Protein AF-A0A846HS22-F1 (afdb_monomer_lite)

Radius of gyration: 32.38 Å; chains: 1; bounding box: 83×84×92 Å

Sequence (702 aa):
MALRARRRRGCYRTYADSLNPPILHRKELLLPAEHPRLEEYRALTEAAESIGLFEETTRIGYRRQWLERVRAAGYRIEGHALLPLGNLEADGADRDHAQGDDRDGDCGNGDQAVVDHAGGHAGDGDRERQAGENQTGEDQAGEDQAVAGHAGAALYAGWDPYFAPEQPIASADLVNLGFVINVINVIEDFDERLEALQRAWSLAERLLVVSVMLANQNDLRGARFRDGVITQRQTFQKYYTQQEIKAFLTDALDEEPIPVAPGVLYVFRDKDAEQRFLVDRYRRRRSRLRDPSAPVSASMRSPRAPRINQRRDRLVEQYAAYQEPLERLWEQWLGLGRRPRNTDLDVPELLALSEGFGSLGKALRVLETYQREMLGEEAVSALLERAESERLADLEVYLALQQFECRRPYKHLEAGLQRDINAFFGDYAAACSAGFASLLQIADVEAIAAACCEAAEHGLGWLELERPGAAMSAAESGAARTHLNAAQPTARFAADADADADAKRAPRGSLTLDSRLVEQLPALLRVYINAAAVLYGDLHNADLIKIHIGSGKLTLMRFDDFDGRALPRMLERVKIKLREQDVDLFGYGEVFEPPYLYRKSRFINEEHPGYPEQVAFDEALEQLEARGLIDLSGYGPAATELDAILARQRWEIDGLQLRRVRTPAALDDSIGPEQNRQVVTMLPGPSGRLLPRMVSKEAFLG

Foldseek 3Di:
DDPPPPPDDDQFADCPPPPKAFDDLQVLVVDDPPPPCSVLSVVLSVVCVVLPLCVPVLQCGIDVSVQVSLVVSQWGDDPSDTHGVDPPPPPDDDDDDDDDDDDDDDDDDDDDDDDDPDDDDDDFDDDDDDDDDDDDDDDDDDDPDDPDDDDDPDPDQDDDVPPHPPGDQAADQEFEAAACLFFVPDDDDPVVSLVVLVVSVVSHPWKYKFAHAADDPPDLAAPDDDQFGQHPVRTTGHHHHPVRVQVVCCVSPVFGWAFDDVRITMTTPDVQVVQVCLLVVLAQDPPPVDDPPPPPCSPCPDDPDDDDDDPDDPLVVLCVVLVVLLVVLVVQLLQLLHHDDLVSDDPVSQVSQCVSQVHPVRSVVSSLVVCCVVVNDVRSVVSSNVSNVSSLLSLLLSLLVVVLDPDDPDPDHNPSVQVSCCVNQVDPVSSNVSSVVLNVCLVPLQSLVVLLSVCVSHVQFAWDWDDLPPPPPPPPDDDDDDDDDDDDDDDDDDDDDVPVVSVPDRTWTKGKAFPSSLSVGGSSVVSLVVLLCSLVVDQVQARMWMDTSPQSKIKGWHFDCLQFALWTFTQKMWIQRSVVSDIDIDGADPPHHTATDAPSLRHYGSVRPCNSLSVVLNVVVVVCVVVVLWPPPDRTDGPVVVVVSCVVVQWDGDGSDIDHNPDDDDPQPPADPVRDDWDWDFDQDPVRGTDTDTDDPVVVVD

Structure (mmCIF, N/CA/C/O backbone):
data_AF-A0A846HS22-F1
#
_entry.id   AF-A0A846HS22-F1
#
loop_
_atom_site.group_PDB
_atom_site.id
_atom_site.type_symbol
_atom_site.label_atom_id
_atom_site.label_alt_id
_atom_site.label_comp_id
_atom_site.label_asym_id
_atom_site.label_entity_id
_atom_site.label_seq_id
_atom_site.pdbx_PDB_ins_code
_atom_site.Cartn_x
_atom_site.Cartn_y
_atom_site.Cartn_z
_atom_site.occupancy
_atom_site.B_iso_or_equiv
_atom_site.auth_seq_id
_atom_site.auth_comp_id
_atom_site.auth_asym_id
_atom_site.auth_atom_id
_atom_site.pdbx_PDB_model_num
ATOM 1 N N . MET A 1 1 ? 8.961 15.575 -44.634 1.00 34.00 1 MET A N 1
ATOM 2 C CA . MET A 1 1 ? 9.102 14.754 -43.412 1.00 34.00 1 MET A CA 1
ATOM 3 C C . MET A 1 1 ? 8.267 15.372 -42.301 1.00 34.00 1 MET A C 1
ATOM 5 O O . MET A 1 1 ? 8.747 16.245 -41.593 1.00 34.00 1 MET A O 1
ATOM 9 N N . ALA A 1 2 ? 6.992 14.994 -42.205 1.00 26.62 2 ALA A N 1
ATOM 10 C CA . ALA A 1 2 ? 6.105 15.493 -41.161 1.00 26.62 2 ALA A CA 1
ATOM 11 C C . ALA A 1 2 ? 6.370 14.716 -39.863 1.00 26.62 2 ALA A C 1
ATOM 13 O O . ALA A 1 2 ? 6.068 13.524 -39.789 1.00 26.62 2 ALA A O 1
ATOM 14 N N . LEU A 1 3 ? 6.938 15.380 -38.851 1.00 29.97 3 LEU A N 1
ATOM 15 C CA . LEU A 1 3 ? 6.909 14.874 -37.483 1.00 29.97 3 LEU A CA 1
ATOM 16 C C . LEU A 1 3 ? 5.438 14.720 -37.080 1.00 29.97 3 LEU A C 1
ATOM 18 O O . LEU A 1 3 ? 4.730 15.704 -36.871 1.00 29.97 3 LEU A O 1
ATOM 22 N N . ARG A 1 4 ? 4.971 13.474 -36.962 1.00 28.61 4 ARG A N 1
ATOM 23 C CA . ARG A 1 4 ? 3.751 13.160 -36.215 1.00 28.61 4 ARG A CA 1
ATOM 24 C C . ARG A 1 4 ? 4.024 13.494 -34.751 1.00 28.61 4 ARG A C 1
ATOM 26 O O . ARG A 1 4 ? 4.448 12.636 -33.982 1.00 28.61 4 ARG A O 1
ATOM 33 N N . ALA A 1 5 ? 3.777 14.742 -34.368 1.00 33.09 5 ALA A N 1
ATOM 34 C CA . ALA A 1 5 ? 3.629 15.122 -32.976 1.00 33.09 5 ALA A CA 1
ATOM 35 C C . ALA A 1 5 ? 2.448 14.319 -32.414 1.00 33.09 5 ALA A C 1
ATOM 37 O O . ALA A 1 5 ? 1.281 14.663 -32.610 1.00 33.09 5 ALA A O 1
ATOM 38 N N . ARG A 1 6 ? 2.745 13.189 -31.760 1.00 34.06 6 ARG A N 1
ATOM 39 C CA . ARG A 1 6 ? 1.801 12.527 -30.861 1.00 34.06 6 ARG A CA 1
ATOM 40 C C . ARG A 1 6 ? 1.413 13.597 -29.839 1.00 34.06 6 ARG A C 1
ATOM 42 O O . ARG A 1 6 ? 2.225 13.913 -28.977 1.00 34.06 6 ARG A O 1
ATOM 49 N N . ARG A 1 7 ? 0.210 14.175 -29.948 1.00 33.03 7 ARG A N 1
ATOM 50 C CA . ARG A 1 7 ? -0.396 14.973 -28.872 1.00 33.03 7 ARG A CA 1
ATOM 51 C C . ARG A 1 7 ? -0.518 14.053 -27.653 1.00 33.03 7 ARG A C 1
ATOM 53 O O . ARG A 1 7 ? -1.502 13.334 -27.516 1.00 33.03 7 ARG A O 1
ATOM 60 N N . ARG A 1 8 ? 0.524 13.994 -26.822 1.00 41.50 8 ARG A N 1
ATOM 61 C CA . ARG A 1 8 ? 0.436 13.458 -25.465 1.00 41.50 8 ARG A CA 1
ATOM 62 C C . ARG A 1 8 ? -0.435 14.462 -24.708 1.00 41.50 8 ARG A C 1
ATOM 64 O O . ARG A 1 8 ? -0.102 15.645 -24.695 1.00 41.50 8 ARG A O 1
ATOM 71 N N . ARG A 1 9 ? -1.574 14.027 -24.152 1.00 47.06 9 ARG A N 1
ATOM 72 C CA . ARG A 1 9 ? -2.205 14.794 -23.066 1.00 47.06 9 ARG A CA 1
ATOM 73 C C . ARG A 1 9 ? -1.117 14.997 -22.007 1.00 47.06 9 ARG A C 1
ATOM 75 O O . ARG A 1 9 ? -0.327 14.077 -21.790 1.00 47.06 9 ARG A O 1
ATOM 82 N N . GLY A 1 10 ? -1.011 16.200 -21.446 1.00 50.97 10 GLY A N 1
ATOM 83 C CA . GLY A 1 10 ? -0.067 16.444 -20.357 1.00 50.97 10 GLY A CA 1
ATOM 84 C C . GLY A 1 10 ? -0.351 15.443 -19.242 1.00 50.97 10 GLY A C 1
ATOM 85 O O . GLY A 1 10 ? -1.500 15.309 -18.837 1.00 50.97 10 GLY A O 1
ATOM 86 N N . CYS A 1 11 ? 0.664 14.692 -18.824 1.00 60.34 11 CYS A N 1
ATOM 87 C CA . CYS A 1 11 ? 0.579 13.886 -17.615 1.00 60.34 11 CYS A CA 1
ATOM 88 C C . CYS A 1 11 ? 0.817 14.846 -16.452 1.00 60.34 11 CYS A C 1
ATOM 90 O O . CYS A 1 11 ? 1.871 15.482 -16.403 1.00 60.34 11 CYS A O 1
ATOM 92 N N . TYR A 1 12 ? -0.169 14.997 -15.575 1.00 77.50 12 TYR A N 1
ATOM 93 C CA . TYR A 1 12 ? 0.014 15.690 -14.308 1.00 77.50 12 TYR A CA 1
ATOM 94 C C . TYR A 1 12 ? 0.574 14.682 -13.299 1.00 77.50 12 TYR A C 1
ATOM 96 O O . TYR A 1 12 ? 0.157 13.527 -13.290 1.00 77.50 12 TYR A O 1
ATOM 104 N N . ARG A 1 13 ? 1.572 15.087 -12.512 1.00 83.19 13 ARG A N 1
ATOM 105 C CA . ARG A 1 13 ? 2.075 14.311 -11.375 1.00 83.19 13 ARG A CA 1
ATOM 106 C C . ARG A 1 13 ? 2.364 15.267 -10.232 1.00 83.19 13 ARG A C 1
ATOM 108 O O . ARG A 1 13 ? 3.061 16.264 -10.436 1.00 83.19 13 ARG A O 1
ATOM 115 N N . THR A 1 14 ? 1.831 14.963 -9.058 1.00 84.31 14 THR A N 1
ATOM 116 C CA . THR A 1 14 ? 2.110 15.673 -7.811 1.00 84.31 14 THR A CA 1
ATOM 117 C C . THR A 1 14 ? 3.052 14.845 -6.941 1.00 84.31 14 THR A C 1
ATOM 119 O O . THR A 1 14 ? 3.011 13.620 -6.956 1.00 84.31 14 THR A O 1
ATOM 122 N N . TYR A 1 15 ? 3.922 15.525 -6.195 1.00 82.25 15 TYR A N 1
ATOM 123 C CA . TYR A 1 15 ? 4.809 14.923 -5.191 1.00 82.25 15 TYR A CA 1
ATOM 124 C C . TYR A 1 15 ? 4.531 15.491 -3.794 1.00 82.25 15 TYR A C 1
ATOM 126 O O . TYR A 1 15 ? 5.367 15.368 -2.903 1.00 82.25 15 TYR A O 1
ATOM 134 N N . ALA A 1 16 ? 3.384 16.158 -3.613 1.00 75.25 16 ALA A N 1
ATOM 135 C CA . ALA A 1 16 ? 3.007 16.774 -2.341 1.00 75.25 16 ALA A CA 1
ATOM 136 C C . ALA A 1 16 ? 2.945 15.747 -1.199 1.00 75.25 16 ALA A C 1
ATOM 138 O O . ALA A 1 16 ? 3.332 16.056 -0.075 1.00 75.25 16 ALA A O 1
ATOM 139 N N . ASP A 1 17 ? 2.531 14.522 -1.526 1.00 69.62 17 ASP A N 1
ATOM 140 C CA . ASP A 1 17 ? 2.315 13.434 -0.572 1.00 69.62 17 ASP A CA 1
ATOM 141 C C . ASP A 1 17 ? 3.444 12.399 -0.554 1.00 69.62 17 ASP A C 1
ATOM 143 O O . ASP A 1 17 ? 3.385 11.443 0.213 1.00 69.62 17 ASP A O 1
ATOM 147 N N . SER A 1 18 ? 4.471 12.599 -1.382 1.00 77.62 18 SER A N 1
ATOM 148 C CA . SER A 1 18 ? 5.613 11.697 -1.487 1.00 77.62 18 SER A CA 1
ATOM 149 C C . SER A 1 18 ? 6.505 11.801 -0.254 1.00 77.62 18 SER A C 1
ATOM 151 O O . SER A 1 18 ? 6.925 12.900 0.125 1.00 77.62 18 SER A O 1
ATOM 153 N N . LEU A 1 19 ? 6.887 10.663 0.334 1.00 76.19 19 LEU A N 1
ATOM 154 C CA . LEU A 1 19 ? 7.916 10.636 1.379 1.00 76.19 19 LEU A CA 1
ATOM 155 C C . LEU A 1 19 ? 9.323 10.859 0.811 1.00 76.19 19 LEU A C 1
ATOM 157 O O . LEU A 1 19 ? 10.250 11.214 1.547 1.00 76.19 19 LEU A O 1
ATOM 161 N N . ASN A 1 20 ? 9.488 10.681 -0.501 1.00 82.94 20 ASN A N 1
ATOM 162 C CA . ASN A 1 20 ? 10.766 10.797 -1.182 1.00 82.94 20 ASN A CA 1
ATOM 163 C C . ASN A 1 20 ? 10.712 11.718 -2.415 1.00 82.94 20 ASN A C 1
ATOM 165 O O . ASN A 1 20 ? 11.091 11.298 -3.505 1.00 82.94 20 ASN A O 1
ATOM 169 N N . PRO A 1 21 ? 10.285 12.986 -2.280 1.00 85.19 21 PRO A N 1
ATOM 170 C CA . PRO A 1 21 ? 10.068 13.854 -3.429 1.00 85.19 21 PRO A CA 1
ATOM 171 C C . PRO A 1 21 ? 11.378 14.129 -4.191 1.00 85.19 21 PRO A C 1
ATOM 173 O O . PRO A 1 21 ? 12.467 14.105 -3.596 1.00 85.19 21 PRO A O 1
ATOM 176 N N . PRO A 1 22 ? 11.296 14.431 -5.499 1.00 86.00 22 PRO A N 1
ATOM 177 C CA . PRO A 1 22 ? 12.461 14.796 -6.286 1.00 86.00 22 PRO A CA 1
ATOM 178 C C . PRO A 1 22 ? 13.107 16.080 -5.751 1.00 86.00 22 PRO A C 1
ATOM 180 O O . PRO A 1 22 ? 12.421 17.022 -5.346 1.00 86.00 22 PRO A O 1
ATOM 183 N N . ILE A 1 23 ? 14.439 16.133 -5.774 1.00 87.25 23 ILE A N 1
ATOM 184 C CA . ILE A 1 23 ? 15.216 17.299 -5.352 1.00 87.25 23 ILE A CA 1
ATOM 185 C C . ILE A 1 23 ? 15.780 18.042 -6.557 1.00 87.25 23 ILE A C 1
ATOM 187 O O . ILE A 1 23 ? 16.446 17.483 -7.431 1.00 87.25 23 ILE A O 1
ATOM 191 N N . LEU A 1 24 ? 15.602 19.362 -6.532 1.00 87.00 24 LEU A N 1
ATOM 192 C CA . LEU A 1 24 ? 16.333 20.274 -7.397 1.00 87.00 24 LEU A CA 1
ATOM 193 C C . LEU A 1 24 ? 17.691 20.613 -6.767 1.00 87.00 24 LEU A C 1
ATOM 195 O O . LEU A 1 24 ? 17.791 21.486 -5.909 1.00 87.00 24 LEU A O 1
ATOM 199 N N . HIS A 1 25 ? 18.728 19.904 -7.202 1.00 84.62 25 HIS A N 1
ATOM 200 C CA . HIS A 1 25 ? 20.077 19.991 -6.641 1.00 84.62 25 HIS A CA 1
ATOM 201 C C . HIS A 1 25 ? 20.850 21.242 -7.097 1.00 84.62 25 HIS A C 1
ATOM 203 O O . HIS A 1 25 ? 21.551 21.838 -6.292 1.00 84.62 25 HIS A O 1
ATOM 209 N N . ARG A 1 26 ? 20.689 21.670 -8.360 1.00 87.56 26 ARG A N 1
ATOM 210 C CA . ARG A 1 26 ? 21.319 22.877 -8.938 1.00 87.56 26 ARG A CA 1
ATOM 211 C C . ARG A 1 26 ? 20.302 23.983 -9.178 1.00 87.56 26 ARG A C 1
ATOM 213 O O . ARG A 1 26 ? 19.958 24.319 -10.313 1.00 87.56 26 ARG A O 1
ATOM 220 N N . LYS A 1 27 ? 19.746 24.507 -8.088 1.00 88.12 27 LYS A N 1
ATOM 221 C CA . LYS A 1 27 ? 18.701 25.538 -8.150 1.00 88.12 27 LYS A CA 1
ATOM 222 C C . LYS A 1 27 ? 19.212 26.835 -8.784 1.00 88.12 27 LYS A C 1
ATOM 224 O O . LYS A 1 27 ? 18.451 27.516 -9.463 1.00 88.12 27 LYS A O 1
ATOM 229 N N . GLU A 1 28 ? 20.487 27.161 -8.600 1.00 89.81 28 GLU A N 1
ATOM 230 C CA . GLU A 1 28 ? 21.133 28.362 -9.129 1.00 89.81 28 GLU A CA 1
ATOM 231 C C . GLU A 1 28 ? 21.119 28.441 -10.661 1.00 89.81 28 GLU A C 1
ATOM 233 O O . GLU A 1 28 ? 21.039 29.537 -11.205 1.00 89.81 28 GLU A O 1
ATOM 238 N N . LEU A 1 29 ? 21.116 27.304 -11.367 1.00 89.88 29 LEU A N 1
ATOM 239 C CA . LEU A 1 29 ? 21.079 27.278 -12.835 1.00 89.88 29 LEU A CA 1
ATOM 240 C C . LEU A 1 29 ? 19.709 27.650 -13.419 1.00 89.88 29 LEU A C 1
ATOM 242 O O . LEU A 1 29 ? 19.613 27.964 -14.603 1.00 89.88 29 LEU A O 1
ATOM 246 N N . LEU A 1 30 ? 18.649 27.597 -12.607 1.00 90.94 30 LEU A N 1
ATOM 247 C CA . LEU A 1 30 ? 17.273 27.878 -13.028 1.00 90.94 30 LEU A CA 1
ATOM 248 C C . LEU A 1 30 ? 16.783 29.265 -12.598 1.00 90.94 30 LEU A C 1
ATOM 250 O O . LEU A 1 30 ? 15.632 29.618 -12.856 1.00 90.94 30 LEU A O 1
ATOM 254 N N . LEU A 1 31 ? 17.627 30.043 -11.922 1.00 89.38 31 LEU A N 1
ATOM 255 C CA . LEU A 1 31 ? 17.278 31.362 -11.409 1.00 89.38 31 LEU A CA 1
ATOM 256 C C . LEU A 1 31 ? 17.890 32.474 -12.272 1.00 89.38 31 LEU A C 1
ATOM 258 O O . LEU A 1 31 ? 18.974 32.300 -12.829 1.00 89.38 31 LEU A O 1
ATOM 262 N N . PRO A 1 32 ? 17.220 33.637 -12.380 1.00 90.50 32 PRO A N 1
ATOM 263 C CA . PRO A 1 32 ? 17.780 34.795 -13.064 1.00 90.50 32 PRO A CA 1
ATOM 264 C C . PRO A 1 32 ? 19.008 35.336 -12.322 1.00 90.50 32 PRO A C 1
ATOM 266 O O . PRO A 1 32 ? 19.130 35.196 -11.102 1.00 90.50 32 PRO A O 1
ATOM 269 N N . ALA A 1 33 ? 19.896 36.002 -13.062 1.00 87.12 33 ALA A N 1
ATOM 270 C CA . ALA A 1 33 ? 21.146 36.538 -12.529 1.00 87.12 33 ALA A CA 1
ATOM 271 C C . ALA A 1 33 ? 20.930 37.565 -11.401 1.00 87.12 33 ALA A C 1
ATOM 273 O O . ALA A 1 33 ? 21.773 37.679 -10.517 1.00 87.12 33 ALA A O 1
ATOM 274 N N . GLU A 1 34 ? 19.797 38.279 -11.387 1.00 90.50 34 GLU A N 1
ATOM 275 C CA . GLU A 1 34 ? 19.472 39.248 -10.332 1.00 90.50 34 GLU A CA 1
ATOM 276 C C . GLU A 1 34 ? 18.820 38.624 -9.080 1.00 90.50 34 GLU A C 1
ATOM 278 O O . GLU A 1 34 ? 18.381 39.353 -8.188 1.00 90.50 34 GLU A O 1
ATOM 283 N N . HIS A 1 35 ? 18.712 37.291 -8.979 1.00 89.06 35 HIS A N 1
ATOM 284 C CA . HIS A 1 35 ? 18.055 36.657 -7.835 1.00 89.06 35 HIS A CA 1
ATOM 285 C C . HIS A 1 35 ? 18.850 36.885 -6.523 1.00 89.06 35 HIS A C 1
ATOM 287 O O . HIS A 1 35 ? 20.003 36.460 -6.431 1.00 89.06 35 HIS A O 1
ATOM 293 N N . PRO A 1 36 ? 18.247 37.447 -5.449 1.00 90.50 36 PRO A N 1
ATOM 294 C CA . PRO A 1 36 ? 18.970 37.867 -4.236 1.00 90.50 36 PRO A CA 1
ATOM 295 C C . PRO A 1 36 ? 19.759 36.772 -3.505 1.00 90.50 36 PRO A C 1
ATOM 297 O O . PRO A 1 36 ? 20.694 37.070 -2.771 1.00 90.50 36 PRO A O 1
ATOM 300 N N . ARG A 1 37 ? 19.365 35.503 -3.675 1.00 87.00 37 ARG A N 1
ATOM 301 C CA . ARG A 1 37 ? 19.996 34.332 -3.030 1.00 87.00 37 ARG A CA 1
ATOM 302 C C . ARG A 1 37 ? 20.815 33.466 -3.991 1.00 87.00 37 ARG A C 1
ATOM 304 O O . ARG A 1 37 ? 21.147 32.338 -3.650 1.00 87.00 37 ARG A O 1
ATOM 311 N N . LEU A 1 38 ? 21.091 33.951 -5.204 1.00 88.44 38 LEU A N 1
ATOM 312 C CA . LEU A 1 38 ? 21.797 33.169 -6.224 1.00 88.44 38 LEU A CA 1
ATOM 313 C C . LEU A 1 38 ? 23.180 32.711 -5.739 1.00 88.44 38 LEU A C 1
ATOM 315 O O . LEU A 1 38 ? 23.512 31.539 -5.879 1.00 88.44 38 LEU A O 1
ATOM 319 N N . GLU A 1 39 ? 23.944 33.617 -5.123 1.00 87.31 39 GLU A N 1
ATOM 320 C CA . GLU A 1 39 ? 25.281 33.317 -4.589 1.00 87.31 39 GLU A CA 1
ATOM 321 C C . GLU A 1 39 ? 25.247 32.295 -3.445 1.00 87.31 39 GLU A C 1
ATOM 323 O O . GLU A 1 39 ? 26.106 31.424 -3.370 1.00 87.31 39 GLU A O 1
ATOM 328 N N . GLU A 1 40 ? 24.221 32.338 -2.587 1.00 86.75 40 GLU A N 1
ATOM 329 C CA . GLU A 1 40 ? 24.038 31.359 -1.505 1.00 86.75 40 GLU A CA 1
ATOM 330 C C . GLU A 1 40 ? 23.828 29.944 -2.069 1.00 86.75 40 GLU A C 1
ATOM 332 O O . GLU A 1 40 ? 24.424 28.982 -1.589 1.00 86.75 40 GLU A O 1
ATOM 337 N N . TYR A 1 41 ? 23.011 29.812 -3.119 1.00 89.38 41 TYR A N 1
ATOM 338 C CA . TYR A 1 41 ? 22.756 28.523 -3.768 1.00 89.38 41 TYR A CA 1
ATOM 339 C C . TYR A 1 41 ? 23.969 28.025 -4.552 1.00 89.38 41 TYR A C 1
ATOM 341 O O . TYR A 1 41 ? 24.306 26.847 -4.466 1.00 89.38 41 TYR A O 1
ATOM 349 N N . ARG A 1 42 ? 24.664 28.928 -5.255 1.00 89.88 42 ARG A N 1
ATOM 350 C CA . ARG A 1 42 ? 25.907 28.617 -5.966 1.00 89.88 42 ARG A CA 1
ATOM 351 C C . ARG A 1 42 ? 26.975 28.086 -5.012 1.00 89.88 42 ARG A C 1
ATOM 353 O O . ARG A 1 42 ? 27.551 27.041 -5.289 1.00 89.88 42 ARG A O 1
ATOM 360 N N . ALA A 1 43 ? 27.184 28.749 -3.875 1.00 86.81 43 ALA A N 1
ATOM 361 C CA . ALA A 1 43 ? 28.169 28.329 -2.882 1.00 86.81 43 ALA A CA 1
ATOM 362 C C . ALA A 1 43 ? 27.881 26.924 -2.323 1.00 86.81 43 ALA A C 1
ATOM 364 O O . ALA A 1 43 ? 28.807 26.134 -2.135 1.00 86.81 43 ALA A O 1
ATOM 365 N N . LEU A 1 44 ? 26.606 26.584 -2.091 1.00 87.56 44 LEU A N 1
ATOM 366 C CA . LEU A 1 44 ? 26.210 25.233 -1.679 1.00 87.56 44 LEU A CA 1
ATOM 367 C C . LEU A 1 44 ? 26.542 24.193 -2.756 1.00 87.56 44 LEU A C 1
ATOM 369 O O . LEU A 1 44 ? 27.093 23.139 -2.433 1.00 87.56 44 LEU A O 1
ATOM 373 N N . THR A 1 45 ? 26.214 24.483 -4.017 1.00 88.69 45 THR A N 1
ATOM 374 C CA . THR A 1 45 ? 26.500 23.587 -5.143 1.00 88.69 45 THR A CA 1
ATOM 375 C C . THR A 1 45 ? 28.005 23.386 -5.322 1.00 88.69 45 THR A C 1
ATOM 377 O O . THR A 1 45 ? 28.444 22.244 -5.422 1.00 88.69 45 THR A O 1
ATOM 380 N N . GLU A 1 46 ? 28.806 24.455 -5.294 1.00 88.00 46 GLU A N 1
ATOM 381 C CA . GLU A 1 46 ? 30.272 24.382 -5.407 1.00 88.00 46 GLU A CA 1
ATOM 382 C C . GLU A 1 46 ? 30.887 23.569 -4.258 1.00 88.00 46 GLU A C 1
ATOM 384 O O . GLU A 1 46 ? 31.751 22.716 -4.477 1.00 88.00 46 GLU A O 1
ATOM 389 N N . ALA A 1 47 ? 30.397 23.764 -3.028 1.00 84.38 47 ALA A N 1
ATOM 390 C CA . ALA A 1 47 ? 30.813 22.957 -1.888 1.00 84.38 47 ALA A CA 1
ATOM 391 C C . ALA A 1 47 ? 30.472 21.473 -2.097 1.00 84.38 47 ALA A C 1
ATOM 393 O O . ALA A 1 47 ? 31.340 20.625 -1.903 1.00 84.38 47 ALA A O 1
ATOM 394 N N . ALA A 1 48 ? 29.255 21.155 -2.549 1.00 86.69 48 ALA A N 1
ATOM 395 C CA . ALA A 1 48 ? 28.830 19.785 -2.836 1.00 86.69 48 ALA A CA 1
ATOM 396 C C . ALA A 1 48 ? 29.631 19.132 -3.985 1.00 86.69 48 ALA A C 1
ATOM 398 O O . ALA A 1 48 ? 29.938 17.940 -3.917 1.00 86.69 48 ALA A O 1
ATOM 399 N N . GLU A 1 49 ? 30.016 19.893 -5.015 1.00 88.94 49 GLU A N 1
ATOM 400 C CA . GLU A 1 49 ? 30.916 19.440 -6.086 1.00 88.94 49 GLU A CA 1
ATOM 401 C C . GLU A 1 49 ? 32.310 19.108 -5.560 1.00 88.94 49 GLU A C 1
ATOM 403 O O . GLU A 1 49 ? 32.847 18.054 -5.896 1.00 88.94 49 GLU A O 1
ATOM 408 N N . SER A 1 50 ? 32.869 19.957 -4.694 1.00 85.44 50 SER A N 1
ATOM 409 C CA . SER A 1 50 ? 34.223 19.769 -4.157 1.00 85.44 50 SER A CA 1
ATOM 410 C C . SER A 1 50 ? 34.403 18.469 -3.359 1.00 85.44 50 SER A C 1
ATOM 412 O O . SER A 1 50 ? 35.509 17.936 -3.307 1.00 85.44 50 SER A O 1
ATOM 414 N N . ILE A 1 51 ? 33.320 17.935 -2.781 1.00 83.88 51 ILE A N 1
ATOM 415 C CA . ILE A 1 51 ? 33.307 16.689 -1.993 1.00 83.88 51 ILE A CA 1
ATOM 416 C C . ILE A 1 51 ? 32.760 15.482 -2.778 1.00 83.88 51 ILE A C 1
ATOM 418 O O . ILE A 1 51 ? 32.463 14.446 -2.188 1.00 83.88 51 ILE A O 1
ATOM 422 N N . GLY A 1 52 ? 32.582 15.604 -4.099 1.00 83.62 52 GLY A N 1
ATOM 423 C CA . GLY A 1 52 ? 32.183 14.486 -4.963 1.00 83.62 52 GLY A CA 1
ATOM 424 C C . GLY A 1 52 ? 30.707 14.072 -4.857 1.00 83.62 52 GLY A C 1
ATOM 425 O O . GLY A 1 52 ? 30.313 13.003 -5.341 1.00 83.62 52 GLY A O 1
ATOM 426 N N . LEU A 1 53 ? 29.824 14.904 -4.281 1.00 85.06 53 LEU A N 1
ATOM 427 C CA . LEU A 1 53 ? 28.398 14.555 -4.166 1.00 85.06 53 LEU A CA 1
ATOM 428 C C . LEU A 1 53 ? 27.696 14.415 -5.527 1.00 85.06 53 LEU A C 1
ATOM 430 O O . LEU A 1 53 ? 26.631 13.808 -5.580 1.00 85.06 53 LEU A O 1
ATOM 434 N N . PHE A 1 54 ? 28.289 14.885 -6.626 1.00 84.06 54 PHE A N 1
ATOM 435 C CA . PHE A 1 54 ? 27.717 14.793 -7.975 1.00 84.06 54 PHE A CA 1
ATOM 436 C C . PHE A 1 54 ? 28.313 13.690 -8.867 1.00 84.06 54 PHE A C 1
ATOM 438 O O . PHE A 1 54 ? 27.945 13.617 -10.035 1.00 84.06 54 PHE A O 1
ATOM 445 N N . GLU A 1 55 ? 29.205 12.829 -8.364 1.00 76.88 55 GLU A N 1
ATOM 446 C CA . GLU A 1 55 ? 29.845 11.789 -9.194 1.00 76.88 55 GLU A CA 1
ATOM 447 C C . GLU A 1 55 ? 28.865 10.704 -9.685 1.00 76.88 55 GLU A C 1
ATOM 449 O O . GLU A 1 55 ? 28.884 10.347 -10.862 1.00 76.88 55 GLU A O 1
ATOM 454 N N . GLU A 1 56 ? 27.955 10.220 -8.828 1.00 72.12 56 GLU A N 1
ATOM 455 C CA . GLU A 1 56 ? 26.891 9.276 -9.221 1.00 72.12 56 GLU A CA 1
ATOM 456 C C . GLU A 1 56 ? 25.557 10.012 -9.404 1.00 72.12 56 GLU A C 1
ATOM 458 O O . GLU A 1 56 ? 24.694 10.031 -8.523 1.00 72.12 56 GLU A O 1
ATOM 463 N N . THR A 1 57 ? 25.377 10.634 -10.568 1.00 73.25 57 THR A N 1
ATOM 464 C CA . THR A 1 57 ? 24.191 11.455 -10.879 1.00 73.25 57 THR A CA 1
ATOM 465 C C . THR A 1 57 ? 22.870 10.678 -10.918 1.00 73.25 57 THR A C 1
ATOM 467 O O . THR A 1 57 ? 21.805 11.281 -10.801 1.00 73.25 57 THR A O 1
ATOM 470 N N . THR A 1 58 ? 22.906 9.348 -11.019 1.00 67.94 58 THR A N 1
ATOM 471 C CA . THR A 1 58 ? 21.704 8.498 -11.039 1.00 67.94 58 THR A CA 1
ATOM 472 C C . THR A 1 58 ? 20.985 8.448 -9.691 1.00 67.94 58 THR A C 1
ATOM 474 O O . THR A 1 58 ? 19.776 8.248 -9.656 1.00 67.94 58 THR A O 1
ATOM 477 N N . ARG A 1 59 ? 21.691 8.672 -8.575 1.00 68.94 59 ARG A N 1
ATOM 478 C CA . ARG A 1 59 ? 21.161 8.490 -7.208 1.00 68.94 59 ARG A CA 1
ATOM 479 C C . ARG A 1 59 ? 20.800 9.784 -6.485 1.00 68.94 59 ARG A C 1
ATOM 481 O O . ARG A 1 59 ? 20.308 9.745 -5.367 1.00 68.94 59 ARG A O 1
ATOM 488 N N . ILE A 1 60 ? 21.035 10.940 -7.095 1.00 78.88 60 ILE A N 1
ATOM 489 C CA . ILE A 1 60 ? 20.870 12.246 -6.429 1.00 78.88 60 ILE A CA 1
ATOM 490 C C . ILE A 1 60 ? 19.520 12.916 -6.711 1.00 78.88 60 ILE A C 1
ATOM 492 O O . ILE A 1 60 ? 19.263 14.012 -6.221 1.00 78.88 60 ILE A O 1
ATOM 496 N N . GLY A 1 61 ? 18.669 12.285 -7.525 1.00 81.06 61 GLY A N 1
ATOM 497 C CA . GLY A 1 61 ? 17.419 12.881 -8.001 1.00 81.06 61 GLY A CA 1
ATOM 498 C C . GLY A 1 61 ? 16.319 13.000 -6.944 1.00 81.06 61 GLY A C 1
ATOM 499 O O . GLY A 1 61 ? 15.426 13.825 -7.110 1.00 81.06 61 GLY A O 1
ATOM 500 N N . TYR A 1 62 ? 16.384 12.224 -5.861 1.00 84.56 62 TYR A N 1
ATOM 501 C CA . TYR A 1 62 ? 15.323 12.106 -4.856 1.00 84.56 62 TYR A CA 1
ATOM 502 C C . TYR A 1 62 ? 15.844 12.363 -3.440 1.00 84.56 62 TYR A C 1
ATOM 504 O O . TYR A 1 62 ? 17.025 12.157 -3.142 1.00 84.56 62 TYR A O 1
ATOM 512 N N . ARG A 1 63 ? 14.963 12.854 -2.560 1.00 85.06 63 ARG A N 1
ATOM 513 C CA . ARG A 1 63 ? 15.336 13.405 -1.250 1.00 85.06 63 ARG A CA 1
ATOM 514 C C . ARG A 1 63 ? 16.080 12.444 -0.345 1.00 85.06 63 ARG A C 1
ATOM 516 O O . ARG A 1 63 ? 17.097 12.818 0.234 1.00 85.06 63 ARG A O 1
ATOM 523 N N . ARG A 1 64 ? 15.570 11.236 -0.189 1.00 83.31 64 ARG A N 1
ATOM 524 C CA . ARG A 1 64 ? 16.117 10.212 0.690 1.00 83.31 64 ARG A CA 1
ATOM 525 C C . ARG A 1 64 ? 17.514 9.811 0.239 1.00 83.31 64 ARG A C 1
ATOM 527 O O . ARG A 1 64 ? 18.437 9.894 1.041 1.00 83.31 64 ARG A O 1
ATOM 534 N N . GLN A 1 65 ? 17.684 9.470 -1.036 1.00 83.38 65 GLN A N 1
ATOM 535 C CA . GLN A 1 65 ? 18.979 9.065 -1.580 1.00 83.38 65 GLN A CA 1
ATOM 536 C C . GLN A 1 65 ? 19.985 10.222 -1.549 1.00 83.38 65 GLN A C 1
ATOM 538 O O . GLN A 1 65 ? 21.151 10.018 -1.214 1.00 83.38 65 GLN A O 1
ATOM 543 N N . TRP A 1 66 ? 19.536 11.458 -1.798 1.00 86.81 66 TRP A N 1
ATOM 544 C CA . TRP A 1 66 ? 20.377 12.643 -1.631 1.00 86.81 66 TRP A CA 1
ATOM 545 C C . TRP A 1 66 ? 20.861 12.809 -0.185 1.00 86.81 66 TRP A C 1
ATOM 547 O O . TRP A 1 66 ? 22.056 12.975 0.051 1.00 86.81 66 TRP A O 1
ATOM 557 N N . LEU A 1 67 ? 19.960 12.720 0.798 1.00 86.50 67 LEU A N 1
ATOM 558 C CA . LEU A 1 67 ? 20.313 12.845 2.216 1.00 86.50 67 LEU A CA 1
ATOM 559 C C . LEU A 1 67 ? 21.201 11.692 2.704 1.00 86.50 67 LEU A C 1
ATOM 561 O O . LEU A 1 67 ? 22.124 11.927 3.482 1.00 86.50 67 LEU A O 1
ATOM 565 N N . GLU A 1 68 ? 20.952 10.464 2.248 1.00 83.69 68 GLU A N 1
ATOM 566 C CA . GLU A 1 68 ? 21.806 9.304 2.524 1.00 83.69 68 GLU A CA 1
ATOM 567 C C . GLU A 1 68 ? 23.213 9.507 1.948 1.00 83.69 68 GLU A C 1
ATOM 569 O O . GLU A 1 68 ? 24.190 9.278 2.657 1.00 83.69 68 GLU A O 1
ATOM 574 N N . ARG A 1 69 ? 23.336 10.030 0.721 1.00 84.38 69 ARG A N 1
ATOM 575 C CA . ARG A 1 69 ? 24.631 10.338 0.094 1.00 84.38 69 ARG A CA 1
ATOM 576 C C . ARG A 1 69 ? 25.389 11.438 0.835 1.00 84.38 69 ARG A C 1
ATOM 578 O O . ARG A 1 69 ? 26.577 11.288 1.105 1.00 84.38 69 ARG A O 1
ATOM 585 N N . VAL A 1 70 ? 24.704 12.521 1.203 1.00 86.06 70 VAL A N 1
ATOM 586 C CA . VAL A 1 70 ? 25.286 13.608 2.006 1.00 86.06 70 VAL A CA 1
ATOM 587 C C . VAL A 1 70 ? 25.792 13.075 3.350 1.00 86.06 70 VAL A C 1
ATOM 589 O O . VAL A 1 70 ? 26.906 13.398 3.761 1.00 86.06 70 VAL A O 1
ATOM 592 N N . ARG A 1 71 ? 25.008 12.208 4.004 1.00 84.25 71 ARG A N 1
ATOM 593 C CA . ARG A 1 71 ? 25.391 11.561 5.263 1.00 84.25 71 ARG A CA 1
ATOM 594 C C . ARG A 1 71 ? 26.579 10.617 5.086 1.00 84.25 71 ARG A C 1
ATOM 596 O O . ARG A 1 71 ? 27.480 10.644 5.916 1.00 84.25 71 ARG A O 1
ATOM 603 N N . ALA A 1 72 ? 26.601 9.816 4.022 1.00 82.50 72 ALA A N 1
ATOM 604 C CA . ALA A 1 72 ? 27.706 8.908 3.711 1.00 82.50 72 ALA A CA 1
ATOM 605 C C . ALA A 1 72 ? 29.021 9.663 3.456 1.00 82.50 72 ALA A C 1
ATOM 607 O O . ALA A 1 72 ? 30.085 9.177 3.821 1.00 82.50 72 ALA A O 1
ATOM 608 N N . ALA A 1 73 ? 28.944 10.881 2.911 1.00 83.44 73 ALA A N 1
ATOM 609 C CA . ALA A 1 73 ? 30.088 11.782 2.783 1.00 83.44 73 ALA A CA 1
ATOM 610 C C . ALA A 1 73 ? 30.522 12.428 4.119 1.00 83.44 73 ALA A C 1
ATOM 612 O O . ALA A 1 73 ? 31.505 13.162 4.144 1.00 83.44 73 ALA A O 1
ATOM 613 N N . GLY A 1 74 ? 29.808 12.183 5.225 1.00 82.00 74 GLY A N 1
ATOM 614 C CA . GLY A 1 74 ? 30.110 12.740 6.547 1.00 82.00 74 GLY A CA 1
ATOM 615 C C . GLY A 1 74 ? 29.523 14.132 6.800 1.00 82.00 74 GLY A C 1
ATOM 616 O O . GLY A 1 74 ? 29.967 14.826 7.713 1.00 82.00 74 GLY A O 1
ATOM 617 N N . TYR A 1 75 ? 28.524 14.562 6.025 1.00 85.56 75 TYR A N 1
ATOM 618 C CA . TYR A 1 75 ? 27.927 15.897 6.130 1.00 85.56 75 TYR A CA 1
ATOM 619 C C . TYR A 1 75 ? 26.420 15.844 6.418 1.00 85.56 75 TYR A C 1
ATOM 621 O O . TYR A 1 75 ? 25.763 14.806 6.341 1.00 85.56 75 TYR A O 1
ATOM 629 N N . ARG A 1 76 ? 25.848 17.003 6.748 1.00 82.50 76 ARG A N 1
ATOM 630 C CA . ARG A 1 76 ? 24.406 17.276 6.775 1.00 82.50 76 ARG A CA 1
ATOM 631 C C . ARG A 1 76 ? 24.132 18.654 6.180 1.00 82.50 76 ARG A C 1
ATOM 633 O O . ARG A 1 76 ? 24.976 19.543 6.268 1.00 82.50 76 ARG A O 1
ATOM 640 N N . ILE A 1 77 ? 22.949 18.841 5.603 1.00 81.44 77 ILE A N 1
ATOM 641 C CA . ILE A 1 77 ? 22.516 20.143 5.082 1.00 81.44 77 ILE A CA 1
ATOM 642 C C . ILE A 1 77 ? 21.669 20.834 6.151 1.00 81.44 77 ILE A C 1
ATOM 644 O O . ILE A 1 77 ? 20.635 20.305 6.555 1.00 81.44 77 ILE A O 1
ATOM 648 N N . GLU A 1 78 ? 22.084 22.024 6.581 1.00 76.75 78 GLU A N 1
ATOM 649 C CA . GLU A 1 78 ? 21.261 22.933 7.384 1.00 76.75 78 GLU A CA 1
ATOM 650 C C . GLU A 1 78 ? 21.082 24.249 6.617 1.00 76.75 78 GLU A C 1
ATOM 652 O O . GLU A 1 78 ? 22.048 24.952 6.315 1.00 76.75 78 GLU A O 1
ATOM 657 N N . GLY A 1 79 ? 19.837 24.584 6.264 1.00 79.00 79 GLY A N 1
ATOM 658 C CA . GLY A 1 79 ? 19.556 25.717 5.380 1.00 79.00 79 GLY A CA 1
ATOM 659 C C . GLY A 1 79 ? 20.196 25.516 4.002 1.00 79.00 79 GLY A C 1
ATOM 660 O O . GLY A 1 79 ? 19.853 24.567 3.304 1.00 79.00 79 GLY A O 1
ATOM 661 N N . HIS A 1 80 ? 21.129 26.394 3.624 1.00 81.81 80 HIS A N 1
ATOM 662 C CA . HIS A 1 80 ? 21.916 26.282 2.386 1.00 81.81 80 HIS A CA 1
ATOM 663 C C . HIS A 1 80 ? 23.415 26.108 2.672 1.00 81.81 80 HIS A C 1
ATOM 665 O O . HIS A 1 80 ? 24.255 26.587 1.917 1.00 81.81 80 HIS A O 1
ATOM 671 N N . ALA A 1 81 ? 23.759 25.447 3.780 1.00 77.31 81 ALA A N 1
ATOM 672 C CA . ALA A 1 81 ? 25.137 25.140 4.143 1.00 77.31 81 ALA A CA 1
ATOM 673 C C . ALA A 1 81 ? 25.326 23.636 4.385 1.00 77.31 81 ALA A C 1
ATOM 675 O O . ALA A 1 81 ? 24.480 22.981 4.999 1.00 77.31 81 ALA A O 1
ATOM 676 N N . LEU A 1 82 ? 26.463 23.106 3.928 1.00 79.50 82 LEU A N 1
ATOM 677 C CA . LEU A 1 82 ? 26.944 21.773 4.284 1.00 79.50 82 LEU A CA 1
ATOM 678 C C . LEU A 1 82 ? 27.753 21.867 5.576 1.00 79.50 82 LEU A C 1
ATOM 680 O O . LEU A 1 82 ? 28.781 22.539 5.628 1.00 79.50 82 LEU A O 1
ATOM 684 N N . LEU A 1 83 ? 27.286 21.189 6.618 1.00 75.38 83 LEU A N 1
ATOM 685 C CA . LEU A 1 83 ? 27.969 21.104 7.903 1.00 75.38 83 LEU A CA 1
ATOM 686 C C . LEU A 1 83 ? 28.514 19.689 8.092 1.00 75.38 83 LEU A C 1
ATOM 688 O O . LEU A 1 83 ? 27.787 18.735 7.806 1.00 75.38 83 LEU A O 1
ATOM 692 N N . PRO A 1 84 ? 29.751 19.519 8.586 1.00 75.94 84 PRO A N 1
ATOM 693 C CA . PRO A 1 84 ? 30.243 18.198 8.936 1.00 75.94 84 PRO A CA 1
ATOM 694 C C . PRO A 1 84 ? 29.365 17.621 10.049 1.00 75.94 84 PRO A C 1
ATOM 696 O O . PRO A 1 84 ? 28.991 18.321 10.998 1.00 75.94 84 PRO A O 1
ATOM 699 N N . LEU A 1 85 ? 29.029 16.340 9.934 1.00 73.75 85 LEU A N 1
ATOM 700 C CA . LEU A 1 85 ? 28.560 15.564 11.070 1.00 73.75 85 LEU A CA 1
ATOM 701 C C . LEU A 1 85 ? 29.758 15.494 12.007 1.00 73.75 85 LEU A C 1
ATOM 703 O O . LEU A 1 85 ? 30.724 14.798 11.718 1.00 73.75 85 LEU A O 1
ATOM 707 N N . GLY A 1 86 ? 29.759 16.334 13.044 1.00 48.38 86 GLY A N 1
ATOM 708 C CA . GLY A 1 86 ? 30.880 16.408 13.970 1.00 48.38 86 GLY A CA 1
ATOM 709 C C . GLY A 1 86 ? 31.240 15.001 14.427 1.00 48.38 86 GLY A C 1
ATOM 710 O O . GLY A 1 86 ? 30.366 14.279 14.905 1.00 48.38 86 GLY A O 1
ATOM 711 N N . ASN A 1 87 ? 32.506 14.619 14.254 1.00 39.59 87 ASN A N 1
ATOM 712 C CA . ASN A 1 87 ? 33.045 13.455 14.932 1.00 39.59 87 ASN A CA 1
ATOM 713 C C . ASN A 1 87 ? 32.769 13.686 16.419 1.00 39.59 87 ASN A C 1
ATOM 715 O O . ASN A 1 87 ? 33.362 14.581 17.021 1.00 39.59 87 ASN A O 1
ATOM 719 N N . LEU A 1 88 ? 31.849 12.927 17.013 1.00 37.03 88 LEU A N 1
ATOM 720 C CA . LEU A 1 88 ? 31.998 12.649 18.428 1.00 37.03 88 LEU A CA 1
ATOM 721 C C . LEU A 1 88 ? 33.343 11.943 18.516 1.00 37.03 88 LEU A C 1
ATOM 723 O O . LEU A 1 88 ? 33.540 10.900 17.894 1.00 37.03 88 LEU A O 1
ATOM 727 N N . GLU A 1 89 ? 34.289 12.600 19.173 1.00 32.22 89 GLU A N 1
ATOM 728 C CA . GLU A 1 89 ? 35.544 12.007 19.588 1.00 32.22 89 GLU A CA 1
ATOM 729 C C . GLU A 1 89 ? 35.196 10.677 20.265 1.00 32.22 89 GLU A C 1
ATOM 731 O O . GLU A 1 89 ? 34.644 10.639 21.364 1.00 32.22 89 GLU A O 1
ATOM 736 N N . ALA A 1 90 ? 35.441 9.572 19.559 1.00 30.66 90 ALA A N 1
ATOM 737 C CA . ALA A 1 90 ? 35.623 8.284 20.194 1.00 30.66 90 ALA A CA 1
ATOM 738 C C . ALA A 1 90 ? 36.945 8.398 20.956 1.00 30.66 90 ALA A C 1
ATOM 740 O O . ALA A 1 90 ? 38.020 8.104 20.432 1.00 30.66 90 ALA A O 1
ATOM 741 N N . ASP A 1 91 ? 36.860 8.952 22.159 1.00 29.70 91 ASP A N 1
ATOM 742 C CA . ASP A 1 91 ? 37.965 9.001 23.095 1.00 29.70 91 ASP A CA 1
ATOM 743 C C . ASP A 1 91 ? 38.257 7.568 23.570 1.00 29.70 91 ASP A C 1
ATOM 745 O O . ASP A 1 91 ? 37.512 6.995 24.360 1.00 29.70 91 ASP A O 1
ATOM 749 N N . GLY A 1 92 ? 39.368 7.013 23.076 1.00 28.62 92 GLY A N 1
ATOM 750 C CA . GLY A 1 92 ? 40.234 6.095 23.823 1.00 28.62 92 GLY A CA 1
ATOM 751 C C . GLY A 1 92 ? 39.964 4.583 23.761 1.00 28.62 92 GLY A C 1
ATOM 752 O O . GLY A 1 92 ? 38.992 4.099 24.323 1.00 28.62 92 GLY A O 1
ATOM 753 N N . ALA A 1 93 ? 40.985 3.872 23.254 1.00 27.11 93 ALA A N 1
ATOM 754 C CA . ALA A 1 93 ? 41.254 2.423 23.294 1.00 27.11 93 ALA A CA 1
ATOM 755 C C . ALA A 1 93 ? 40.398 1.556 22.346 1.00 27.11 93 ALA A C 1
ATOM 757 O O . ALA A 1 93 ? 39.183 1.650 22.330 1.00 27.11 93 ALA A O 1
ATOM 758 N N . ASP A 1 94 ? 40.939 0.719 21.462 1.00 26.56 94 ASP A N 1
ATOM 759 C CA . ASP A 1 94 ? 42.270 0.124 21.357 1.00 26.56 94 ASP A CA 1
ATOM 760 C C . ASP A 1 94 ? 42.808 0.246 19.933 1.00 26.56 94 ASP A C 1
ATOM 762 O O . ASP A 1 94 ? 42.119 0.012 18.939 1.00 26.56 94 ASP A O 1
ATOM 766 N N . ARG A 1 95 ? 44.090 0.597 19.849 1.00 31.05 95 ARG A N 1
ATOM 767 C CA . ARG A 1 95 ? 44.900 0.297 18.680 1.00 31.05 95 ARG A CA 1
ATOM 768 C C . ARG A 1 95 ? 45.383 -1.124 18.888 1.00 31.05 95 ARG A C 1
ATOM 770 O O . ARG A 1 95 ? 46.230 -1.311 19.749 1.00 31.05 95 ARG A O 1
ATOM 777 N N . ASP A 1 96 ? 44.927 -2.055 18.066 1.00 27.47 96 ASP A N 1
ATOM 778 C CA . ASP A 1 96 ? 45.716 -3.248 17.810 1.00 27.47 96 ASP A CA 1
ATOM 779 C C . ASP A 1 96 ? 45.740 -3.603 16.327 1.00 27.47 96 ASP A C 1
ATOM 781 O O . ASP A 1 96 ? 44.800 -3.405 15.560 1.00 27.47 96 ASP A O 1
ATOM 785 N N . HIS A 1 97 ? 46.938 -4.009 15.939 1.00 29.14 97 HIS A N 1
ATOM 786 C CA . HIS A 1 97 ? 47.440 -4.205 14.597 1.00 29.14 97 HIS A CA 1
ATOM 787 C C . HIS A 1 97 ? 46.748 -5.344 13.842 1.00 29.14 97 HIS A C 1
ATOM 789 O O . HIS A 1 97 ? 46.569 -6.425 14.391 1.00 29.14 97 HIS A O 1
ATOM 795 N N . ALA A 1 98 ? 46.561 -5.175 12.531 1.00 25.25 98 ALA A N 1
ATOM 796 C CA . ALA A 1 98 ? 46.657 -6.298 11.601 1.00 25.25 98 ALA A CA 1
ATOM 797 C C . ALA A 1 98 ? 47.137 -5.828 10.220 1.00 25.25 98 ALA A C 1
ATOM 799 O O . ALA A 1 98 ? 46.407 -5.215 9.443 1.00 25.25 98 ALA A O 1
ATOM 800 N N . GLN A 1 99 ? 48.416 -6.104 9.958 1.00 25.22 99 GLN A N 1
ATOM 801 C CA . GLN A 1 99 ? 48.982 -6.253 8.621 1.00 25.22 99 GLN A CA 1
ATOM 802 C C . GLN A 1 99 ? 48.265 -7.383 7.876 1.00 25.22 99 GLN A C 1
ATOM 804 O O . GLN A 1 99 ? 47.807 -8.341 8.493 1.00 25.22 99 GLN A O 1
ATOM 809 N N . GLY A 1 100 ? 48.192 -7.248 6.553 1.00 22.91 100 GLY A N 1
ATOM 810 C CA . GLY A 1 100 ? 47.592 -8.247 5.682 1.00 22.91 100 GLY A CA 1
ATOM 811 C C . GLY A 1 100 ? 48.347 -9.572 5.649 1.00 22.91 100 GLY A C 1
ATOM 812 O O . GLY A 1 100 ? 49.541 -9.632 5.939 1.00 22.91 100 GLY A O 1
ATOM 813 N N . ASP A 1 101 ? 47.631 -10.597 5.206 1.00 25.00 101 ASP A N 1
ATOM 814 C CA . ASP A 1 101 ? 48.212 -11.686 4.438 1.00 25.00 101 ASP A CA 1
ATOM 815 C C . ASP A 1 101 ? 47.181 -12.172 3.413 1.00 25.00 101 ASP A C 1
ATOM 817 O O . ASP A 1 101 ? 46.009 -12.391 3.727 1.00 25.00 101 ASP A O 1
ATOM 821 N N . ASP A 1 102 ? 47.649 -12.271 2.175 1.00 24.38 102 ASP A N 1
ATOM 822 C CA . ASP A 1 102 ? 47.007 -12.961 1.068 1.00 24.38 102 ASP A CA 1
ATOM 823 C C . ASP A 1 102 ? 47.095 -14.478 1.306 1.00 24.38 102 ASP A C 1
ATOM 825 O O . ASP A 1 102 ? 48.143 -14.953 1.751 1.00 24.38 102 ASP A O 1
ATOM 829 N N . ARG A 1 103 ? 46.059 -15.240 0.915 1.00 23.94 103 ARG A N 1
ATOM 830 C CA . ARG A 1 103 ? 46.154 -16.469 0.083 1.00 23.94 103 ARG A CA 1
ATOM 831 C C . ARG A 1 103 ? 44.847 -17.272 0.035 1.00 23.94 103 ARG A C 1
ATOM 833 O O . ARG A 1 103 ? 44.402 -17.816 1.037 1.00 23.94 103 ARG A O 1
ATOM 840 N N . ASP A 1 104 ? 44.320 -17.353 -1.187 1.00 24.23 104 ASP A N 1
ATOM 841 C CA . ASP A 1 104 ? 43.904 -18.545 -1.946 1.00 24.23 104 ASP A CA 1
ATOM 842 C C . ASP A 1 104 ? 43.162 -19.705 -1.254 1.00 24.23 104 ASP A C 1
ATOM 844 O O . ASP A 1 104 ? 43.702 -20.390 -0.387 1.00 24.23 104 ASP A O 1
ATOM 848 N N . GLY A 1 105 ? 41.987 -20.055 -1.799 1.00 22.97 105 GLY A N 1
ATOM 849 C CA . GLY A 1 105 ? 41.320 -21.327 -1.502 1.00 22.97 105 GLY A CA 1
ATOM 850 C C . GLY A 1 105 ? 39.909 -21.483 -2.072 1.00 22.97 105 GLY A C 1
ATOM 851 O O . GLY A 1 105 ? 38.935 -21.395 -1.342 1.00 22.97 105 GLY A O 1
ATOM 852 N N . ASP A 1 106 ? 39.839 -21.714 -3.377 1.00 21.64 106 ASP A N 1
ATOM 853 C CA . ASP A 1 106 ? 38.695 -22.098 -4.217 1.00 21.64 106 ASP A CA 1
ATOM 854 C C . ASP A 1 106 ? 37.818 -23.271 -3.694 1.00 21.64 106 ASP A C 1
ATOM 856 O O . ASP A 1 106 ? 38.346 -24.217 -3.110 1.00 21.64 106 ASP A O 1
ATOM 860 N N . CYS A 1 107 ? 36.514 -23.216 -4.029 1.00 21.31 107 CYS A N 1
ATOM 861 C CA . CYS A 1 107 ? 35.588 -24.307 -4.427 1.00 21.31 107 CYS A CA 1
ATOM 862 C C . CYS A 1 107 ? 34.247 -24.407 -3.658 1.00 21.31 107 CYS A C 1
ATOM 864 O O . CYS A 1 107 ? 34.197 -24.887 -2.531 1.00 21.31 107 CYS A O 1
ATOM 866 N N . GLY A 1 108 ? 33.141 -24.184 -4.389 1.00 21.86 108 GLY A N 1
ATOM 867 C CA . GLY A 1 108 ? 32.113 -25.228 -4.557 1.00 21.86 108 GLY A CA 1
ATOM 868 C C . GLY A 1 108 ? 30.766 -25.103 -3.826 1.00 21.86 108 GLY A C 1
ATOM 869 O O . GLY A 1 108 ? 30.626 -25.588 -2.716 1.00 21.86 108 GLY A O 1
ATOM 870 N N . ASN A 1 109 ? 29.766 -24.587 -4.554 1.00 23.28 109 ASN A N 1
ATOM 871 C CA . ASN A 1 109 ? 28.347 -24.993 -4.630 1.00 23.28 109 ASN A CA 1
ATOM 872 C C . ASN A 1 109 ? 27.596 -25.523 -3.389 1.00 23.28 109 ASN A C 1
ATOM 874 O O . ASN A 1 109 ? 27.874 -26.610 -2.889 1.00 23.28 109 ASN A O 1
ATOM 878 N N . GLY A 1 110 ? 26.450 -24.893 -3.112 1.00 22.42 110 GLY A N 1
ATOM 879 C CA . GLY A 1 110 ? 25.318 -25.532 -2.439 1.00 22.42 110 GLY A CA 1
ATOM 880 C C . GLY A 1 110 ? 24.147 -24.572 -2.247 1.00 22.42 110 GLY A C 1
ATOM 881 O O . GLY A 1 110 ? 24.237 -23.659 -1.439 1.00 22.42 110 GLY A O 1
ATOM 882 N N . ASP A 1 111 ? 23.075 -24.777 -3.013 1.00 25.88 111 ASP A N 1
ATOM 883 C CA . ASP A 1 111 ? 21.768 -24.130 -2.873 1.00 25.88 111 ASP A CA 1
ATOM 884 C C . ASP A 1 111 ? 21.275 -24.087 -1.417 1.00 25.88 111 ASP A C 1
ATOM 886 O O . ASP A 1 111 ? 21.180 -25.128 -0.767 1.00 25.88 111 ASP A O 1
ATOM 890 N N . GLN A 1 112 ? 20.820 -22.921 -0.948 1.00 23.16 112 GLN A N 1
ATOM 891 C CA . GLN A 1 112 ? 19.821 -22.876 0.119 1.00 23.16 112 GLN A CA 1
ATOM 892 C C . GLN A 1 112 ? 18.931 -21.641 -0.017 1.00 23.16 112 GLN A C 1
ATOM 894 O O . GLN A 1 112 ? 19.312 -20.505 0.257 1.00 23.16 112 GLN A O 1
ATOM 899 N N . ALA A 1 113 ? 17.731 -21.909 -0.517 1.00 22.59 113 ALA A N 1
ATOM 900 C CA . ALA A 1 113 ? 16.620 -20.991 -0.643 1.00 22.59 113 ALA A CA 1
ATOM 901 C C . ALA A 1 113 ? 15.733 -21.073 0.616 1.00 22.59 113 ALA A C 1
ATOM 903 O O . ALA A 1 113 ? 15.483 -22.170 1.106 1.00 22.59 113 ALA A O 1
ATOM 904 N N . VAL A 1 114 ? 15.206 -19.913 1.031 1.00 23.64 114 VAL A N 1
ATOM 905 C CA . VAL A 1 114 ? 13.893 -19.703 1.681 1.00 23.64 114 VAL A CA 1
ATOM 906 C C . VAL A 1 114 ? 13.672 -20.363 3.051 1.00 23.64 114 VAL A C 1
ATOM 908 O O . VAL A 1 114 ? 13.345 -21.537 3.103 1.00 23.64 114 VAL A O 1
ATOM 911 N N . VAL A 1 115 ? 13.691 -19.558 4.125 1.00 23.95 115 VAL A N 1
ATOM 912 C CA . VAL A 1 115 ? 12.577 -19.327 5.080 1.00 23.95 115 VAL A CA 1
ATOM 913 C C . VAL A 1 115 ? 12.921 -18.045 5.846 1.00 23.95 115 VAL A C 1
ATOM 915 O O . VAL A 1 115 ? 13.828 -18.063 6.665 1.00 23.95 115 VAL A O 1
ATOM 918 N N . ASP A 1 116 ? 12.219 -16.939 5.593 1.00 25.70 116 ASP A N 1
ATOM 919 C CA . ASP A 1 116 ? 12.340 -15.747 6.448 1.00 25.70 116 ASP A CA 1
ATOM 920 C C . ASP A 1 116 ? 11.045 -14.920 6.451 1.00 25.70 116 ASP A C 1
ATOM 922 O O . ASP A 1 116 ? 11.033 -13.723 6.196 1.00 25.70 116 ASP A O 1
ATOM 926 N N . HIS A 1 117 ? 9.902 -15.573 6.686 1.00 26.44 117 HIS A N 1
ATOM 927 C CA . HIS A 1 117 ? 8.606 -14.903 6.863 1.00 26.44 117 HIS A CA 1
ATOM 928 C C . HIS A 1 117 ? 7.777 -15.590 7.955 1.00 26.44 117 HIS A C 1
ATOM 930 O O . HIS A 1 117 ? 6.764 -16.229 7.691 1.00 26.44 117 HIS A O 1
ATOM 936 N N . ALA A 1 118 ? 8.224 -15.452 9.203 1.00 25.09 118 ALA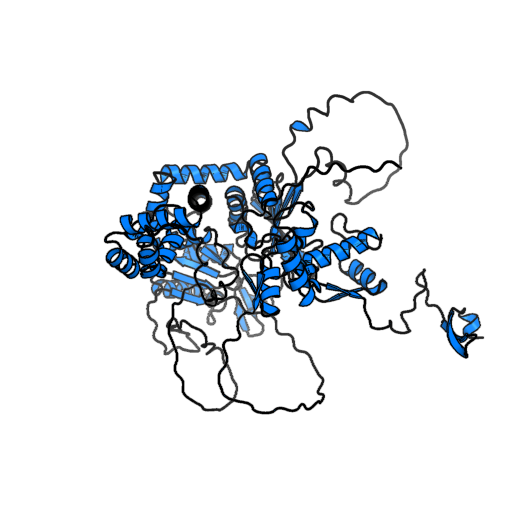 A N 1
ATOM 937 C CA . ALA A 1 118 ? 7.409 -15.684 10.396 1.00 25.09 118 ALA A CA 1
ATOM 938 C C . ALA A 1 118 ? 8.030 -14.942 11.592 1.00 25.09 118 ALA A C 1
ATOM 940 O O . ALA A 1 118 ? 8.570 -15.550 12.507 1.00 25.09 118 ALA A O 1
ATOM 941 N N . GLY A 1 119 ? 8.014 -13.610 11.570 1.00 26.67 119 GLY A N 1
ATOM 942 C CA . GLY A 1 119 ? 8.607 -12.831 12.657 1.00 26.67 119 GLY A CA 1
ATOM 943 C C . GLY A 1 119 ? 8.468 -11.336 12.443 1.00 26.67 119 GLY A C 1
ATOM 944 O O . GLY A 1 119 ? 9.411 -10.666 12.046 1.00 26.67 119 GLY A O 1
ATOM 945 N N . GLY A 1 120 ? 7.277 -10.801 12.680 1.00 25.30 120 GLY A N 1
ATOM 946 C CA . GLY A 1 120 ? 7.074 -9.360 12.651 1.00 25.30 120 GLY A CA 1
ATOM 947 C C . GLY A 1 120 ? 5.606 -9.010 12.751 1.00 25.30 120 GLY A C 1
ATOM 948 O O . GLY A 1 120 ? 4.928 -8.989 11.734 1.00 25.30 120 GLY A O 1
ATOM 949 N N . HIS A 1 121 ? 5.133 -8.799 13.982 1.00 26.16 121 HIS A N 1
ATOM 950 C CA . HIS A 1 121 ? 4.070 -7.868 14.399 1.00 26.16 121 HIS A CA 1
ATOM 951 C C . HIS A 1 121 ? 3.399 -8.345 15.694 1.00 26.16 121 HIS A C 1
ATOM 953 O O . HIS A 1 121 ? 2.226 -8.702 15.728 1.00 26.16 121 HIS A O 1
ATOM 959 N N . ALA A 1 122 ? 4.149 -8.271 16.787 1.00 23.73 122 ALA A N 1
ATOM 960 C CA . ALA A 1 122 ? 3.625 -7.946 18.107 1.00 23.73 122 ALA A CA 1
ATOM 961 C C . ALA A 1 122 ? 4.695 -7.065 18.769 1.00 23.73 122 ALA A C 1
ATOM 963 O O . ALA A 1 122 ? 5.881 -7.342 18.621 1.00 23.73 122 ALA A O 1
ATOM 964 N N . GLY A 1 123 ? 4.283 -5.921 19.316 1.00 27.22 123 GLY A N 1
ATOM 965 C CA . GLY A 1 123 ? 5.186 -4.833 19.696 1.00 27.22 123 GLY A CA 1
ATOM 966 C C . GLY A 1 123 ? 6.128 -5.186 20.840 1.00 27.22 123 GLY A C 1
ATOM 967 O O . GLY A 1 123 ? 5.810 -6.049 21.650 1.00 27.22 123 GLY A O 1
ATOM 968 N N . ASP A 1 124 ? 7.245 -4.465 20.922 1.00 26.14 124 ASP A N 1
ATOM 969 C CA . ASP A 1 124 ? 8.105 -4.520 22.096 1.00 26.14 124 ASP A CA 1
ATOM 970 C C . ASP A 1 124 ? 8.690 -3.143 22.427 1.00 26.14 124 ASP A C 1
ATOM 972 O O . ASP A 1 124 ? 9.029 -2.358 21.537 1.00 26.14 124 ASP A O 1
ATOM 976 N N . GLY A 1 125 ? 8.715 -2.845 23.727 1.00 25.89 125 GLY A N 1
ATOM 977 C CA . GLY A 1 125 ? 9.249 -1.629 24.334 1.00 25.89 125 GLY A CA 1
ATOM 978 C C . GLY A 1 125 ? 10.542 -1.907 25.109 1.00 25.89 125 GLY A C 1
ATOM 979 O O . GLY A 1 125 ? 10.809 -3.028 25.526 1.00 25.89 125 GLY A O 1
ATOM 980 N N . ASP A 1 126 ? 11.331 -0.851 25.291 1.00 28.64 126 ASP A N 1
ATOM 981 C CA . ASP A 1 126 ? 12.703 -0.798 25.823 1.00 28.64 126 ASP A CA 1
ATOM 982 C C . ASP A 1 126 ? 13.019 -1.586 27.120 1.00 28.64 126 ASP A C 1
ATOM 984 O O . ASP A 1 126 ? 12.229 -1.546 28.070 1.00 28.64 126 ASP A O 1
ATOM 988 N N . ARG A 1 127 ? 14.263 -2.123 27.234 1.00 25.56 127 ARG A N 1
ATOM 989 C CA . ARG A 1 127 ? 15.247 -1.833 28.330 1.00 25.56 127 ARG A CA 1
ATOM 990 C C . ARG A 1 127 ? 16.612 -2.568 28.259 1.00 25.56 127 ARG A C 1
ATOM 992 O O . ARG A 1 127 ? 16.766 -3.596 27.614 1.00 25.56 127 ARG A O 1
ATOM 999 N N . GLU A 1 128 ? 17.599 -1.970 28.947 1.00 26.75 128 GLU A N 1
ATOM 1000 C CA . GLU A 1 128 ? 19.076 -2.104 28.891 1.00 26.75 128 GLU A CA 1
ATOM 1001 C C . GLU A 1 128 ? 19.779 -3.332 29.548 1.00 26.75 128 GLU A C 1
ATOM 1003 O O . GLU A 1 128 ? 19.386 -3.810 30.605 1.00 26.75 128 GLU A O 1
ATOM 1008 N N . ARG A 1 129 ? 20.918 -3.705 28.918 1.00 25.27 129 ARG A N 1
ATOM 1009 C CA . ARG A 1 129 ? 22.252 -4.245 29.347 1.00 25.27 129 ARG A CA 1
ATOM 1010 C C . ARG A 1 129 ? 22.496 -4.876 30.746 1.00 25.27 129 ARG A C 1
ATOM 1012 O O . ARG A 1 129 ? 22.392 -4.178 31.745 1.00 25.27 129 ARG A O 1
ATOM 1019 N N . GLN A 1 130 ? 23.160 -6.053 30.778 1.00 21.77 130 GLN A N 1
ATOM 1020 C CA . GLN A 1 130 ? 24.559 -6.280 31.261 1.00 21.77 130 GLN A CA 1
ATOM 1021 C C . GLN A 1 130 ? 25.029 -7.759 31.119 1.00 21.77 130 GLN A C 1
ATOM 1023 O O . GLN A 1 130 ? 24.219 -8.658 30.950 1.00 21.77 130 GLN A O 1
ATOM 1028 N N . ALA A 1 131 ? 26.354 -7.961 31.119 1.00 22.81 131 ALA A N 1
ATOM 1029 C CA . ALA A 1 131 ? 27.149 -9.059 30.533 1.00 22.81 131 ALA A CA 1
ATOM 1030 C C . ALA A 1 131 ? 27.419 -10.316 31.409 1.00 22.81 131 ALA A C 1
ATOM 1032 O O . ALA A 1 131 ? 27.267 -10.248 32.625 1.00 22.81 131 ALA A O 1
ATOM 1033 N N . GLY A 1 132 ? 27.956 -11.400 30.797 1.00 22.25 132 GLY A N 1
ATOM 1034 C CA . GLY A 1 132 ? 28.767 -12.428 31.494 1.00 22.25 132 GLY A CA 1
ATOM 1035 C C . GLY A 1 132 ? 28.868 -13.854 30.890 1.00 22.25 132 GLY A C 1
ATOM 1036 O O . GLY A 1 132 ? 28.063 -14.703 31.236 1.00 22.25 132 GLY A O 1
ATOM 1037 N N . GLU A 1 133 ? 29.902 -14.090 30.064 1.00 24.31 133 GLU A N 1
ATOM 1038 C CA . GLU A 1 133 ? 30.827 -15.262 29.959 1.00 24.31 133 GLU A CA 1
ATOM 1039 C C . GLU A 1 133 ? 30.397 -16.752 29.745 1.00 24.31 133 GLU A C 1
ATOM 1041 O O . GLU A 1 133 ? 29.830 -17.402 30.613 1.00 24.31 133 GLU A O 1
ATOM 1046 N N . ASN A 1 134 ? 30.902 -17.302 28.617 1.00 23.27 134 ASN A N 1
ATOM 1047 C CA . ASN A 1 134 ? 31.618 -18.581 28.361 1.00 23.27 134 ASN A CA 1
ATOM 1048 C C . ASN A 1 134 ? 31.102 -19.952 28.877 1.00 23.27 134 ASN A C 1
ATOM 1050 O O . ASN A 1 134 ? 31.248 -20.253 30.057 1.00 23.27 134 ASN A O 1
ATOM 1054 N N . GLN A 1 135 ? 30.802 -20.890 27.954 1.00 24.27 135 GLN A N 1
ATOM 1055 C CA . GLN A 1 135 ? 31.654 -22.070 27.647 1.00 24.27 135 GLN A CA 1
ATOM 1056 C C . GLN A 1 135 ? 31.092 -22.987 26.531 1.00 24.27 135 GLN A C 1
ATOM 1058 O O . GLN A 1 135 ? 29.895 -23.088 26.300 1.00 24.27 135 GLN A O 1
ATOM 1063 N N . THR A 1 136 ? 32.046 -23.617 25.849 1.00 22.14 136 THR A N 1
ATOM 1064 C CA . THR A 1 136 ? 32.095 -24.415 24.608 1.00 22.14 136 THR A CA 1
ATOM 1065 C C . THR A 1 136 ? 31.608 -25.874 24.696 1.00 22.14 136 THR A C 1
ATOM 1067 O O . THR A 1 136 ? 31.853 -26.514 25.718 1.00 22.14 136 THR A O 1
ATOM 1070 N N . GLY A 1 137 ? 31.122 -26.445 23.577 1.00 24.53 137 GLY A N 1
ATOM 1071 C CA . GLY A 1 137 ? 31.155 -27.897 23.295 1.00 24.53 137 GLY A CA 1
ATOM 1072 C C . GLY A 1 137 ? 30.127 -28.403 22.263 1.00 24.53 137 GLY A C 1
ATOM 1073 O O . GLY A 1 137 ? 28.947 -28.479 22.580 1.00 24.53 137 GLY A O 1
ATOM 1074 N N . GLU A 1 138 ? 30.594 -28.759 21.061 1.00 23.38 138 GLU A N 1
ATOM 1075 C CA . GLU A 1 138 ? 29.863 -29.304 19.896 1.00 23.38 138 GLU A CA 1
ATOM 1076 C C . GLU A 1 138 ? 29.468 -30.795 20.052 1.00 23.38 138 GLU A C 1
ATOM 1078 O O . GLU A 1 138 ? 30.225 -31.562 20.646 1.00 23.38 138 GLU A O 1
ATOM 1083 N N . ASP A 1 139 ? 28.296 -31.204 19.527 1.00 24.64 139 ASP A N 1
ATOM 1084 C CA . ASP A 1 139 ? 28.146 -32.187 18.420 1.00 24.64 139 ASP A CA 1
ATOM 1085 C C . ASP A 1 139 ? 26.694 -32.720 18.240 1.00 24.64 139 ASP A C 1
ATOM 1087 O O . ASP A 1 139 ? 26.224 -33.619 18.935 1.00 24.64 139 ASP A O 1
ATOM 1091 N N . GLN A 1 140 ? 26.009 -32.139 17.245 1.00 26.61 140 GLN A N 1
ATOM 1092 C CA . GLN A 1 140 ? 25.124 -32.716 16.210 1.00 26.61 140 GLN A CA 1
ATOM 1093 C C . GLN A 1 140 ? 24.144 -33.870 16.538 1.00 26.61 140 GLN A C 1
ATOM 1095 O O . GLN A 1 140 ? 24.493 -35.045 16.428 1.00 26.61 140 GLN A O 1
ATOM 1100 N N . ALA A 1 141 ? 22.857 -33.520 16.716 1.00 25.11 141 ALA A N 1
ATOM 1101 C CA . ALA A 1 141 ? 21.696 -34.112 16.017 1.00 25.11 141 ALA A CA 1
ATOM 1102 C C . ALA A 1 141 ? 20.371 -33.447 16.469 1.00 25.11 141 ALA A C 1
ATOM 1104 O O . ALA A 1 141 ? 19.911 -33.689 17.580 1.00 25.11 141 ALA A O 1
ATOM 1105 N N . GLY A 1 142 ? 19.724 -32.681 15.578 1.00 27.97 142 GLY A N 1
ATOM 1106 C CA . GLY A 1 142 ? 18.331 -32.223 15.726 1.00 27.97 142 GLY A CA 1
ATOM 1107 C C . GLY A 1 142 ? 18.127 -30.929 16.524 1.00 27.97 142 GLY A C 1
ATOM 1108 O O . GLY A 1 142 ? 17.478 -30.951 17.563 1.00 27.97 142 GLY A O 1
ATOM 1109 N N . GLU A 1 143 ? 18.643 -29.804 16.026 1.00 23.73 143 GLU A N 1
ATOM 1110 C CA . GLU A 1 143 ? 18.376 -28.462 16.566 1.00 23.73 143 GLU A CA 1
ATOM 1111 C C . GLU A 1 143 ? 17.253 -27.770 15.777 1.00 23.73 143 GLU A C 1
ATOM 1113 O O . GLU A 1 143 ? 17.497 -27.213 14.716 1.00 23.73 143 GLU A O 1
ATOM 1118 N N . ASP A 1 144 ? 16.036 -27.787 16.327 1.00 32.19 144 ASP A N 1
ATOM 1119 C CA . ASP A 1 144 ? 14.987 -26.774 16.093 1.00 32.19 144 ASP A CA 1
ATOM 1120 C C . ASP A 1 144 ? 14.569 -26.172 17.453 1.00 32.19 144 ASP A C 1
ATOM 1122 O O . ASP A 1 144 ? 13.397 -26.011 17.796 1.00 32.19 144 ASP A O 1
ATOM 1126 N N . GLN A 1 145 ? 15.565 -25.862 18.285 1.00 33.34 145 GLN A N 1
ATOM 1127 C CA . GLN A 1 145 ? 15.419 -25.054 19.491 1.00 33.34 145 GLN A CA 1
ATOM 1128 C C . GLN A 1 145 ? 16.558 -24.034 19.536 1.00 33.34 145 GLN A C 1
ATOM 1130 O O . GLN A 1 145 ? 17.716 -24.389 19.361 1.00 33.34 145 GLN A O 1
ATOM 1135 N N . ALA A 1 146 ? 16.190 -22.784 19.830 1.00 27.50 146 ALA A N 1
ATOM 1136 C CA . ALA A 1 146 ? 17.046 -21.613 20.038 1.00 27.50 146 ALA A CA 1
ATOM 1137 C C . ALA A 1 146 ? 17.511 -20.839 18.786 1.00 27.50 146 ALA A C 1
ATOM 1139 O O . ALA A 1 146 ? 18.695 -20.744 18.484 1.00 27.50 146 ALA A O 1
ATOM 1140 N N . VAL A 1 147 ? 16.584 -20.086 18.185 1.00 24.94 147 VAL A N 1
ATOM 1141 C CA . VAL A 1 147 ? 16.900 -18.715 17.742 1.00 24.94 147 VAL A CA 1
ATOM 1142 C C . VAL A 1 147 ? 16.247 -17.762 18.740 1.00 24.94 147 VAL A C 1
ATOM 1144 O O . VAL A 1 147 ? 15.155 -17.245 18.534 1.00 24.94 147 VAL A O 1
ATOM 1147 N N . ALA A 1 148 ? 16.902 -17.601 19.889 1.00 27.98 148 ALA A N 1
ATOM 1148 C CA . ALA A 1 148 ? 16.578 -16.577 20.872 1.00 27.98 148 ALA A CA 1
ATOM 1149 C C . ALA A 1 148 ? 17.779 -15.646 20.994 1.00 27.98 148 ALA A C 1
ATOM 1151 O O . ALA A 1 148 ? 18.753 -15.908 21.692 1.00 27.98 148 ALA A O 1
ATOM 1152 N N . GLY A 1 149 ? 17.679 -14.537 20.285 1.00 26.14 149 GLY A N 1
ATOM 1153 C CA . GLY A 1 149 ? 18.559 -13.401 20.428 1.00 26.14 149 GLY A CA 1
ATOM 1154 C C . GLY A 1 149 ? 17.994 -12.329 19.534 1.00 26.14 149 GLY A C 1
ATOM 1155 O O . GLY A 1 149 ? 18.339 -12.343 18.368 1.00 26.14 149 GLY A O 1
ATOM 1156 N N . HIS A 1 150 ? 17.028 -11.564 20.053 1.00 25.42 150 HIS A N 1
ATOM 1157 C CA . HIS A 1 150 ? 16.626 -10.176 19.760 1.00 25.42 150 HIS A CA 1
ATOM 1158 C C . HIS A 1 150 ? 15.228 -9.957 20.395 1.00 25.42 150 HIS A C 1
ATOM 1160 O O . HIS A 1 150 ? 14.304 -10.709 20.118 1.00 25.42 150 HIS A O 1
ATOM 1166 N N . ALA A 1 151 ? 15.161 -8.987 21.317 1.00 26.59 151 ALA A N 1
ATOM 1167 C CA . ALA A 1 151 ? 14.021 -8.360 22.013 1.00 26.59 151 ALA A CA 1
ATOM 1168 C C . ALA A 1 151 ? 12.617 -9.017 21.951 1.00 26.59 151 ALA A C 1
ATOM 1170 O O . ALA A 1 151 ? 12.006 -9.108 20.890 1.00 26.59 151 ALA A O 1
ATOM 1171 N N . GLY A 1 152 ? 12.099 -9.383 23.134 1.00 27.98 152 GLY A N 1
ATOM 1172 C CA . GLY A 1 152 ? 10.686 -9.720 23.347 1.00 27.98 152 GLY A CA 1
ATOM 1173 C C . GLY A 1 152 ? 10.404 -11.208 23.452 1.00 27.98 152 GLY A C 1
ATOM 1174 O O . GLY A 1 152 ? 9.670 -11.766 22.640 1.00 27.98 152 GLY A O 1
ATOM 1175 N N . ALA A 1 153 ? 10.983 -11.886 24.447 1.00 32.53 153 ALA A N 1
ATOM 1176 C CA . ALA A 1 153 ? 10.655 -13.283 24.710 1.00 32.53 153 ALA A CA 1
ATOM 1177 C C . ALA A 1 153 ? 9.224 -13.378 25.263 1.00 32.53 153 ALA A C 1
ATOM 1179 O O . ALA A 1 153 ? 9.008 -13.406 26.475 1.00 32.53 153 ALA A O 1
ATOM 1180 N N . ALA A 1 154 ? 8.233 -13.430 24.371 1.00 40.69 154 ALA A N 1
ATOM 1181 C CA . ALA A 1 154 ? 6.952 -14.015 24.722 1.00 40.69 154 ALA A CA 1
ATOM 1182 C C . ALA A 1 154 ? 7.234 -15.401 25.327 1.00 40.69 154 ALA A C 1
ATOM 1184 O O . ALA A 1 154 ? 8.072 -16.156 24.832 1.00 40.69 154 ALA A O 1
ATOM 1185 N N . LEU A 1 155 ? 6.612 -15.704 26.463 1.00 49.47 155 LEU A N 1
ATOM 1186 C CA . LEU A 1 155 ? 6.768 -16.996 27.119 1.00 49.47 155 LEU A CA 1
ATOM 1187 C C . LEU A 1 155 ? 6.080 -18.052 26.249 1.00 49.47 155 LEU A C 1
ATOM 1189 O O . LEU A 1 155 ? 4.874 -18.260 26.346 1.00 49.47 155 LEU A O 1
ATOM 1193 N N . TYR A 1 156 ? 6.843 -18.685 25.364 1.00 57.78 156 TYR A N 1
ATOM 1194 C CA . TYR A 1 156 ? 6.358 -19.774 24.529 1.00 57.78 156 TYR A CA 1
ATOM 1195 C C . TYR A 1 156 ? 6.417 -21.078 25.332 1.00 57.78 156 TYR A C 1
ATOM 1197 O O . TYR A 1 156 ? 7.495 -21.606 25.597 1.00 57.78 156 TYR A O 1
ATOM 1205 N N . ALA A 1 157 ? 5.256 -21.593 25.736 1.00 70.50 157 ALA A N 1
ATOM 1206 C CA . ALA A 1 157 ? 5.119 -22.966 26.218 1.00 70.50 157 ALA A CA 1
ATOM 1207 C C . ALA A 1 157 ? 4.742 -23.859 25.026 1.00 70.50 157 ALA A C 1
ATOM 1209 O O . ALA A 1 157 ? 3.787 -23.551 24.312 1.00 70.50 157 ALA A O 1
ATOM 1210 N N . GLY A 1 158 ? 5.501 -24.930 24.780 1.00 75.38 158 GLY A N 1
ATOM 1211 C CA . GLY A 1 158 ? 5.361 -25.757 23.580 1.00 75.38 158 GLY A CA 1
ATOM 1212 C C . GLY A 1 158 ? 5.148 -27.223 23.926 1.00 75.38 158 GLY A C 1
ATOM 1213 O O . GLY A 1 158 ? 6.082 -27.910 24.317 1.00 75.38 158 GLY A O 1
ATOM 1214 N N . TRP A 1 159 ? 3.931 -27.725 23.746 1.00 79.75 159 TRP A N 1
ATOM 1215 C CA . TRP A 1 159 ? 3.644 -29.141 23.952 1.00 79.75 159 TRP A CA 1
ATOM 1216 C C . TRP A 1 159 ? 3.657 -29.900 22.626 1.00 79.75 159 TRP A C 1
ATOM 1218 O O . TRP A 1 159 ? 2.975 -29.505 21.682 1.00 79.75 159 TRP A O 1
ATOM 1228 N N . ASP A 1 160 ? 4.394 -31.009 22.582 1.00 75.31 160 ASP A N 1
ATOM 1229 C CA . ASP A 1 160 ? 4.424 -31.930 21.444 1.00 75.31 160 ASP A CA 1
ATOM 1230 C C . ASP A 1 160 ? 4.354 -33.380 21.952 1.00 75.31 160 ASP A C 1
ATOM 1232 O O . ASP A 1 160 ? 5.109 -33.736 22.862 1.00 75.31 160 ASP A O 1
ATOM 1236 N N . PRO A 1 161 ? 3.486 -34.239 21.387 1.00 69.94 161 PRO A N 1
ATOM 1237 C CA . PRO A 1 161 ? 3.298 -35.607 21.870 1.00 69.94 161 PRO A CA 1
ATOM 1238 C C . PRO A 1 161 ? 4.539 -36.504 21.742 1.00 69.94 161 PRO A C 1
ATOM 1240 O O . PRO A 1 161 ? 4.632 -37.501 22.453 1.00 69.94 161 PRO A O 1
ATOM 1243 N N . TYR A 1 162 ? 5.472 -36.185 20.844 1.00 66.00 162 TYR A N 1
ATOM 1244 C CA . TYR A 1 162 ? 6.672 -36.975 20.575 1.00 66.00 162 TYR A CA 1
ATOM 1245 C C . TYR A 1 162 ? 7.942 -36.319 21.131 1.00 66.00 162 TYR A C 1
ATOM 1247 O O . TYR A 1 162 ? 8.749 -36.987 21.776 1.00 66.00 162 TYR A O 1
ATOM 1255 N N . PHE A 1 163 ? 8.119 -35.017 20.907 1.00 69.62 163 PHE A N 1
ATOM 1256 C CA . PHE A 1 163 ? 9.334 -34.285 21.272 1.00 69.62 163 PHE A CA 1
ATOM 1257 C C . PHE A 1 163 ? 9.285 -33.679 22.680 1.00 69.62 163 PHE A C 1
ATOM 1259 O O . PHE A 1 163 ? 10.334 -33.490 23.295 1.00 69.62 163 PHE A O 1
ATOM 1266 N N . ALA A 1 164 ? 8.094 -33.381 23.210 1.00 75.19 164 ALA A N 1
ATOM 1267 C CA . ALA A 1 164 ? 7.934 -32.712 24.502 1.00 75.19 164 ALA A CA 1
ATOM 1268 C C . ALA A 1 164 ? 6.675 -33.169 25.280 1.00 75.19 164 ALA A C 1
ATOM 1270 O O . ALA A 1 164 ? 5.887 -32.322 25.718 1.00 75.19 164 ALA A O 1
ATOM 1271 N N . PRO A 1 165 ? 6.472 -34.487 25.496 1.00 77.44 165 PRO A N 1
ATOM 1272 C CA . PRO A 1 165 ? 5.224 -35.013 26.057 1.00 77.44 165 PRO A CA 1
ATOM 1273 C C . PRO A 1 165 ? 4.982 -34.592 27.513 1.00 77.44 165 PRO A C 1
ATOM 1275 O O . PRO A 1 165 ? 3.834 -34.481 27.938 1.00 77.44 165 PRO A O 1
ATOM 1278 N N . GLU A 1 166 ? 6.060 -34.331 28.257 1.00 77.62 166 GLU A N 1
ATOM 1279 C CA . GLU A 1 166 ? 6.039 -33.979 29.683 1.00 77.62 166 GLU A CA 1
ATOM 1280 C C . GLU A 1 166 ? 5.756 -32.489 29.946 1.00 77.62 166 GLU A C 1
ATOM 1282 O O . GLU A 1 166 ? 5.634 -32.079 31.102 1.00 77.62 166 GLU A O 1
ATOM 1287 N N . GLN A 1 167 ? 5.673 -31.647 28.907 1.00 82.94 167 GLN A N 1
ATOM 1288 C CA . GLN A 1 167 ? 5.363 -30.233 29.113 1.00 82.94 167 GLN A CA 1
ATOM 1289 C C . GLN A 1 167 ? 3.900 -30.042 29.554 1.00 82.94 167 GLN A C 1
ATOM 1291 O O . GLN A 1 167 ? 2.998 -30.719 29.059 1.00 82.94 167 GLN A O 1
ATOM 1296 N N . PRO A 1 168 ? 3.620 -29.118 30.488 1.00 79.50 168 PRO A N 1
ATOM 1297 C CA . PRO A 1 168 ? 2.257 -28.867 30.926 1.00 79.50 168 PRO A CA 1
ATOM 1298 C C . PRO A 1 168 ? 1.461 -28.160 29.828 1.00 79.50 168 PRO A C 1
ATOM 1300 O O . PRO A 1 168 ? 1.913 -27.186 29.231 1.00 79.50 168 PRO A O 1
ATOM 1303 N N . ILE A 1 169 ? 0.235 -28.624 29.611 1.00 82.31 169 ILE A N 1
ATOM 1304 C CA . ILE A 1 169 ? -0.721 -27.975 28.717 1.00 82.31 169 ILE A CA 1
ATOM 1305 C C . ILE A 1 169 ? -1.551 -27.003 29.552 1.00 82.31 169 ILE A C 1
ATOM 1307 O O . ILE A 1 169 ? -2.247 -27.420 30.479 1.00 82.31 169 ILE A O 1
ATOM 1311 N N . ALA A 1 170 ? -1.477 -25.719 29.220 1.00 85.69 170 ALA A N 1
ATOM 1312 C CA . ALA A 1 170 ? -2.206 -24.647 29.889 1.00 85.69 170 ALA A CA 1
ATOM 1313 C C . ALA A 1 170 ? -2.977 -23.800 28.870 1.00 85.69 170 ALA A C 1
ATOM 1315 O O . ALA A 1 170 ? -2.648 -23.804 27.681 1.00 85.69 170 ALA A O 1
ATOM 1316 N N . SER A 1 171 ? -4.010 -23.090 29.333 1.00 88.19 171 SER A N 1
ATOM 1317 C CA . SER A 1 171 ? -4.664 -22.074 28.510 1.00 88.19 171 SER A CA 1
ATOM 1318 C C . SER A 1 171 ? -3.718 -20.900 28.266 1.00 88.19 171 SER A C 1
ATOM 1320 O O . SER A 1 171 ? -2.858 -20.591 29.095 1.00 88.19 171 SER A O 1
ATOM 1322 N N . ALA A 1 172 ? -3.858 -20.273 27.104 1.00 88.56 172 ALA A N 1
ATOM 1323 C CA . ALA A 1 172 ? -3.044 -19.144 26.689 1.00 88.56 172 ALA A CA 1
ATOM 1324 C C . ALA A 1 172 ? -3.887 -18.145 25.894 1.00 88.56 172 ALA A C 1
ATOM 1326 O O . ALA A 1 172 ? -4.820 -18.523 25.182 1.00 88.56 172 ALA A O 1
ATOM 1327 N N . ASP A 1 173 ? -3.512 -16.866 25.956 1.00 86.69 173 ASP A N 1
ATOM 1328 C CA . ASP A 1 173 ? -4.112 -15.815 25.126 1.00 86.69 173 ASP A CA 1
ATOM 1329 C C . ASP A 1 173 ? -4.059 -16.173 23.633 1.00 86.69 173 ASP A C 1
ATOM 1331 O O . ASP A 1 173 ? -5.041 -15.997 22.906 1.00 86.69 173 ASP A O 1
ATOM 1335 N N . LEU A 1 174 ? -2.918 -16.708 23.191 1.00 89.31 174 LEU A N 1
ATOM 1336 C CA . LEU A 1 174 ? -2.657 -17.110 21.816 1.00 89.31 174 LEU A CA 1
ATOM 1337 C C . LEU A 1 174 ? -2.182 -18.562 21.779 1.00 89.31 174 LEU A C 1
ATOM 1339 O O . LEU A 1 174 ? -1.195 -18.914 22.421 1.00 89.31 174 LEU A O 1
ATOM 1343 N N . VAL A 1 175 ? -2.861 -19.386 20.983 1.00 89.44 175 VAL A N 1
ATOM 1344 C CA . VAL A 1 175 ? -2.469 -20.776 20.715 1.00 89.44 175 VAL A CA 1
ATOM 1345 C C . VAL A 1 175 ? -2.132 -20.909 19.238 1.00 89.44 175 VAL A C 1
ATOM 1347 O O . VAL A 1 175 ? -2.912 -20.492 18.385 1.00 89.44 175 VAL A O 1
ATOM 1350 N N . ASN A 1 176 ? -0.975 -21.491 18.928 1.00 88.25 176 ASN A N 1
ATOM 1351 C CA . ASN A 1 176 ? -0.559 -21.783 17.559 1.00 88.25 176 ASN A CA 1
ATOM 1352 C C . ASN A 1 176 ? -0.626 -23.291 17.295 1.00 88.25 176 ASN A C 1
ATOM 1354 O O . ASN A 1 176 ? 0.020 -24.075 17.986 1.00 88.25 176 ASN A O 1
ATOM 1358 N N . LEU A 1 177 ? -1.380 -23.684 16.272 1.00 84.69 177 LEU A N 1
ATOM 1359 C CA . LEU A 1 177 ? -1.500 -25.047 15.776 1.00 84.69 177 LEU A CA 1
ATOM 1360 C C . LEU A 1 177 ? -0.861 -25.121 14.383 1.00 84.69 177 LEU A C 1
ATOM 1362 O O . LEU A 1 177 ? -1.529 -24.997 13.353 1.00 84.69 177 LEU A O 1
ATOM 1366 N N . GLY A 1 178 ? 0.462 -25.288 14.360 1.00 80.56 178 GLY A N 1
ATOM 1367 C CA . GLY A 1 178 ? 1.253 -25.264 13.132 1.00 80.56 178 GLY A CA 1
ATOM 1368 C C . GLY A 1 178 ? 1.413 -26.641 12.493 1.00 80.56 178 GLY A C 1
ATOM 1369 O O . GLY A 1 178 ? 2.010 -27.523 13.095 1.00 80.56 178 GLY A O 1
ATOM 1370 N N . PHE A 1 179 ? 0.906 -26.829 11.272 1.00 71.44 179 PHE A N 1
ATOM 1371 C CA . PHE A 1 179 ? 1.080 -28.011 10.403 1.00 71.44 179 PHE A CA 1
ATOM 1372 C C . PHE A 1 179 ? 0.592 -29.359 10.958 1.00 71.44 179 PHE A C 1
ATOM 1374 O O . PHE A 1 179 ? 0.549 -30.345 10.222 1.00 71.44 179 PHE A O 1
ATOM 1381 N N . VAL A 1 180 ? 0.139 -29.410 12.213 1.00 66.56 180 VAL A N 1
ATOM 1382 C CA . VAL A 1 180 ? -0.399 -30.616 12.856 1.00 66.56 180 VAL A CA 1
ATOM 1383 C C . VAL A 1 180 ? -1.564 -31.175 12.042 1.00 66.56 180 VAL A C 1
ATOM 1385 O O . VAL A 1 180 ? -1.569 -32.357 11.721 1.00 66.56 180 VAL A O 1
ATOM 1388 N N . ILE A 1 181 ? -2.481 -30.315 11.581 1.00 69.19 181 ILE A N 1
ATOM 1389 C CA . ILE A 1 181 ? -3.650 -30.710 10.774 1.00 69.19 181 ILE A CA 1
ATOM 1390 C C . ILE A 1 181 ? -3.248 -31.384 9.444 1.00 69.19 181 ILE A C 1
ATOM 1392 O O . ILE A 1 181 ? -4.027 -32.169 8.895 1.00 69.19 181 ILE A O 1
ATOM 1396 N N . ASN A 1 182 ? -2.043 -31.118 8.922 1.00 64.81 182 ASN A N 1
ATOM 1397 C CA . ASN A 1 182 ? -1.541 -31.795 7.725 1.00 64.81 182 ASN A CA 1
ATOM 1398 C C . ASN A 1 182 ? -0.980 -33.187 8.010 1.00 64.81 182 ASN A C 1
ATOM 1400 O O . ASN A 1 182 ? -1.045 -34.023 7.110 1.00 64.81 182 ASN A O 1
ATOM 1404 N N . VAL A 1 183 ? -0.374 -33.397 9.186 1.00 54.72 183 VAL A N 1
ATOM 1405 C CA . VAL A 1 183 ? 0.617 -34.467 9.413 1.00 54.72 183 VAL A CA 1
ATOM 1406 C C . VAL A 1 183 ? 0.219 -35.468 10.499 1.00 54.72 183 VAL A C 1
ATOM 1408 O O . VAL A 1 183 ? 0.975 -36.415 10.667 1.00 54.72 183 VAL A O 1
ATOM 1411 N N . ILE A 1 184 ? -0.911 -35.321 11.218 1.00 50.62 184 ILE A N 1
ATOM 1412 C CA . ILE A 1 184 ? -1.247 -36.224 12.347 1.00 50.62 184 ILE A CA 1
ATOM 1413 C C . ILE A 1 184 ? -0.994 -37.697 11.976 1.00 50.62 184 ILE A C 1
ATOM 1415 O O . ILE A 1 184 ? -1.691 -38.310 11.165 1.00 50.62 184 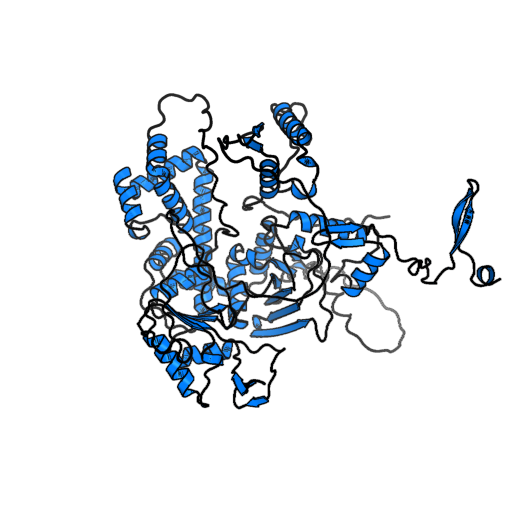ILE A O 1
ATOM 1419 N N . ASN A 1 185 ? 0.093 -38.211 12.555 1.00 41.88 185 ASN A N 1
ATOM 1420 C CA . ASN A 1 185 ? 0.610 -39.554 12.407 1.00 41.88 185 ASN A CA 1
ATOM 1421 C C . ASN A 1 185 ? 0.051 -40.334 13.589 1.00 41.88 185 ASN A C 1
ATOM 1423 O O . ASN A 1 185 ? 0.560 -40.182 14.695 1.00 41.88 185 ASN A O 1
ATOM 1427 N N . VAL A 1 186 ? -0.972 -41.140 13.314 1.00 41.03 186 VAL A N 1
ATOM 1428 C CA . VAL A 1 186 ? -1.314 -42.455 13.887 1.00 41.03 186 VAL A CA 1
ATOM 1429 C C . VAL A 1 186 ? -2.832 -42.621 13.716 1.00 41.03 186 VAL A C 1
ATOM 1431 O O . VAL A 1 186 ? -3.616 -42.300 14.586 1.00 41.03 186 VAL A O 1
ATOM 1434 N N . ILE A 1 187 ? -3.211 -43.223 12.578 1.00 36.69 187 ILE A N 1
ATOM 1435 C CA . ILE A 1 187 ? -4.538 -43.804 12.282 1.00 36.69 187 ILE A CA 1
ATOM 1436 C C . ILE A 1 187 ? -5.616 -42.806 11.796 1.00 36.69 187 ILE A C 1
ATOM 1438 O O . ILE A 1 187 ? -6.528 -42.426 12.504 1.00 36.69 187 ILE A O 1
ATOM 1442 N N . GLU A 1 188 ? -5.576 -42.526 10.490 1.00 52.78 188 GLU A N 1
ATOM 1443 C CA . GLU A 1 188 ? -6.716 -42.646 9.557 1.00 52.78 188 GLU A CA 1
ATOM 1444 C C . GLU A 1 188 ? -8.065 -41.917 9.786 1.00 52.78 188 GLU A C 1
ATOM 1446 O O . GLU A 1 188 ? -8.937 -42.088 8.925 1.00 52.78 188 GLU A O 1
ATOM 1451 N N . ASP A 1 189 ? -8.263 -41.082 10.809 1.00 64.06 189 ASP A N 1
ATOM 1452 C CA . ASP A 1 189 ? -9.595 -40.542 11.122 1.00 64.06 189 ASP A CA 1
ATOM 1453 C C . ASP A 1 189 ? -9.714 -39.010 11.046 1.00 64.06 189 ASP A C 1
ATOM 1455 O O . ASP A 1 189 ? -8.876 -38.247 11.529 1.00 64.06 189 ASP A O 1
ATOM 1459 N N . PHE A 1 190 ? -10.796 -38.547 10.419 1.00 67.81 190 PHE A N 1
ATOM 1460 C CA . PHE A 1 190 ? -11.210 -37.139 10.419 1.00 67.81 190 PHE A CA 1
ATOM 1461 C C . PHE A 1 190 ? -11.439 -36.642 11.855 1.00 67.81 190 PHE A C 1
ATOM 1463 O O . PHE A 1 190 ? -11.149 -35.484 12.169 1.00 67.81 190 PHE A O 1
ATOM 1470 N N . ASP A 1 191 ? -11.886 -37.550 12.721 1.00 72.75 191 ASP A N 1
ATOM 1471 C CA . ASP A 1 191 ? -12.226 -37.285 14.112 1.00 72.75 191 ASP A CA 1
ATOM 1472 C C . ASP A 1 191 ? -11.010 -36.860 14.955 1.00 72.75 191 ASP A C 1
ATOM 1474 O O . ASP A 1 191 ? -11.135 -35.964 15.785 1.00 72.75 191 ASP A O 1
ATOM 1478 N N . GLU A 1 192 ? -9.809 -37.393 14.697 1.00 74.50 192 GLU A N 1
ATOM 1479 C CA . GLU A 1 192 ? -8.601 -37.009 15.449 1.00 74.50 192 GLU A CA 1
ATOM 1480 C C . GLU A 1 192 ? -8.141 -35.583 15.103 1.00 74.50 192 GLU A C 1
ATOM 1482 O O . GLU A 1 192 ? -7.740 -34.809 15.976 1.00 74.50 192 GLU A O 1
ATOM 1487 N N . ARG A 1 193 ? -8.262 -35.181 13.827 1.00 76.50 193 ARG A N 1
ATOM 1488 C CA . ARG A 1 193 ? -7.990 -33.791 13.414 1.00 76.50 193 ARG A CA 1
ATOM 1489 C C . ARG A 1 193 ? -8.974 -32.826 14.060 1.00 76.50 193 ARG A C 1
ATOM 1491 O O . ARG A 1 193 ? -8.578 -31.731 14.463 1.00 76.50 193 ARG A O 1
ATOM 1498 N N . LEU A 1 194 ? -10.239 -33.232 14.149 1.00 80.88 194 LEU A N 1
ATOM 1499 C CA . LEU A 1 194 ? -11.278 -32.464 14.818 1.00 80.88 194 LEU A CA 1
ATOM 1500 C C . LEU A 1 194 ? -10.995 -32.348 16.322 1.00 80.88 194 LEU A C 1
ATOM 1502 O O . LEU A 1 194 ? -11.068 -31.246 16.858 1.00 80.88 194 LEU A O 1
ATOM 1506 N N . GLU A 1 195 ? -10.606 -33.436 16.988 1.00 82.56 195 GLU A N 1
ATOM 1507 C CA . GLU A 1 195 ? -10.262 -33.436 18.414 1.00 82.56 195 GLU A CA 1
ATOM 1508 C C . GLU A 1 195 ? -9.047 -32.546 18.707 1.00 82.56 195 GLU A C 1
ATOM 1510 O O . GLU A 1 195 ? -9.098 -31.708 19.610 1.00 82.56 195 GLU A O 1
ATOM 1515 N N . ALA A 1 196 ? -7.973 -32.664 17.920 1.00 83.12 196 ALA A N 1
ATOM 1516 C CA . ALA A 1 196 ? -6.783 -31.828 18.068 1.00 83.12 196 ALA A CA 1
ATOM 1517 C C . ALA A 1 196 ? -7.117 -30.336 17.913 1.00 83.12 196 ALA A C 1
ATOM 1519 O O . ALA A 1 196 ? -6.678 -29.507 18.716 1.00 83.12 196 ALA A O 1
ATOM 1520 N N . LEU A 1 197 ? -7.944 -30.000 16.919 1.00 87.31 197 LEU A N 1
ATOM 1521 C CA . LEU A 1 197 ? -8.411 -28.639 16.682 1.00 87.31 197 LEU A CA 1
ATOM 1522 C C . LEU A 1 197 ? -9.294 -28.126 17.831 1.00 87.31 197 LEU A C 1
ATOM 1524 O O . LEU A 1 197 ? -9.065 -27.026 18.334 1.00 87.31 197 LEU A O 1
ATOM 1528 N N . GLN A 1 198 ? -10.267 -28.917 18.286 1.00 88.50 198 GLN A N 1
ATOM 1529 C CA . GLN A 1 198 ? -11.149 -28.560 19.402 1.00 88.50 198 GLN A CA 1
ATOM 1530 C C . GLN A 1 198 ? -10.377 -28.396 20.713 1.00 88.50 198 GLN A C 1
ATOM 1532 O O . GLN A 1 198 ? -10.656 -27.482 21.492 1.00 88.50 198 GLN A O 1
ATOM 1537 N N . ARG A 1 199 ? -9.367 -29.237 20.951 1.00 87.81 199 ARG A N 1
ATOM 1538 C CA . ARG A 1 199 ? -8.484 -29.126 22.111 1.00 87.81 199 ARG A CA 1
ATOM 1539 C C . ARG A 1 199 ? -7.663 -27.844 22.050 1.00 87.81 199 ARG A C 1
ATOM 1541 O O . ARG A 1 199 ? -7.668 -27.098 23.026 1.00 87.81 199 ARG A O 1
ATOM 1548 N N . ALA A 1 200 ? -7.028 -27.546 20.916 1.00 88.31 200 ALA A N 1
ATOM 1549 C CA . ALA A 1 200 ? -6.300 -26.291 20.725 1.00 88.31 200 ALA A CA 1
ATOM 1550 C C . ALA A 1 200 ? -7.219 -25.072 20.927 1.00 88.31 200 ALA A C 1
ATOM 1552 O O . ALA A 1 200 ? -6.856 -24.127 21.625 1.00 88.31 200 ALA A O 1
ATOM 1553 N N . TRP A 1 201 ? -8.448 -25.133 20.407 1.00 91.88 201 TRP A N 1
ATOM 1554 C CA . TRP A 1 201 ? -9.461 -24.097 20.604 1.00 91.88 201 TRP A CA 1
ATOM 1555 C C . TRP A 1 201 ? -9.876 -23.927 22.069 1.00 91.88 201 TRP A C 1
ATOM 1557 O O . TRP A 1 201 ? -10.044 -22.804 22.541 1.00 91.88 201 TRP A O 1
ATOM 1567 N N . SER A 1 202 ? -9.997 -25.023 22.821 1.00 91.56 202 SER A N 1
ATOM 1568 C CA . SER A 1 202 ? -10.349 -24.965 24.243 1.00 91.56 202 SER A CA 1
ATOM 1569 C C . SER A 1 202 ? -9.299 -24.233 25.088 1.00 91.56 202 SER A C 1
ATOM 1571 O O . SER A 1 202 ? -9.661 -23.595 26.078 1.00 91.56 202 SER A O 1
ATOM 1573 N N . LEU A 1 203 ? -8.030 -24.288 24.666 1.00 90.69 203 LEU A N 1
ATOM 1574 C CA . LEU A 1 203 ? -6.891 -23.645 25.323 1.00 90.69 203 LEU A CA 1
ATOM 1575 C C . LEU A 1 203 ? -6.727 -22.175 24.922 1.00 90.69 203 LEU A C 1
ATOM 1577 O O . LEU A 1 203 ? -6.124 -21.416 25.674 1.00 90.69 203 LEU A O 1
ATOM 1581 N N . ALA A 1 204 ? -7.252 -21.771 23.762 1.00 91.50 204 ALA A N 1
ATOM 1582 C CA . ALA A 1 204 ? -7.147 -20.405 23.267 1.00 91.50 204 ALA A CA 1
ATOM 1583 C C . ALA A 1 204 ? -8.136 -19.478 23.988 1.00 91.50 204 ALA A C 1
ATOM 1585 O O . ALA A 1 204 ? -9.354 -19.661 23.907 1.00 91.50 204 ALA A O 1
ATOM 1586 N N . GLU A 1 205 ? -7.629 -18.455 24.673 1.00 90.69 205 GLU A N 1
ATOM 1587 C CA . GLU A 1 205 ? -8.465 -17.454 25.346 1.00 90.69 205 GLU A CA 1
ATOM 1588 C C . GLU A 1 205 ? -8.860 -16.312 24.400 1.00 90.69 205 GLU A C 1
ATOM 1590 O O . GLU A 1 205 ? -10.007 -15.861 24.443 1.00 90.69 205 GLU A O 1
ATOM 1595 N N . ARG A 1 206 ? -7.961 -15.883 23.497 1.00 90.62 206 ARG A N 1
ATOM 1596 C CA . ARG A 1 206 ? -8.211 -14.766 22.565 1.00 90.62 206 ARG A CA 1
ATOM 1597 C C . ARG A 1 206 ? -8.115 -15.167 21.096 1.00 90.62 206 ARG A C 1
ATOM 1599 O O . ARG A 1 206 ? -9.026 -14.832 20.334 1.00 90.62 206 ARG A O 1
ATOM 1606 N N . LEU A 1 207 ? -7.053 -15.869 20.695 1.00 92.50 207 LEU A N 1
ATOM 1607 C CA . LEU A 1 207 ? -6.764 -16.195 19.292 1.00 92.50 207 LEU A CA 1
ATOM 1608 C C . LEU A 1 207 ? -6.203 -17.615 19.133 1.00 92.50 207 LEU A C 1
ATOM 1610 O O . LEU A 1 207 ? -5.252 -17.998 19.812 1.00 92.50 207 LEU A O 1
ATOM 1614 N N . LEU A 1 208 ? -6.746 -18.358 18.169 1.00 92.06 208 LEU A N 1
ATOM 1615 C CA . LEU A 1 208 ? -6.155 -19.584 17.643 1.00 92.06 208 LEU A CA 1
ATOM 1616 C C . LEU A 1 208 ? -5.568 -19.313 16.253 1.00 92.06 208 LEU A C 1
ATOM 1618 O O . LEU A 1 208 ? -6.270 -18.852 15.352 1.00 92.06 208 LEU A O 1
ATOM 1622 N N . VAL A 1 209 ? -4.287 -19.622 16.082 1.00 90.56 209 VAL A N 1
ATOM 1623 C CA . VAL A 1 209 ? -3.587 -19.591 14.796 1.00 90.56 209 VAL A CA 1
ATOM 1624 C C . VAL A 1 209 ? -3.508 -21.010 14.260 1.00 90.56 209 VAL A C 1
ATOM 1626 O O . VAL A 1 209 ? -3.050 -21.908 14.961 1.00 90.56 209 VAL A O 1
ATOM 1629 N N . VAL A 1 210 ? -3.951 -21.219 13.025 1.00 86.00 210 VAL A N 1
ATOM 1630 C CA . VAL A 1 210 ? -3.885 -22.514 12.346 1.00 86.00 210 VAL A CA 1
ATOM 1631 C C . VAL A 1 210 ? -3.057 -22.364 11.083 1.00 86.00 210 VAL A C 1
ATOM 1633 O O . VAL A 1 210 ? -3.417 -21.574 10.209 1.00 86.00 210 VAL A O 1
ATOM 1636 N N . SER A 1 211 ? -1.990 -23.152 10.966 1.00 83.75 211 SER A N 1
ATOM 1637 C CA . SER A 1 211 ? -1.151 -23.182 9.763 1.00 83.75 211 SER A CA 1
ATOM 1638 C C . SER A 1 211 ? -1.240 -24.539 9.080 1.00 83.75 211 SER A C 1
ATOM 1640 O O . SER A 1 211 ? -1.088 -25.572 9.734 1.00 83.75 211 SER A O 1
ATOM 1642 N N . VAL A 1 212 ? -1.456 -24.542 7.764 1.00 76.31 212 VAL A N 1
ATOM 1643 C CA . VAL A 1 212 ? -1.530 -25.740 6.935 1.00 76.31 212 VAL A CA 1
ATOM 1644 C C . VAL A 1 212 ? -0.700 -25.641 5.657 1.00 76.31 212 VAL A C 1
ATOM 1646 O O . VAL A 1 212 ? -0.594 -24.586 5.040 1.00 76.31 212 VAL A O 1
ATOM 1649 N N . MET A 1 213 ? -0.165 -26.771 5.199 1.00 71.50 213 MET A N 1
ATOM 1650 C CA . MET A 1 213 ? 0.380 -26.907 3.847 1.00 71.50 213 MET A CA 1
ATOM 1651 C C . MET A 1 213 ? -0.749 -26.919 2.808 1.00 71.50 213 MET A C 1
ATOM 1653 O O . MET A 1 213 ? -1.702 -27.703 2.914 1.00 71.50 213 MET A O 1
ATOM 1657 N N . LEU A 1 214 ? -0.620 -26.061 1.793 1.00 69.94 214 LEU A N 1
ATOM 1658 C CA . LEU A 1 214 ? -1.556 -25.971 0.675 1.00 69.94 214 LEU A CA 1
ATOM 1659 C C . LEU A 1 214 ? -1.202 -26.947 -0.453 1.00 69.94 214 LEU A C 1
ATOM 1661 O O . LEU A 1 214 ? -0.042 -27.312 -0.647 1.00 69.94 214 LEU A O 1
ATOM 1665 N N . ALA A 1 215 ? -2.209 -27.344 -1.228 1.00 63.84 215 ALA A N 1
ATOM 1666 C CA . ALA A 1 215 ? -2.015 -28.130 -2.441 1.00 63.84 215 ALA A CA 1
ATOM 1667 C C . ALA A 1 215 ? -1.418 -27.258 -3.559 1.00 63.84 215 ALA A C 1
ATOM 1669 O O . ALA A 1 215 ? -2.147 -26.568 -4.271 1.00 63.84 215 ALA A O 1
ATOM 1670 N N . ASN A 1 216 ? -0.095 -27.295 -3.733 1.00 57.81 216 ASN A N 1
ATOM 1671 C CA . ASN A 1 216 ? 0.557 -26.706 -4.904 1.00 57.81 216 ASN A CA 1
ATOM 1672 C C . ASN A 1 216 ? 0.460 -27.653 -6.108 1.00 57.81 216 ASN A C 1
ATOM 1674 O O . ASN A 1 216 ? 0.544 -28.873 -5.962 1.00 57.81 216 ASN A O 1
ATOM 1678 N N . GLN A 1 217 ? 0.343 -27.088 -7.314 1.00 47.69 217 GLN A N 1
ATOM 1679 C CA . GLN A 1 217 ? 0.263 -27.865 -8.561 1.00 47.69 217 GLN A CA 1
ATOM 1680 C C . GLN A 1 217 ? 1.520 -28.721 -8.823 1.00 47.69 217 GLN A C 1
ATOM 1682 O O . GLN A 1 217 ? 1.430 -29.704 -9.555 1.00 47.69 217 GLN A O 1
ATOM 1687 N N . ASN A 1 218 ? 2.649 -28.418 -8.166 1.00 42.25 218 ASN A N 1
ATOM 1688 C CA . ASN A 1 218 ? 3.957 -28.970 -8.522 1.00 42.25 218 ASN A CA 1
ATOM 1689 C C . ASN A 1 218 ? 4.535 -30.063 -7.608 1.00 42.25 218 ASN A C 1
ATOM 1691 O O . ASN A 1 218 ? 5.599 -30.563 -7.945 1.00 42.25 218 ASN A O 1
ATOM 1695 N N . ASP A 1 219 ? 3.885 -30.503 -6.521 1.00 49.47 219 ASP A N 1
ATOM 1696 C CA . ASP A 1 219 ? 4.478 -31.561 -5.671 1.00 49.47 219 ASP A CA 1
ATOM 1697 C C . ASP A 1 219 ? 3.458 -32.457 -4.938 1.00 49.47 219 ASP A C 1
ATOM 1699 O O . ASP A 1 219 ? 3.482 -32.628 -3.722 1.00 49.47 219 ASP A O 1
ATOM 1703 N N . LEU A 1 220 ? 2.605 -33.169 -5.683 1.00 54.19 220 LEU A N 1
ATOM 1704 C CA . LEU A 1 220 ? 1.984 -34.404 -5.168 1.00 54.19 220 LEU A CA 1
ATOM 1705 C C . LEU A 1 220 ? 2.982 -35.576 -5.283 1.00 54.19 220 LEU A C 1
ATOM 1707 O O . LEU A 1 220 ? 2.728 -36.562 -5.979 1.00 54.19 220 LEU A O 1
ATOM 1711 N N . ARG A 1 221 ? 4.155 -35.475 -4.642 1.00 53.53 221 ARG A N 1
ATOM 1712 C CA . ARG A 1 221 ? 5.141 -36.572 -4.598 1.00 53.53 221 ARG A CA 1
ATOM 1713 C C . ARG A 1 221 ? 4.711 -37.633 -3.584 1.00 53.53 221 ARG A C 1
ATOM 1715 O O . ARG A 1 221 ? 5.120 -37.612 -2.428 1.00 53.53 221 ARG A O 1
ATOM 1722 N N . GLY A 1 222 ? 3.913 -38.599 -4.028 1.00 61.94 222 GLY A N 1
ATOM 1723 C CA . GLY A 1 222 ? 3.581 -39.784 -3.237 1.00 61.94 222 GLY A CA 1
ATOM 1724 C C . GLY A 1 222 ? 2.386 -40.563 -3.777 1.00 61.94 222 GLY A C 1
ATOM 1725 O O . GLY A 1 222 ? 1.764 -40.179 -4.769 1.00 61.94 222 GLY A O 1
ATOM 1726 N N . ALA A 1 223 ? 2.068 -41.684 -3.134 1.00 65.00 223 ALA A N 1
ATOM 1727 C CA . ALA A 1 223 ? 0.903 -42.480 -3.505 1.00 65.00 223 ALA A CA 1
ATOM 1728 C C . ALA A 1 223 ? -0.361 -41.829 -2.929 1.00 65.00 223 ALA A C 1
ATOM 1730 O O . ALA A 1 223 ? -0.439 -41.596 -1.721 1.00 65.00 223 ALA A O 1
ATOM 1731 N N . ARG A 1 224 ? -1.354 -41.536 -3.782 1.00 71.62 224 ARG A N 1
ATOM 1732 C CA . ARG A 1 224 ? -2.668 -41.055 -3.323 1.00 71.62 224 ARG A CA 1
ATOM 1733 C C . ARG A 1 224 ? -3.269 -42.075 -2.361 1.00 71.62 224 ARG A C 1
ATOM 1735 O O . ARG A 1 224 ? -3.371 -43.254 -2.699 1.00 71.62 224 ARG A O 1
ATOM 1742 N N . PHE A 1 225 ? -3.690 -41.607 -1.195 1.00 63.66 225 PHE A N 1
ATOM 1743 C CA . PHE A 1 225 ? -4.295 -42.435 -0.165 1.00 63.66 225 PHE A CA 1
ATOM 1744 C C . PHE A 1 225 ? -5.423 -41.656 0.508 1.00 63.66 225 PHE A C 1
ATOM 1746 O O . PHE A 1 225 ? -5.179 -40.619 1.120 1.00 63.66 225 PHE A O 1
ATOM 1753 N N . ARG A 1 226 ? -6.660 -42.153 0.381 1.00 73.12 226 ARG A N 1
ATOM 1754 C CA . ARG A 1 226 ? -7.884 -41.473 0.846 1.00 73.12 226 ARG A CA 1
ATOM 1755 C C . ARG A 1 226 ? -7.955 -40.019 0.351 1.00 73.12 226 ARG A C 1
ATOM 1757 O O . ARG A 1 226 ? -7.978 -39.801 -0.858 1.00 73.12 226 ARG A O 1
ATOM 1764 N N . ASP A 1 227 ? -8.004 -39.053 1.265 1.00 70.19 227 ASP A N 1
ATOM 1765 C CA . ASP A 1 227 ? -8.092 -37.615 1.013 1.00 70.19 227 ASP A CA 1
ATOM 1766 C C . ASP A 1 227 ? -6.730 -36.896 1.085 1.00 70.19 227 ASP A C 1
ATOM 1768 O O . ASP A 1 227 ? -6.689 -35.666 1.106 1.00 70.19 227 ASP A O 1
ATOM 1772 N N . GLY A 1 228 ? -5.624 -37.651 1.097 1.00 73.00 228 GLY A N 1
ATOM 1773 C CA . GLY A 1 228 ? -4.255 -37.138 1.126 1.00 73.00 228 GLY A CA 1
ATOM 1774 C C . GLY A 1 228 ? -3.264 -37.995 0.327 1.00 73.00 228 GLY A C 1
ATOM 1775 O O . GLY A 1 228 ? -3.615 -38.706 -0.622 1.00 73.00 228 GLY A O 1
ATOM 1776 N N . VAL A 1 229 ? -1.988 -37.897 0.692 1.00 69.81 229 VAL A N 1
ATOM 1777 C CA . VAL A 1 229 ? -0.864 -38.563 0.026 1.00 69.81 229 VAL A CA 1
ATOM 1778 C C . VAL A 1 229 ? 0.022 -39.237 1.069 1.00 69.81 229 VAL A C 1
ATOM 1780 O O . VAL A 1 229 ? 0.336 -38.643 2.095 1.00 69.81 229 VAL A O 1
ATOM 1783 N N . ILE A 1 230 ? 0.459 -40.468 0.801 1.00 69.00 230 ILE A N 1
ATOM 1784 C CA . ILE A 1 230 ? 1.525 -41.113 1.576 1.00 69.00 230 ILE A CA 1
ATOM 1785 C C . ILE A 1 230 ? 2.865 -40.775 0.923 1.00 69.00 230 ILE A C 1
ATOM 1787 O O . ILE A 1 230 ? 3.103 -41.102 -0.246 1.00 69.00 230 ILE A O 1
ATOM 1791 N N . THR A 1 231 ? 3.740 -40.116 1.681 1.00 67.00 231 THR A N 1
ATOM 1792 C CA . THR A 1 231 ? 5.081 -39.738 1.219 1.00 67.00 231 THR A CA 1
ATOM 1793 C C . THR A 1 231 ? 6.033 -40.941 1.197 1.00 67.00 231 THR A C 1
ATOM 1795 O O . THR A 1 231 ? 5.760 -41.997 1.768 1.00 67.00 231 THR A O 1
ATOM 1798 N N . GLN A 1 232 ? 7.209 -40.789 0.577 1.00 64.12 232 GLN A N 1
ATOM 1799 C CA . GLN A 1 232 ? 8.249 -41.834 0.566 1.00 64.12 232 GLN A CA 1
ATOM 1800 C C . GLN A 1 232 ? 8.713 -42.248 1.974 1.00 64.12 232 GLN A C 1
ATOM 1802 O O . GLN A 1 232 ? 9.174 -43.372 2.157 1.00 64.12 232 GLN A O 1
ATOM 1807 N N . ARG A 1 233 ? 8.545 -41.370 2.973 1.00 62.91 233 ARG A N 1
ATOM 1808 C CA . ARG A 1 233 ? 8.839 -41.643 4.387 1.00 62.91 233 ARG A CA 1
ATOM 1809 C C . ARG A 1 233 ? 7.704 -42.395 5.110 1.00 62.91 233 ARG A C 1
ATOM 1811 O O . ARG A 1 233 ? 7.768 -42.528 6.323 1.00 62.91 233 ARG A O 1
ATOM 1818 N N . GLN A 1 234 ? 6.688 -42.882 4.384 1.00 66.19 234 GLN A N 1
ATOM 1819 C CA . GLN A 1 234 ? 5.499 -43.577 4.913 1.00 66.19 234 GLN A CA 1
ATOM 1820 C C . GLN A 1 234 ? 4.652 -42.734 5.885 1.00 66.19 234 GLN A C 1
ATOM 1822 O O . GLN A 1 234 ? 3.944 -43.278 6.726 1.00 66.19 234 GLN A O 1
ATOM 1827 N N . THR A 1 235 ? 4.687 -41.406 5.756 1.00 64.81 235 THR A N 1
ATOM 1828 C CA . THR A 1 235 ? 3.826 -40.495 6.526 1.00 64.81 235 THR A CA 1
ATOM 1829 C C . THR A 1 235 ? 2.665 -40.005 5.669 1.00 64.81 235 THR A C 1
ATOM 1831 O O . THR A 1 235 ? 2.848 -39.703 4.483 1.00 64.81 235 THR A O 1
ATOM 1834 N N . PHE A 1 236 ? 1.469 -39.947 6.258 1.00 68.38 236 PHE A N 1
ATOM 1835 C CA . PHE A 1 236 ? 0.288 -39.372 5.617 1.00 68.38 236 PHE A CA 1
ATOM 1836 C C . PHE A 1 236 ? 0.377 -37.845 5.647 1.00 68.38 236 PHE A C 1
ATOM 1838 O O . PHE A 1 236 ? 0.712 -37.260 6.675 1.00 68.38 236 PHE A O 1
ATOM 1845 N N . GLN A 1 237 ? 0.078 -37.201 4.521 1.00 69.50 237 GLN A N 1
ATOM 1846 C CA . GLN A 1 237 ? -0.030 -35.750 4.424 1.00 69.50 237 GLN A CA 1
ATOM 1847 C C . GLN A 1 237 ? -1.276 -35.359 3.640 1.00 69.50 237 GLN A C 1
ATOM 1849 O O . GLN A 1 237 ? -1.464 -35.781 2.496 1.00 69.50 237 GLN A O 1
ATOM 1854 N N . LYS A 1 238 ? -2.115 -34.512 4.239 1.00 73.50 238 LYS A N 1
ATOM 1855 C CA . LYS A 1 238 ? -3.234 -33.873 3.542 1.00 73.50 238 LYS A CA 1
ATOM 1856 C C . LYS A 1 238 ? -2.852 -32.454 3.140 1.00 73.50 238 LYS A C 1
ATOM 1858 O O . LYS A 1 238 ? -2.483 -31.648 3.991 1.00 73.50 238 LYS A O 1
ATOM 1863 N N . TYR A 1 239 ? -2.972 -32.153 1.851 1.00 74.44 239 TYR A N 1
ATOM 1864 C CA . TYR A 1 239 ? -2.809 -30.805 1.317 1.00 74.44 239 TYR A CA 1
ATOM 1865 C C . TYR A 1 239 ? -4.183 -30.184 1.110 1.00 74.44 239 TYR A C 1
ATOM 1867 O O . TYR A 1 239 ? -5.002 -30.740 0.380 1.00 74.44 239 TYR A O 1
ATOM 1875 N N . TYR A 1 240 ? -4.429 -29.048 1.751 1.00 72.00 240 TYR A N 1
ATOM 1876 C CA . TYR A 1 240 ? -5.719 -28.371 1.671 1.00 72.00 240 TYR A CA 1
ATOM 1877 C C . TYR A 1 240 ? -5.714 -27.334 0.551 1.00 72.00 240 TYR A C 1
ATOM 1879 O O . TYR A 1 240 ? -4.693 -26.706 0.262 1.00 72.00 240 TYR A O 1
ATOM 1887 N N . THR A 1 241 ? -6.872 -27.095 -0.055 1.00 71.75 241 THR A N 1
ATOM 1888 C CA . THR A 1 241 ? -7.097 -25.806 -0.728 1.00 71.75 241 THR A CA 1
ATOM 1889 C C . THR A 1 241 ? -7.470 -24.740 0.307 1.00 71.75 241 THR A C 1
ATOM 1891 O O . THR A 1 241 ? -7.978 -25.068 1.378 1.00 71.75 241 THR A O 1
ATOM 1894 N N . GLN A 1 242 ? -7.265 -23.458 -0.016 1.00 71.69 242 GLN A N 1
ATOM 1895 C CA . GLN A 1 242 ? -7.675 -22.329 0.838 1.00 71.69 242 GLN A CA 1
ATOM 1896 C C . GLN A 1 242 ? -9.159 -22.411 1.238 1.00 71.69 242 GLN A C 1
ATOM 1898 O O . GLN A 1 242 ? -9.508 -22.204 2.395 1.00 71.69 242 GLN A O 1
ATOM 1903 N N . GLN A 1 243 ? -10.035 -22.759 0.291 1.00 75.56 243 GLN A N 1
ATOM 1904 C CA . GLN A 1 243 ? -11.472 -22.879 0.545 1.00 75.56 243 GLN A CA 1
ATOM 1905 C C . GLN A 1 243 ? -11.802 -24.087 1.430 1.00 75.56 243 GLN A C 1
ATOM 1907 O O . GLN A 1 243 ? -12.630 -23.974 2.329 1.00 75.56 243 GLN A O 1
ATOM 1912 N N . GLU A 1 244 ? -11.137 -25.223 1.206 1.00 79.31 244 GLU A N 1
ATOM 1913 C CA . GLU A 1 244 ? -11.359 -26.450 1.977 1.00 79.31 244 GLU A CA 1
ATOM 1914 C C . GLU A 1 244 ? -10.955 -26.285 3.445 1.00 79.31 244 GLU A C 1
ATOM 1916 O O . GLU A 1 244 ? -11.739 -26.635 4.323 1.00 79.31 244 GLU A O 1
ATOM 1921 N N . ILE A 1 245 ? -9.771 -25.720 3.731 1.00 82.00 245 ILE A N 1
ATOM 1922 C CA . ILE A 1 245 ? -9.360 -25.497 5.127 1.00 82.00 245 ILE A CA 1
ATOM 1923 C C . ILE A 1 245 ? -10.262 -24.474 5.814 1.00 82.00 245 ILE A C 1
ATOM 1925 O O . ILE A 1 245 ? -10.627 -24.661 6.972 1.00 82.00 245 ILE A O 1
ATOM 1929 N N . LYS A 1 246 ? -10.668 -23.421 5.094 1.00 83.06 246 LYS A N 1
ATOM 1930 C CA . LYS A 1 246 ? -11.594 -22.418 5.616 1.00 83.06 246 LYS A CA 1
ATOM 1931 C C . LYS A 1 246 ? -12.912 -23.072 6.037 1.00 83.06 246 LYS A C 1
ATOM 1933 O O . LYS A 1 246 ? -13.320 -22.908 7.178 1.00 83.06 246 LYS A O 1
ATOM 1938 N N . ALA A 1 247 ? -13.520 -23.858 5.146 1.00 84.06 247 ALA A N 1
ATOM 1939 C CA . ALA A 1 247 ? -14.760 -24.578 5.427 1.00 84.06 247 ALA A CA 1
ATOM 1940 C C . ALA A 1 247 ? -14.607 -25.557 6.601 1.00 84.06 247 ALA A C 1
ATOM 1942 O O . ALA A 1 247 ? -15.439 -25.561 7.500 1.00 84.06 247 ALA A O 1
ATOM 1943 N N . PHE A 1 248 ? -13.507 -26.318 6.646 1.00 84.81 248 PHE A N 1
ATOM 1944 C CA . PHE A 1 248 ? -13.231 -27.245 7.745 1.00 84.81 248 PHE A CA 1
ATOM 1945 C C . PHE A 1 248 ? -13.167 -26.540 9.107 1.00 84.81 248 PHE A C 1
ATOM 1947 O O . PHE A 1 248 ? -13.757 -27.021 10.071 1.00 84.81 248 PHE A O 1
ATOM 1954 N N . LEU A 1 249 ? -12.483 -25.395 9.192 1.00 88.00 249 LEU A N 1
ATOM 1955 C CA . LEU A 1 249 ? -12.401 -24.615 10.429 1.00 88.00 249 LEU A CA 1
ATOM 1956 C C . LEU A 1 249 ? -13.753 -23.997 10.812 1.00 88.00 249 LEU A C 1
ATOM 1958 O O . LEU A 1 249 ? -14.122 -24.063 11.984 1.00 88.00 249 LEU A O 1
ATOM 1962 N N . THR A 1 250 ? -14.495 -23.446 9.843 1.00 88.50 250 THR A N 1
ATOM 1963 C CA . THR A 1 250 ? -15.841 -22.899 10.076 1.00 88.50 250 THR A CA 1
ATOM 1964 C C . THR A 1 250 ? -16.780 -23.968 10.636 1.00 88.50 250 THR A C 1
ATOM 1966 O O . THR A 1 250 ? -17.432 -23.739 11.654 1.00 88.50 250 THR A O 1
ATOM 1969 N N . ASP A 1 251 ? -16.809 -25.150 10.018 1.00 86.44 251 ASP A N 1
ATOM 1970 C CA . ASP A 1 251 ? -17.681 -26.254 10.429 1.00 86.44 251 ASP A CA 1
ATOM 1971 C C . ASP A 1 251 ? -17.277 -26.831 11.796 1.00 86.44 251 ASP A C 1
ATOM 1973 O O . ASP A 1 251 ? -18.135 -27.197 12.599 1.00 86.44 251 ASP A O 1
ATOM 1977 N N . ALA A 1 252 ? -15.973 -26.904 12.081 1.00 86.75 252 ALA A N 1
ATOM 1978 C CA . ALA A 1 252 ? -15.457 -27.476 13.321 1.00 86.75 252 ALA A CA 1
ATOM 1979 C C . ALA A 1 252 ? -15.630 -26.564 14.546 1.00 86.75 252 ALA A C 1
ATOM 1981 O O . ALA A 1 252 ? -15.807 -27.070 15.658 1.00 86.75 252 ALA A O 1
ATOM 1982 N N . LEU A 1 253 ? -15.530 -25.242 14.361 1.00 89.00 253 LEU A N 1
ATOM 1983 C CA . LEU A 1 253 ? -15.470 -24.270 15.458 1.00 89.00 253 LEU A CA 1
ATOM 1984 C C . LEU A 1 253 ? -16.724 -23.382 15.586 1.00 89.00 253 LEU A C 1
ATOM 1986 O O . LEU A 1 253 ? -16.841 -22.687 16.592 1.00 89.00 253 LEU A O 1
ATOM 1990 N N . ASP A 1 254 ? -17.654 -23.407 14.617 1.00 86.44 254 ASP A N 1
ATOM 1991 C CA . ASP A 1 254 ? -18.787 -22.456 14.480 1.00 86.44 254 ASP A CA 1
ATOM 1992 C C . ASP A 1 254 ? -18.333 -20.981 14.485 1.00 86.44 254 ASP A C 1
ATOM 1994 O O . ASP A 1 254 ? -19.063 -20.082 14.905 1.00 86.44 254 ASP A O 1
ATOM 1998 N N . GLU A 1 255 ? -17.107 -20.726 14.023 1.00 87.38 255 GLU A N 1
ATOM 1999 C CA . GLU A 1 255 ? -16.495 -19.400 13.959 1.00 87.38 255 GLU A CA 1
ATOM 2000 C C . GLU A 1 255 ? -15.862 -19.174 12.588 1.00 87.38 255 GLU A C 1
ATOM 2002 O O . GLU A 1 255 ? -15.265 -20.082 12.018 1.00 87.38 255 GLU A O 1
ATOM 2007 N N . GLU A 1 256 ? -15.981 -17.957 12.053 1.00 84.75 256 GLU A N 1
ATOM 2008 C CA . GLU A 1 256 ? -15.466 -17.627 10.720 1.00 84.75 256 GLU A CA 1
ATOM 2009 C C . GLU A 1 256 ? -13.943 -17.378 10.777 1.00 84.75 256 GLU A C 1
ATOM 2011 O O . GLU A 1 256 ? -13.509 -16.374 11.354 1.00 84.75 256 GLU A O 1
ATOM 2016 N N . PRO A 1 257 ? -13.108 -18.243 10.171 1.00 88.06 257 PRO A N 1
ATOM 2017 C CA . PRO A 1 257 ? -11.662 -18.077 10.163 1.00 88.06 257 PRO A CA 1
ATOM 2018 C C . PRO A 1 257 ? -11.240 -16.970 9.187 1.00 88.06 257 PRO A C 1
ATOM 2020 O O . PRO A 1 257 ? -11.754 -16.844 8.069 1.00 88.06 257 PRO A O 1
ATOM 2023 N N . ILE A 1 258 ? -10.243 -16.186 9.592 1.00 84.00 258 ILE A N 1
ATOM 2024 C CA . ILE A 1 258 ? -9.705 -15.065 8.823 1.00 84.00 258 ILE A CA 1
ATOM 2025 C C . ILE A 1 258 ? -8.381 -15.489 8.173 1.00 84.00 258 ILE A C 1
ATOM 2027 O O . ILE A 1 258 ? -7.403 -15.704 8.891 1.00 84.00 258 ILE A O 1
ATOM 2031 N N . PRO A 1 259 ? -8.297 -15.590 6.833 1.00 79.00 259 PRO A N 1
ATOM 2032 C CA . PRO A 1 259 ? -7.046 -15.920 6.158 1.00 79.00 259 PRO A CA 1
ATOM 2033 C C . PRO A 1 259 ? -6.078 -14.735 6.238 1.00 79.00 259 PRO A C 1
ATOM 2035 O O . PRO A 1 259 ? -6.406 -13.617 5.822 1.00 79.00 259 PRO A O 1
ATOM 2038 N N . VAL A 1 260 ? -4.886 -14.965 6.786 1.00 75.56 260 VAL A N 1
ATOM 2039 C CA . VAL A 1 260 ? -3.845 -13.932 6.946 1.00 75.56 260 VAL A CA 1
ATOM 2040 C C . VAL A 1 260 ? -2.640 -14.143 6.038 1.00 75.56 260 VAL A C 1
ATOM 2042 O O . VAL A 1 260 ? -2.002 -13.165 5.670 1.00 75.56 260 VAL A O 1
ATOM 2045 N N . ALA A 1 261 ? -2.366 -15.386 5.643 1.00 65.62 261 ALA A N 1
ATOM 2046 C CA . ALA A 1 261 ? -1.339 -15.752 4.671 1.00 65.62 261 ALA A CA 1
ATOM 2047 C C . ALA A 1 261 ? -1.713 -17.093 4.002 1.00 65.62 261 ALA A C 1
ATOM 2049 O O . ALA A 1 261 ? -2.662 -17.751 4.448 1.00 65.62 261 ALA A O 1
ATOM 2050 N N . PRO A 1 262 ? -1.001 -17.547 2.954 1.00 65.75 262 PRO A N 1
ATOM 2051 C CA . PRO A 1 262 ? -1.221 -18.859 2.356 1.00 65.75 262 PRO A CA 1
ATOM 2052 C C . PRO A 1 262 ? -1.126 -19.974 3.390 1.00 65.75 262 PRO A C 1
ATOM 2054 O O . PRO A 1 262 ? -0.073 -20.209 3.974 1.00 65.75 262 PRO A O 1
ATOM 2057 N N . GLY A 1 263 ? -2.250 -20.650 3.625 1.00 70.75 263 GLY A N 1
ATOM 2058 C CA . GLY A 1 263 ? -2.321 -21.731 4.600 1.00 70.75 263 GLY A CA 1
ATOM 2059 C C . GLY A 1 263 ? -2.333 -21.273 6.058 1.00 70.75 263 GLY A C 1
ATOM 2060 O O . GLY A 1 263 ? -2.401 -22.133 6.920 1.00 70.75 263 GLY A O 1
ATOM 2061 N N . VAL A 1 264 ? -2.322 -19.972 6.366 1.00 80.75 264 VAL A N 1
ATOM 2062 C CA . VAL A 1 264 ? -2.395 -19.463 7.746 1.00 80.75 264 VAL A CA 1
ATOM 2063 C C . VAL A 1 264 ? -3.726 -18.755 7.972 1.00 80.75 264 VAL A C 1
ATOM 2065 O O . VAL A 1 264 ? -4.046 -17.768 7.301 1.00 80.75 264 VAL A O 1
ATOM 2068 N N . LEU A 1 265 ? -4.499 -19.247 8.939 1.00 84.75 265 LEU A N 1
ATOM 2069 C CA . LEU A 1 265 ? -5.813 -18.723 9.298 1.00 84.75 265 LEU A CA 1
ATOM 2070 C C . LEU A 1 265 ? -5.887 -18.401 10.791 1.00 84.75 265 LEU A C 1
ATOM 2072 O O . LEU A 1 265 ? -5.380 -19.139 11.633 1.00 84.75 265 LEU A O 1
ATOM 2076 N N . TYR A 1 266 ? -6.545 -17.290 11.110 1.00 90.75 266 TYR A N 1
ATOM 2077 C CA . TYR A 1 266 ? -6.791 -16.820 12.471 1.00 90.75 266 TYR A CA 1
ATOM 2078 C C . TYR A 1 266 ? -8.249 -17.047 12.856 1.00 90.75 266 TYR A C 1
ATOM 2080 O O . TYR A 1 266 ? -9.151 -16.662 12.115 1.00 90.75 266 TYR A O 1
ATOM 2088 N N . VAL A 1 267 ? -8.485 -17.620 14.033 1.00 91.56 267 VAL A N 1
ATOM 2089 C CA . VAL A 1 267 ? -9.823 -17.804 14.607 1.00 91.56 267 VAL A CA 1
ATOM 2090 C C . VAL A 1 267 ? -9.884 -17.051 15.931 1.00 91.56 267 VAL A C 1
ATOM 2092 O O . VAL A 1 267 ? -9.182 -17.392 16.884 1.00 91.56 267 VAL A O 1
ATOM 2095 N N . PHE A 1 268 ? -10.698 -16.000 15.991 1.00 92.00 268 PHE A N 1
ATOM 2096 C CA . PHE A 1 268 ? -10.799 -15.142 17.170 1.00 92.00 268 PHE A CA 1
ATOM 2097 C C . PHE A 1 268 ? -11.920 -15.594 18.100 1.00 92.00 268 PHE A C 1
ATOM 2099 O O . PHE A 1 268 ? -13.089 -15.681 17.708 1.00 92.00 268 PHE A O 1
ATOM 2106 N N . ARG A 1 269 ? -11.559 -15.819 19.365 1.00 90.25 269 ARG A N 1
ATOM 2107 C CA . ARG A 1 269 ? -12.514 -16.061 20.452 1.00 90.25 269 ARG A CA 1
ATOM 2108 C C . ARG A 1 269 ? -13.005 -14.745 21.050 1.00 90.25 269 ARG A C 1
ATOM 2110 O O . ARG A 1 269 ? -14.191 -14.592 21.332 1.00 90.25 269 ARG A O 1
ATOM 2117 N N . ASP A 1 270 ? -12.094 -13.783 21.185 1.00 90.00 270 ASP A N 1
ATOM 2118 C CA . ASP A 1 270 ? -12.396 -12.405 21.570 1.00 90.00 270 ASP A CA 1
ATOM 2119 C C . ASP A 1 270 ? -12.879 -11.602 20.347 1.00 90.00 270 ASP A C 1
ATOM 2121 O O . ASP A 1 270 ? -12.106 -11.287 19.438 1.00 90.00 270 ASP A O 1
ATOM 2125 N N . LYS A 1 271 ? -14.169 -11.244 20.342 1.00 89.56 271 LYS A N 1
ATOM 2126 C CA . LYS A 1 271 ? -14.804 -10.499 19.244 1.00 89.56 271 LYS A CA 1
ATOM 2127 C C . LYS A 1 271 ? -14.414 -9.023 19.187 1.00 89.56 271 LYS A C 1
ATOM 2129 O O . LYS A 1 271 ? -14.508 -8.432 18.113 1.00 89.56 271 LYS A O 1
ATOM 2134 N N . ASP A 1 272 ? -13.932 -8.434 20.279 1.00 89.12 272 ASP A N 1
ATOM 2135 C CA . ASP A 1 272 ? -13.383 -7.075 20.256 1.00 89.12 272 ASP A CA 1
ATOM 2136 C C . ASP A 1 272 ? -11.964 -7.072 19.670 1.00 89.12 272 ASP A C 1
ATOM 2138 O O . ASP A 1 272 ? -11.572 -6.141 18.961 1.00 89.12 272 ASP A O 1
ATOM 2142 N N . ALA A 1 273 ? -11.170 -8.118 19.929 1.00 87.56 273 ALA A N 1
ATOM 2143 C CA . ALA A 1 273 ? -9.887 -8.313 19.247 1.00 87.56 273 ALA A CA 1
ATOM 2144 C C . ALA A 1 273 ? -10.069 -8.582 17.746 1.00 87.56 273 ALA A C 1
ATOM 2146 O O . ALA A 1 273 ? -9.336 -8.008 16.942 1.00 87.56 273 ALA A O 1
ATOM 2147 N N . GLU A 1 274 ? -11.069 -9.383 17.370 1.00 88.38 274 GLU A N 1
ATOM 2148 C CA . GLU A 1 274 ? -11.422 -9.643 15.969 1.00 88.38 274 GLU A CA 1
ATOM 2149 C C . GLU A 1 274 ? -11.761 -8.350 15.211 1.00 88.38 274 GLU A C 1
ATOM 2151 O O . GLU A 1 274 ? -11.204 -8.086 14.145 1.00 88.38 274 GLU A O 1
ATOM 2156 N N . GLN A 1 275 ? -12.637 -7.513 15.781 1.00 88.19 275 GLN A N 1
ATOM 2157 C CA . GLN A 1 275 ? -13.045 -6.244 15.173 1.00 88.19 275 GLN A CA 1
ATOM 2158 C C . GLN A 1 275 ? -11.865 -5.283 15.005 1.00 88.19 275 GLN A C 1
ATOM 2160 O O . GLN A 1 275 ? -11.700 -4.699 13.934 1.00 88.19 275 GLN A O 1
ATOM 2165 N N . ARG A 1 276 ? -11.006 -5.149 16.027 1.00 88.88 276 ARG A N 1
ATOM 2166 C CA . ARG A 1 276 ? -9.786 -4.328 15.927 1.00 88.88 276 ARG A CA 1
ATOM 2167 C C . ARG A 1 276 ? -8.861 -4.833 14.833 1.00 88.88 276 ARG A C 1
ATOM 2169 O O . ARG A 1 276 ? -8.413 -4.041 14.011 1.00 88.88 276 ARG A O 1
ATOM 2176 N N . PHE A 1 277 ? -8.635 -6.145 14.783 1.00 86.88 277 PHE A N 1
ATOM 2177 C CA . PHE A 1 277 ? -7.803 -6.760 13.756 1.00 86.88 277 PHE A CA 1
ATOM 2178 C C . PHE A 1 277 ? -8.325 -6.466 12.344 1.00 86.88 277 PHE A C 1
ATOM 2180 O O . PHE A 1 277 ? -7.542 -6.104 11.471 1.00 86.88 277 PHE A O 1
ATOM 2187 N N . LEU A 1 278 ? -9.636 -6.575 12.113 1.00 84.50 278 LEU A N 1
ATOM 2188 C CA . LEU A 1 278 ? -10.228 -6.286 10.806 1.00 84.50 278 LEU A CA 1
ATOM 2189 C C . LEU A 1 278 ? -10.127 -4.809 10.414 1.00 84.50 278 LEU A C 1
ATOM 2191 O O . LEU A 1 278 ? -9.808 -4.510 9.265 1.00 84.50 278 LEU A O 1
ATOM 2195 N N . VAL A 1 279 ? -10.376 -3.889 11.348 1.00 85.88 279 VAL A N 1
ATOM 2196 C CA . VAL A 1 279 ? -10.229 -2.449 11.089 1.00 85.88 279 VAL A CA 1
ATOM 2197 C C . VAL A 1 279 ? -8.771 -2.114 10.773 1.00 85.88 279 VAL A C 1
ATOM 2199 O O . VAL A 1 279 ? -8.501 -1.403 9.807 1.00 85.88 279 VAL A O 1
ATOM 2202 N N . ASP A 1 280 ? -7.824 -2.652 11.544 1.00 83.81 280 ASP A N 1
ATOM 2203 C CA . ASP A 1 280 ? -6.396 -2.398 11.346 1.00 83.81 280 ASP A CA 1
ATOM 2204 C C . ASP A 1 280 ? -5.830 -3.099 10.100 1.00 83.81 280 ASP A C 1
ATOM 2206 O O . ASP A 1 280 ? -4.901 -2.579 9.483 1.00 83.81 280 ASP A O 1
ATOM 2210 N N . ARG A 1 281 ? -6.414 -4.226 9.664 1.00 81.69 281 ARG A N 1
ATOM 2211 C CA . ARG A 1 281 ? -6.056 -4.914 8.408 1.00 81.69 281 ARG A CA 1
ATOM 2212 C C . ARG A 1 281 ? -6.250 -4.022 7.186 1.00 81.69 281 ARG A C 1
ATOM 2214 O O . ARG A 1 281 ? -5.472 -4.106 6.242 1.00 81.69 281 ARG A O 1
ATOM 2221 N N . TYR A 1 282 ? -7.291 -3.196 7.198 1.00 79.06 282 TYR A N 1
ATOM 2222 C CA . TYR A 1 282 ? -7.589 -2.252 6.123 1.00 79.06 282 TYR A CA 1
ATOM 2223 C C . TYR A 1 282 ? -7.186 -0.829 6.480 1.00 79.06 282 TYR A C 1
ATOM 2225 O O . TYR A 1 282 ? -7.611 0.100 5.805 1.00 79.06 282 TYR A O 1
ATOM 2233 N N . ARG A 1 283 ? -6.387 -0.623 7.523 1.00 78.44 283 ARG A N 1
ATOM 2234 C CA . ARG A 1 283 ? -5.870 0.701 7.840 1.00 78.44 283 ARG A CA 1
ATOM 2235 C C . ARG A 1 283 ? -4.691 1.005 6.936 1.00 78.44 283 ARG A C 1
ATOM 2237 O O . ARG A 1 283 ? -3.854 0.133 6.714 1.00 78.44 283 ARG A O 1
ATOM 2244 N N . ARG A 1 284 ? -4.578 2.243 6.450 1.00 70.06 284 ARG A N 1
ATOM 2245 C CA . ARG A 1 284 ? -3.330 2.669 5.809 1.00 70.06 284 ARG A CA 1
ATOM 2246 C C . ARG A 1 284 ? -2.221 2.586 6.843 1.00 70.06 284 ARG A C 1
ATOM 2248 O O . ARG A 1 284 ? -2.218 3.345 7.819 1.00 70.06 284 ARG A O 1
ATOM 2255 N N . ARG A 1 285 ? -1.246 1.703 6.647 1.00 64.19 285 ARG A N 1
ATOM 2256 C CA . ARG A 1 285 ? -0.006 1.816 7.399 1.00 64.19 285 ARG A CA 1
ATOM 2257 C C . ARG A 1 285 ? 0.671 3.064 6.859 1.00 64.19 285 ARG A C 1
ATOM 2259 O O . ARG A 1 285 ? 1.114 3.091 5.714 1.00 64.19 285 ARG A O 1
ATOM 2266 N N . ARG A 1 286 ? 0.752 4.123 7.675 1.00 52.59 286 ARG A N 1
ATOM 2267 C CA . ARG A 1 286 ? 1.745 5.180 7.439 1.00 52.59 286 ARG A CA 1
ATOM 2268 C C . ARG A 1 286 ? 3.064 4.456 7.291 1.00 52.59 286 ARG A C 1
ATOM 2270 O O . ARG A 1 286 ? 3.499 3.861 8.271 1.00 52.59 286 ARG A O 1
ATOM 2277 N N . SER A 1 287 ? 3.575 4.414 6.064 1.00 36.56 287 SER A N 1
ATOM 2278 C CA . SER A 1 287 ? 4.710 3.610 5.633 1.00 36.56 287 SER A CA 1
ATOM 2279 C C . SER A 1 287 ? 5.714 3.412 6.773 1.00 36.56 287 SER A C 1
ATOM 2281 O O . SER A 1 287 ? 6.509 4.294 7.081 1.00 36.56 287 SER A O 1
ATOM 2283 N N . ARG A 1 288 ? 5.625 2.256 7.442 1.00 36.31 288 ARG A N 1
ATOM 2284 C CA . ARG A 1 288 ? 6.692 1.698 8.281 1.00 36.31 288 ARG A CA 1
ATOM 2285 C C . ARG A 1 288 ? 7.516 0.736 7.429 1.00 36.31 288 ARG A C 1
ATOM 2287 O O . ARG A 1 288 ? 7.965 -0.300 7.913 1.00 36.31 288 ARG A O 1
ATOM 2294 N N . LEU A 1 289 ? 7.667 1.029 6.132 1.00 33.62 289 LEU A N 1
ATOM 2295 C CA . LEU A 1 289 ? 8.702 0.403 5.322 1.00 33.62 289 LEU A CA 1
ATOM 2296 C C . LEU A 1 289 ? 10.030 0.926 5.874 1.00 33.62 289 LEU A C 1
ATOM 2298 O O . LEU A 1 289 ? 10.541 1.956 5.435 1.00 33.62 289 LEU A O 1
ATOM 2302 N N . ARG A 1 290 ? 10.526 0.179 6.871 1.00 29.06 290 ARG A N 1
ATOM 2303 C CA . ARG A 1 290 ? 11.617 0.480 7.800 1.00 29.06 290 ARG A CA 1
ATOM 2304 C C . ARG A 1 290 ? 11.174 1.338 8.987 1.00 29.06 290 ARG A C 1
ATOM 2306 O O . ARG A 1 290 ? 10.492 2.348 8.821 1.00 29.06 290 ARG A O 1
ATOM 2313 N N . ASP A 1 291 ? 11.629 0.932 10.176 1.00 24.47 291 ASP A N 1
ATOM 2314 C CA . ASP A 1 291 ? 11.892 1.854 11.279 1.00 24.47 291 ASP A CA 1
ATOM 2315 C C . ASP A 1 291 ? 12.390 3.176 10.679 1.00 24.47 291 ASP A C 1
ATOM 2317 O O . ASP A 1 291 ? 13.254 3.142 9.784 1.00 24.47 291 ASP A O 1
ATOM 2321 N N . PRO A 1 292 ? 11.953 4.353 11.161 1.00 26.89 292 PRO A N 1
ATOM 2322 C CA . PRO A 1 292 ? 12.922 5.420 11.160 1.00 26.89 292 PRO A CA 1
ATOM 2323 C C . PRO A 1 292 ? 14.083 4.795 11.920 1.00 26.89 292 PRO A C 1
ATOM 2325 O O . PRO A 1 292 ? 13.957 4.584 13.123 1.00 26.89 292 PRO A O 1
ATOM 2328 N N . SER A 1 293 ? 15.178 4.429 11.226 1.00 24.70 293 SER A N 1
ATOM 2329 C CA . SER A 1 293 ? 16.498 4.418 11.843 1.00 24.70 293 SER A CA 1
ATOM 2330 C C . SER A 1 293 ? 16.406 5.598 12.767 1.00 24.70 293 SER A C 1
ATOM 2332 O O . SER A 1 293 ? 16.151 6.691 12.227 1.00 24.70 293 SER A O 1
ATOM 2334 N N . ALA A 1 294 ? 16.366 5.327 14.085 1.00 24.19 294 ALA A N 1
ATOM 2335 C CA . ALA A 1 294 ? 15.955 6.305 15.082 1.00 24.19 294 ALA A CA 1
ATOM 2336 C C . ALA A 1 294 ? 16.519 7.633 14.615 1.00 24.19 294 ALA A C 1
ATOM 2338 O O . ALA A 1 294 ? 17.661 7.591 14.130 1.00 24.19 294 ALA A O 1
ATOM 2339 N N . PRO A 1 295 ? 15.792 8.767 14.634 1.00 27.55 295 PRO A N 1
ATOM 2340 C CA . PRO A 1 295 ? 16.483 10.025 14.465 1.00 27.55 295 PRO A CA 1
ATOM 2341 C C . PRO A 1 295 ? 17.602 9.966 15.498 1.00 27.55 295 PRO A C 1
ATOM 2343 O O . PRO A 1 295 ? 17.358 10.123 16.690 1.00 27.55 295 PRO A O 1
ATOM 2346 N N . VAL A 1 296 ? 18.814 9.613 15.038 1.00 27.77 296 VAL A N 1
ATOM 2347 C CA . VAL A 1 296 ? 20.047 9.744 15.773 1.00 27.77 296 VAL A CA 1
ATOM 2348 C C . VAL A 1 296 ? 19.900 11.176 16.122 1.00 27.77 296 VAL A C 1
ATOM 2350 O O . VAL A 1 296 ? 19.775 11.989 15.200 1.00 27.77 296 VAL A O 1
ATOM 2353 N N . SER A 1 297 ? 19.716 11.388 17.417 1.00 31.75 297 SER A N 1
ATOM 2354 C CA . SER A 1 297 ? 19.595 12.644 18.103 1.00 31.75 297 SER A CA 1
ATOM 2355 C C . SER A 1 297 ? 20.644 13.551 17.493 1.00 31.75 297 SER A C 1
ATOM 2357 O O . SER A 1 297 ? 21.779 13.670 17.945 1.00 31.75 297 SER A O 1
ATOM 2359 N N . ALA A 1 298 ? 20.266 14.155 16.373 1.00 26.42 298 ALA A N 1
ATOM 2360 C CA . ALA A 1 298 ? 21.029 15.120 15.651 1.00 26.42 298 ALA A CA 1
ATOM 2361 C C . ALA A 1 298 ? 20.732 16.303 16.512 1.00 26.42 298 ALA A C 1
ATOM 2363 O O . ALA A 1 298 ? 19.730 16.965 16.269 1.00 26.42 298 ALA A O 1
ATOM 2364 N N . SER A 1 299 ? 21.509 16.391 17.602 1.00 32.56 299 SER A N 1
ATOM 2365 C CA . SER A 1 299 ? 21.652 17.514 18.502 1.00 32.56 299 SER A CA 1
ATOM 2366 C C . SER A 1 299 ? 20.737 18.616 18.011 1.00 32.56 299 SER A C 1
ATOM 2368 O O . SER A 1 299 ? 21.111 19.351 17.091 1.00 32.56 299 SER A O 1
ATOM 2370 N N . MET A 1 300 ? 19.494 18.620 18.514 1.00 32.38 300 MET A N 1
ATOM 2371 C CA . MET A 1 300 ? 18.557 19.712 18.304 1.00 32.38 300 MET A CA 1
ATOM 2372 C C . MET A 1 300 ? 19.166 20.895 19.053 1.00 32.38 300 MET A C 1
ATOM 2374 O O . MET A 1 300 ? 18.718 21.303 20.119 1.00 32.38 300 MET A O 1
ATOM 2378 N N . ARG A 1 301 ? 20.260 21.440 18.519 1.00 30.59 301 ARG A N 1
ATOM 2379 C CA . ARG A 1 301 ? 20.588 22.828 18.741 1.00 30.59 301 ARG A CA 1
ATOM 2380 C C . ARG A 1 301 ? 19.485 23.566 18.024 1.00 30.59 301 ARG A C 1
ATOM 2382 O O . ARG A 1 301 ? 19.386 23.524 16.801 1.00 30.59 301 ARG A O 1
ATOM 2389 N N . SER A 1 302 ? 18.634 24.158 18.851 1.00 33.69 302 SER A N 1
ATOM 2390 C CA . SER A 1 302 ? 17.590 25.100 18.494 1.00 33.69 302 SER A CA 1
ATOM 2391 C C . SER A 1 302 ? 17.968 25.891 17.239 1.00 33.69 302 SER A C 1
ATOM 2393 O O . SER A 1 302 ? 19.104 26.379 17.162 1.00 33.69 302 SER A O 1
ATOM 2395 N N . PRO A 1 303 ? 17.040 26.099 16.288 1.00 33.66 303 PRO A N 1
ATOM 2396 C CA . PRO A 1 303 ? 17.230 27.116 15.267 1.00 33.66 303 PRO A CA 1
ATOM 2397 C C . PRO A 1 303 ? 17.623 28.408 15.985 1.00 33.66 303 PRO A C 1
ATOM 2399 O O . PRO A 1 303 ? 16.896 28.869 16.868 1.00 33.66 303 PRO A O 1
ATOM 2402 N N . ARG A 1 304 ? 18.802 28.972 15.684 1.00 35.50 304 ARG A N 1
ATOM 2403 C CA . ARG A 1 304 ? 19.162 30.289 16.221 1.00 35.50 304 ARG A CA 1
ATOM 2404 C C . ARG A 1 304 ? 18.091 31.265 15.750 1.00 35.50 304 ARG A C 1
ATOM 2406 O O . ARG A 1 304 ? 17.997 31.570 14.564 1.00 35.50 304 ARG A O 1
ATOM 2413 N N . ALA A 1 305 ? 17.272 31.686 16.708 1.00 34.84 305 ALA A N 1
ATOM 2414 C CA . ALA A 1 305 ? 16.077 32.473 16.494 1.00 34.84 305 ALA A CA 1
ATOM 2415 C C . ALA A 1 305 ? 16.381 33.769 15.718 1.00 34.84 305 ALA A C 1
ATOM 2417 O O . ALA A 1 305 ? 17.354 34.463 16.047 1.00 34.84 305 ALA A O 1
ATOM 2418 N N . PRO A 1 306 ? 15.538 34.168 14.747 1.00 36.78 306 PRO A N 1
ATOM 2419 C CA . PRO A 1 306 ? 15.473 35.568 14.366 1.00 36.78 306 PRO A CA 1
ATOM 2420 C C . PRO A 1 306 ? 15.038 36.363 15.603 1.00 36.78 306 PRO A C 1
ATOM 2422 O O . PRO A 1 306 ? 14.118 35.975 16.322 1.00 36.78 306 PRO A O 1
ATOM 2425 N N . ARG A 1 307 ? 15.743 37.460 15.891 1.00 44.81 307 ARG A N 1
ATOM 2426 C CA . ARG A 1 307 ? 15.494 38.314 17.060 1.00 44.81 307 ARG A CA 1
ATOM 2427 C C . ARG A 1 307 ? 14.063 38.858 17.018 1.00 44.81 307 ARG A C 1
ATOM 2429 O O . ARG A 1 307 ? 13.798 39.816 16.298 1.00 44.81 307 ARG A O 1
ATOM 2436 N N . ILE A 1 308 ? 13.161 38.260 17.796 1.00 41.22 308 ILE A N 1
ATOM 2437 C CA . ILE A 1 308 ? 11.779 38.717 17.971 1.00 41.22 308 ILE A CA 1
ATOM 2438 C C . ILE A 1 308 ? 11.457 38.763 19.474 1.00 41.22 308 ILE A C 1
ATOM 2440 O O . ILE A 1 308 ? 11.765 37.847 20.226 1.00 41.22 308 ILE A O 1
ATOM 2444 N N . ASN A 1 309 ? 10.889 39.902 19.873 1.00 37.72 309 ASN A N 1
ATOM 2445 C CA . ASN A 1 309 ? 10.550 40.411 21.206 1.00 37.72 309 ASN A CA 1
ATOM 2446 C C . ASN A 1 309 ? 10.247 39.406 22.342 1.00 37.72 309 ASN A C 1
ATOM 2448 O O . ASN A 1 309 ? 9.479 38.462 22.193 1.00 37.72 309 ASN A O 1
ATOM 2452 N N . GLN A 1 310 ? 10.759 39.764 23.527 1.00 46.03 310 GLN A N 1
ATOM 2453 C CA . GLN A 1 310 ? 10.771 39.106 24.849 1.00 46.03 310 GLN A CA 1
ATOM 2454 C C . GLN A 1 310 ? 9.395 38.786 25.498 1.00 46.03 310 GLN A C 1
ATOM 2456 O O . GLN A 1 310 ? 9.244 38.878 26.713 1.00 46.03 310 GLN A O 1
ATOM 2461 N N . ARG A 1 311 ? 8.361 38.431 24.725 1.00 44.69 311 ARG A N 1
ATOM 2462 C CA . ARG A 1 311 ? 7.065 37.945 25.253 1.00 44.69 311 ARG A CA 1
ATOM 2463 C C . ARG A 1 311 ? 6.822 36.442 25.048 1.00 44.69 311 ARG A C 1
ATOM 2465 O O . ARG A 1 311 ? 5.782 35.948 25.472 1.00 44.69 311 ARG A O 1
ATOM 2472 N N . ARG A 1 312 ? 7.771 35.728 24.442 1.00 46.94 312 ARG A N 1
ATOM 2473 C CA . ARG A 1 312 ? 7.810 34.263 24.278 1.00 46.94 312 ARG A CA 1
ATOM 2474 C C . ARG A 1 312 ? 8.884 33.726 25.241 1.00 46.94 312 ARG A C 1
ATOM 2476 O O . ARG A 1 312 ? 9.908 34.379 25.381 1.00 46.94 312 ARG A O 1
ATOM 2483 N N . ASP A 1 313 ? 8.640 32.719 26.082 1.00 64.06 313 ASP A N 1
ATOM 2484 C CA . ASP A 1 313 ? 8.644 31.317 25.640 1.00 64.06 313 ASP A CA 1
ATOM 2485 C C . ASP A 1 313 ? 7.898 30.342 26.581 1.00 64.06 313 ASP A C 1
ATOM 2487 O O . ASP A 1 313 ? 8.159 29.148 26.550 1.00 64.06 313 ASP A O 1
ATOM 2491 N N . ARG A 1 314 ? 6.916 30.769 27.392 1.00 75.81 314 ARG A N 1
ATOM 2492 C CA . ARG A 1 314 ? 6.212 29.828 28.303 1.00 75.81 314 ARG A CA 1
ATOM 2493 C C . ARG A 1 314 ? 5.582 28.626 27.576 1.00 75.81 314 ARG A C 1
ATOM 2495 O O . ARG A 1 314 ? 5.566 27.529 28.117 1.00 75.81 314 ARG A O 1
ATOM 2502 N N . LEU A 1 315 ? 5.065 28.835 26.361 1.00 79.94 315 LEU A N 1
ATOM 2503 C CA . LEU A 1 315 ? 4.509 27.768 25.518 1.00 79.94 315 LEU A CA 1
ATOM 2504 C C . LEU A 1 315 ? 5.599 26.794 25.048 1.00 79.94 315 LEU A C 1
ATOM 2506 O O . LEU A 1 315 ? 5.400 25.587 25.094 1.00 79.94 315 LEU A O 1
ATOM 2510 N N . VAL A 1 316 ? 6.746 27.326 24.621 1.00 81.12 316 VAL A N 1
ATOM 2511 C CA . VAL A 1 316 ? 7.884 26.547 24.117 1.00 81.12 316 VAL A CA 1
ATOM 2512 C C . VAL A 1 316 ? 8.542 25.768 25.255 1.00 81.12 316 VAL A C 1
ATOM 2514 O O . VAL A 1 316 ? 8.812 24.584 25.101 1.00 81.12 316 VAL A O 1
ATOM 2517 N N . GLU A 1 317 ? 8.728 26.394 26.417 1.00 83.00 317 GLU A N 1
ATOM 2518 C CA . GLU A 1 317 ? 9.226 25.754 27.639 1.00 83.00 317 GLU A CA 1
ATOM 2519 C C . GLU A 1 317 ? 8.282 24.646 28.119 1.00 83.00 317 GLU A C 1
ATOM 2521 O O . GLU A 1 317 ? 8.729 23.558 28.476 1.00 83.00 317 GLU A O 1
ATOM 2526 N N . GLN A 1 318 ? 6.968 24.894 28.092 1.00 82.06 318 GLN A N 1
ATOM 2527 C CA . GLN A 1 318 ? 5.971 23.900 28.482 1.00 82.06 318 GLN A CA 1
ATOM 2528 C C . GLN A 1 318 ? 5.897 22.736 27.486 1.00 82.06 318 GLN A C 1
ATOM 2530 O O . GLN A 1 318 ? 5.741 21.594 27.912 1.00 82.06 318 GLN A O 1
ATOM 2535 N N . TYR A 1 319 ? 6.032 23.008 26.185 1.00 84.75 319 TYR A N 1
ATOM 2536 C CA . TYR A 1 319 ? 6.121 21.964 25.168 1.00 84.75 319 TYR A CA 1
ATOM 2537 C C . TYR A 1 319 ? 7.389 21.127 25.358 1.00 84.75 319 TYR A C 1
ATOM 2539 O O . TYR A 1 319 ? 7.304 19.908 25.422 1.00 84.75 319 TYR A O 1
ATOM 2547 N N . ALA A 1 320 ? 8.548 21.768 25.538 1.00 84.44 320 ALA A N 1
ATOM 2548 C CA . ALA A 1 320 ? 9.824 21.086 25.754 1.00 84.44 320 ALA A CA 1
ATOM 2549 C C . ALA A 1 320 ? 9.825 20.211 27.020 1.00 84.44 320 ALA A C 1
ATOM 2551 O O . ALA A 1 320 ? 10.401 19.128 27.018 1.00 84.44 320 ALA A O 1
ATOM 2552 N N . ALA A 1 321 ? 9.149 20.644 28.090 1.00 86.00 321 ALA A N 1
ATOM 2553 C CA . ALA A 1 321 ? 9.035 19.870 29.327 1.00 86.00 321 ALA A CA 1
ATOM 2554 C C . ALA A 1 321 ? 8.192 18.587 29.180 1.00 86.00 321 ALA A C 1
ATOM 2556 O O . ALA A 1 321 ? 8.409 17.637 29.925 1.00 86.00 321 ALA A O 1
ATOM 2557 N N . TYR A 1 322 ? 7.246 18.556 28.235 1.00 86.56 322 TYR A N 1
ATOM 2558 C CA . TYR A 1 322 ? 6.329 17.432 28.000 1.00 86.56 322 TYR A CA 1
ATOM 2559 C C . TYR A 1 322 ? 6.374 16.952 26.545 1.00 86.56 322 TYR A C 1
ATOM 2561 O O . TYR A 1 322 ? 5.358 16.517 26.003 1.00 86.56 322 TYR A O 1
ATOM 2569 N N . GLN A 1 323 ? 7.543 17.042 25.908 1.00 85.12 323 GLN A N 1
ATOM 2570 C CA . GLN A 1 323 ? 7.689 16.811 24.473 1.00 85.12 323 GLN A CA 1
ATOM 2571 C C . GLN A 1 323 ? 7.213 15.410 24.068 1.00 85.12 323 GLN A C 1
ATOM 2573 O O . GLN A 1 323 ? 6.345 15.292 23.212 1.00 85.12 323 GLN A O 1
ATOM 2578 N N . GLU A 1 324 ? 7.707 14.362 24.729 1.00 87.12 324 GLU A N 1
ATOM 2579 C CA . GLU A 1 324 ? 7.383 12.972 24.382 1.00 87.12 324 GLU A CA 1
ATOM 2580 C C . GLU A 1 324 ? 5.874 12.648 24.531 1.00 87.12 324 GLU A C 1
ATOM 2582 O O . GLU A 1 324 ? 5.284 12.165 23.561 1.00 87.12 324 GLU A O 1
ATOM 2587 N N . PRO A 1 325 ? 5.187 12.963 25.656 1.00 88.00 325 PRO A N 1
ATOM 2588 C CA . PRO A 1 325 ? 3.731 12.794 25.746 1.00 88.00 325 PRO A CA 1
ATOM 2589 C C . PRO A 1 325 ? 2.934 13.615 24.722 1.00 88.00 325 PRO A C 1
ATOM 2591 O O . PRO A 1 325 ? 1.887 13.174 24.256 1.00 88.00 325 PRO A O 1
ATOM 2594 N N . LEU A 1 326 ? 3.389 14.823 24.374 1.00 88.12 326 LEU A N 1
ATOM 2595 C CA . LEU A 1 326 ? 2.702 15.677 23.401 1.00 88.12 326 LEU A CA 1
ATOM 2596 C C . LEU A 1 326 ? 2.892 15.195 21.959 1.00 88.12 326 LEU A C 1
ATOM 2598 O O . LEU A 1 326 ? 1.956 15.288 21.165 1.00 88.12 326 LEU A O 1
ATOM 2602 N N . GLU A 1 327 ? 4.073 14.677 21.623 1.00 87.88 327 GLU A N 1
ATOM 2603 C CA . GLU A 1 327 ? 4.367 14.083 20.317 1.00 87.88 327 GLU A CA 1
ATOM 2604 C C . GLU A 1 327 ? 3.558 12.801 20.108 1.00 87.88 327 GLU A C 1
ATOM 2606 O O . GLU A 1 327 ? 2.884 12.677 19.086 1.00 87.88 327 GLU A O 1
ATOM 2611 N N . ARG A 1 328 ? 3.500 11.911 21.109 1.00 87.69 328 ARG A N 1
ATOM 2612 C CA . ARG A 1 328 ? 2.624 10.727 21.058 1.00 87.69 328 ARG A CA 1
ATOM 2613 C C . ARG A 1 328 ? 1.148 11.104 20.935 1.00 87.69 328 ARG A C 1
ATOM 2615 O O . ARG A 1 328 ? 0.448 10.553 20.086 1.00 87.69 328 ARG A O 1
ATOM 2622 N N . LEU A 1 329 ? 0.685 12.101 21.692 1.00 90.50 329 LEU A N 1
ATOM 2623 C CA . LEU A 1 329 ? -0.683 12.614 21.574 1.00 90.50 329 LEU A CA 1
ATOM 2624 C C . LEU A 1 329 ? -0.976 13.171 20.171 1.00 90.50 329 LEU A C 1
ATOM 2626 O O . LEU A 1 329 ? -2.082 12.993 19.653 1.00 90.50 329 LEU A O 1
ATOM 2630 N N . TRP A 1 330 ? -0.009 13.850 19.549 1.00 89.94 330 TRP A N 1
ATOM 2631 C CA . TRP A 1 330 ? -0.135 14.362 18.184 1.00 89.94 330 TRP A CA 1
ATOM 2632 C C . TRP A 1 330 ? -0.239 13.232 17.164 1.00 89.94 330 TRP A C 1
ATOM 2634 O O . TRP A 1 330 ? -1.141 13.236 16.325 1.00 89.94 330 TRP A O 1
ATOM 2644 N N . GLU A 1 331 ? 0.632 12.231 17.271 1.00 87.69 331 GLU A N 1
ATOM 2645 C CA . GLU A 1 331 ? 0.599 11.042 16.423 1.00 87.69 331 GLU A CA 1
ATOM 2646 C C . GLU A 1 331 ? -0.720 10.281 16.562 1.00 87.69 331 GLU A C 1
ATOM 2648 O O . GLU A 1 331 ? -1.306 9.893 15.549 1.00 87.69 331 GLU A O 1
ATOM 2653 N N . GLN A 1 332 ? -1.230 10.131 17.787 1.00 87.88 332 GLN A N 1
ATOM 2654 C CA . GLN A 1 332 ? -2.529 9.514 18.051 1.00 87.88 332 GLN A CA 1
ATOM 2655 C C . GLN A 1 332 ? -3.681 10.314 17.451 1.00 87.88 332 GLN A C 1
ATOM 2657 O O . GLN A 1 332 ? -4.556 9.728 16.819 1.00 87.88 332 GLN A O 1
ATOM 2662 N N . TRP A 1 333 ? -3.689 11.643 17.596 1.00 90.44 333 TRP A N 1
ATOM 2663 C CA . TRP A 1 333 ? -4.716 12.486 16.978 1.00 90.44 333 TRP A CA 1
ATOM 2664 C C . TRP A 1 333 ? -4.704 12.318 15.457 1.00 90.44 333 TRP A C 1
ATOM 2666 O O . TRP A 1 333 ? -5.735 12.004 14.858 1.00 90.44 333 TRP A O 1
ATOM 2676 N N . LEU A 1 334 ? -3.528 12.423 14.839 1.00 88.75 334 LEU A N 1
ATOM 2677 C CA . LEU A 1 334 ? -3.380 12.202 13.407 1.00 88.75 334 LEU A CA 1
ATOM 2678 C C . LEU A 1 334 ? -3.729 10.762 13.001 1.00 88.75 334 LEU A C 1
ATOM 2680 O O . LEU A 1 334 ? -4.161 10.546 11.878 1.00 88.75 334 LEU A O 1
ATOM 2684 N N . GLY A 1 335 ? -3.514 9.764 13.856 1.00 85.50 335 GLY A N 1
ATOM 2685 C CA . GLY A 1 335 ? -3.849 8.368 13.573 1.00 85.50 335 GLY A CA 1
ATOM 2686 C C . GLY A 1 335 ? -5.344 8.066 13.689 1.00 85.50 335 GLY A C 1
ATOM 2687 O O . GLY A 1 335 ? -5.854 7.230 12.942 1.00 85.50 335 GLY A O 1
ATOM 2688 N N . LEU A 1 336 ? -6.042 8.718 14.620 1.00 88.50 336 LEU A N 1
ATOM 2689 C CA . LEU A 1 336 ? -7.484 8.573 14.825 1.00 88.50 336 LEU A CA 1
ATOM 2690 C C . LEU A 1 336 ? -8.306 9.383 13.820 1.00 88.50 336 LEU A C 1
ATOM 2692 O O . LEU A 1 336 ? -9.498 9.128 13.703 1.00 88.50 336 LEU A O 1
ATOM 2696 N N . GLY A 1 337 ? -7.729 10.399 13.168 1.00 89.50 337 GLY A N 1
ATOM 2697 C CA . GLY A 1 337 ? -8.452 11.309 12.265 1.00 89.50 337 GLY A CA 1
ATOM 2698 C C . GLY A 1 337 ? -9.538 12.149 12.954 1.00 89.50 337 GLY A C 1
ATOM 2699 O O . GLY A 1 337 ? -10.247 12.910 12.315 1.00 89.50 337 GLY A O 1
ATOM 2700 N N . ARG A 1 338 ? -9.680 12.024 14.276 1.00 92.00 338 ARG A N 1
ATOM 2701 C CA . ARG A 1 338 ? -10.619 12.764 15.121 1.00 92.00 338 ARG A CA 1
ATOM 2702 C C . ARG A 1 338 ? -9.932 13.155 16.416 1.00 92.00 338 ARG A C 1
ATOM 2704 O O . ARG A 1 338 ? -8.940 12.553 16.822 1.00 92.00 338 ARG A O 1
ATOM 2711 N N . ARG A 1 339 ? -10.504 14.127 17.124 1.00 91.00 339 ARG A N 1
ATOM 2712 C CA . ARG A 1 339 ? -9.969 14.583 18.412 1.00 91.00 339 ARG A CA 1
ATOM 2713 C C . ARG A 1 339 ? -9.946 13.431 19.447 1.00 91.00 339 ARG A C 1
ATOM 2715 O O . ARG A 1 339 ? -11.013 12.855 19.701 1.00 91.00 339 ARG A O 1
ATOM 2722 N N . PRO A 1 340 ? -8.789 13.120 20.072 1.00 92.31 340 PRO A N 1
ATOM 2723 C CA . PRO A 1 340 ? -8.689 12.090 21.106 1.00 92.31 340 PRO A CA 1
ATOM 2724 C C . PRO A 1 340 ? -9.538 12.405 22.343 1.00 92.31 340 PRO A C 1
ATOM 2726 O O . PRO A 1 340 ? -9.687 13.564 22.748 1.00 92.31 340 PRO A O 1
ATOM 2729 N N . ARG A 1 341 ? -10.079 11.358 22.964 1.00 88.88 341 ARG A N 1
ATOM 2730 C CA . ARG A 1 341 ? -10.784 11.374 24.253 1.00 88.88 341 ARG A CA 1
ATOM 2731 C C . ARG A 1 341 ? -9.943 10.664 25.309 1.00 88.88 341 ARG A C 1
ATOM 2733 O O . ARG A 1 341 ? -9.085 9.862 24.982 1.00 88.88 341 ARG A O 1
ATOM 2740 N N . ASN A 1 342 ? -10.252 10.878 26.588 1.00 86.88 342 ASN A N 1
ATOM 2741 C CA . ASN A 1 342 ? -9.515 10.252 27.698 1.00 86.88 342 ASN A CA 1
ATOM 2742 C C . ASN A 1 342 ? -9.443 8.717 27.599 1.00 86.88 342 ASN A C 1
ATOM 2744 O O . ASN A 1 342 ? -8.471 8.127 28.036 1.00 86.88 342 ASN A O 1
ATOM 2748 N N . THR A 1 343 ? -10.469 8.082 27.031 1.00 86.00 343 THR A N 1
ATOM 2749 C CA . THR A 1 343 ? -10.568 6.628 26.837 1.00 86.00 343 THR A CA 1
ATOM 2750 C C . THR A 1 343 ? -9.837 6.123 25.590 1.00 86.00 343 THR A C 1
ATOM 2752 O O . THR A 1 343 ? -9.953 4.946 25.263 1.00 86.00 343 THR A O 1
ATOM 2755 N N . ASP A 1 344 ? -9.235 7.005 24.788 1.00 84.06 344 ASP A N 1
ATOM 2756 C CA . ASP A 1 344 ? -8.373 6.627 23.658 1.00 84.06 344 ASP A CA 1
ATOM 2757 C C . ASP A 1 344 ? -6.898 6.510 24.089 1.00 84.06 344 ASP A C 1
ATOM 2759 O O . ASP A 1 344 ? -6.107 5.960 23.335 1.00 84.06 344 ASP A O 1
ATOM 2763 N N . LEU A 1 345 ? -6.542 7.027 25.273 1.00 82.56 345 LEU A N 1
ATOM 2764 C CA . LEU A 1 345 ? -5.172 7.062 25.777 1.00 82.56 345 LEU A CA 1
ATOM 2765 C C . LEU A 1 345 ? -4.916 5.978 26.819 1.00 82.56 345 LEU A C 1
ATOM 2767 O O . LEU A 1 345 ? -5.779 5.679 27.652 1.00 82.56 345 LEU A O 1
ATOM 2771 N N . ASP A 1 346 ? -3.678 5.495 26.836 1.00 81.88 346 ASP A N 1
ATOM 2772 C CA . ASP A 1 346 ? -3.186 4.645 27.908 1.00 81.88 346 ASP A CA 1
ATOM 2773 C C . ASP A 1 346 ? -3.116 5.421 29.229 1.00 81.88 346 ASP A C 1
ATOM 2775 O O . ASP A 1 346 ? -2.816 6.619 29.281 1.00 81.88 346 ASP A O 1
ATOM 2779 N N . VAL A 1 347 ? -3.370 4.719 30.336 1.00 82.19 347 VAL A N 1
ATOM 2780 C CA . VAL A 1 347 ? -3.416 5.318 31.680 1.00 82.19 347 VAL A CA 1
ATOM 2781 C C . VAL A 1 347 ? -2.135 6.099 32.027 1.00 82.19 347 VAL A C 1
ATOM 2783 O O . VAL A 1 347 ? -2.270 7.222 32.518 1.00 82.19 347 VAL A O 1
ATOM 2786 N N . PRO A 1 348 ? -0.909 5.596 31.761 1.00 83.19 348 PRO A N 1
ATOM 2787 C CA . PRO A 1 348 ? 0.317 6.342 32.055 1.00 83.19 348 PRO A CA 1
ATOM 2788 C C . PRO A 1 348 ? 0.438 7.650 31.263 1.00 83.19 348 PRO A C 1
ATOM 2790 O O . PRO A 1 348 ? 0.883 8.663 31.801 1.00 83.19 348 PRO A O 1
ATOM 2793 N N . GLU A 1 349 ? 0.007 7.653 30.003 1.00 81.19 349 GLU A N 1
ATOM 2794 C CA . GLU A 1 349 ? 0.079 8.828 29.134 1.00 81.19 349 GLU A CA 1
ATOM 2795 C C . GLU A 1 349 ? -0.947 9.887 29.547 1.00 81.19 349 GLU A C 1
ATOM 2797 O O . GLU A 1 349 ? -0.624 11.071 29.675 1.00 81.19 349 GLU A O 1
ATOM 2802 N N . LEU A 1 350 ? -2.174 9.453 29.850 1.00 84.88 350 LEU A N 1
ATOM 2803 C CA . LEU A 1 350 ? -3.211 10.333 30.373 1.00 84.88 350 LEU A CA 1
ATOM 2804 C C . LEU A 1 350 ? -2.783 10.971 31.702 1.00 84.88 350 LEU A C 1
ATOM 2806 O O . LEU A 1 350 ? -3.036 12.161 31.910 1.00 84.88 350 LEU A O 1
ATOM 2810 N N . LEU A 1 351 ? -2.119 10.208 32.579 1.00 85.81 351 LEU A N 1
ATOM 2811 C CA . LEU A 1 351 ? -1.568 10.712 33.836 1.00 85.81 351 LEU A CA 1
ATOM 2812 C C . LEU A 1 351 ? -0.509 11.788 33.582 1.00 85.81 351 LEU A C 1
ATOM 2814 O O . LEU A 1 351 ? -0.681 12.905 34.071 1.00 85.81 351 LEU A O 1
ATOM 2818 N N . ALA A 1 352 ? 0.495 11.514 32.745 1.00 85.31 352 ALA A N 1
ATOM 2819 C CA . ALA A 1 352 ? 1.550 12.475 32.410 1.00 85.31 352 ALA A CA 1
ATOM 2820 C C . ALA A 1 352 ? 0.988 13.794 31.838 1.00 85.31 352 ALA A C 1
ATOM 2822 O O . ALA A 1 352 ? 1.378 14.891 32.248 1.00 85.31 352 ALA A O 1
ATOM 2823 N N . LEU A 1 353 ? 0.005 13.709 30.936 1.00 87.06 353 LEU A N 1
ATOM 2824 C CA . LEU A 1 353 ? -0.664 14.886 30.370 1.00 87.06 353 LEU A CA 1
ATOM 2825 C C . LEU A 1 353 ? -1.529 15.620 31.406 1.00 87.06 353 LEU A C 1
ATOM 2827 O O . LEU A 1 353 ? -1.637 16.851 31.379 1.00 87.06 353 LEU A O 1
ATOM 2831 N N . SER A 1 354 ? -2.156 14.889 32.330 1.00 87.19 354 SER A N 1
ATOM 2832 C CA . SER A 1 354 ? -2.951 15.485 33.405 1.00 87.19 354 SER A CA 1
ATOM 2833 C C . SER A 1 354 ? -2.087 16.215 34.437 1.00 87.19 354 SER A C 1
ATOM 2835 O O . SER A 1 354 ? -2.483 17.289 34.886 1.00 87.19 354 SER A O 1
ATOM 2837 N N . GLU A 1 355 ? -0.888 15.717 34.744 1.00 86.56 355 GLU A N 1
ATOM 2838 C CA . GLU A 1 355 ? 0.067 16.373 35.643 1.00 86.56 355 GLU A CA 1
ATOM 2839 C C . GLU A 1 355 ? 0.599 17.680 35.038 1.00 86.56 355 GLU A C 1
ATOM 2841 O O . GLU A 1 355 ? 0.633 18.710 35.715 1.00 86.56 355 GLU A O 1
ATOM 2846 N N . GLY A 1 356 ? 0.932 17.676 33.742 1.00 83.50 356 GLY A N 1
ATOM 2847 C CA . GLY A 1 356 ? 1.479 18.853 33.061 1.00 83.50 356 GLY A CA 1
ATOM 2848 C C . GLY A 1 356 ? 0.461 19.937 32.702 1.00 83.50 356 GLY A C 1
ATOM 2849 O O . GLY A 1 356 ? 0.779 21.130 32.726 1.00 83.50 356 GLY A O 1
ATOM 2850 N N . PHE A 1 357 ? -0.772 19.551 32.360 1.00 86.69 357 PHE A N 1
ATOM 2851 C CA . PHE A 1 357 ? -1.766 20.466 31.776 1.00 86.69 357 PHE A CA 1
ATOM 2852 C C . PHE A 1 357 ? -3.086 20.527 32.555 1.00 86.69 357 PHE A C 1
ATOM 2854 O O . PHE A 1 357 ? -3.940 21.375 32.270 1.00 86.69 357 PHE A O 1
ATOM 2861 N N . GLY A 1 358 ? -3.288 19.649 33.537 1.00 87.06 358 GLY A N 1
ATOM 2862 C CA . GLY A 1 358 ? -4.506 19.515 34.340 1.00 87.06 358 GLY A CA 1
ATOM 2863 C C . GLY A 1 358 ? -5.637 18.745 33.651 1.00 87.06 358 GLY A C 1
ATOM 2864 O O . GLY A 1 358 ? -6.445 18.115 34.325 1.00 87.06 358 GLY A O 1
ATOM 2865 N N . SER A 1 359 ? -5.739 18.794 32.319 1.00 89.81 359 SER A N 1
ATOM 2866 C CA . SER A 1 359 ? -6.695 17.980 31.559 1.00 89.81 359 SER A CA 1
ATOM 2867 C C . SER A 1 359 ? -6.238 17.733 30.124 1.00 89.81 359 SER A C 1
ATOM 2869 O O . SER A 1 359 ? -5.580 18.584 29.521 1.00 89.81 359 SER A O 1
ATOM 2871 N N . LEU A 1 360 ? -6.682 16.616 29.536 1.00 89.38 360 LEU A N 1
ATOM 2872 C CA . LEU A 1 360 ? -6.421 16.286 28.129 1.00 89.38 360 LEU A CA 1
ATOM 2873 C C . LEU A 1 360 ? -6.883 17.402 27.180 1.00 89.38 360 LEU A C 1
ATOM 2875 O O . LEU A 1 360 ? -6.185 17.770 26.241 1.00 89.38 360 LEU A O 1
ATOM 2879 N N . GLY A 1 361 ? -8.043 18.008 27.453 1.00 89.62 361 GLY A N 1
ATOM 2880 C CA . GLY A 1 361 ? -8.561 19.111 26.642 1.00 89.62 361 GLY A CA 1
ATOM 2881 C C . GLY A 1 361 ? -7.639 20.336 26.622 1.00 89.62 361 GLY A C 1
ATOM 2882 O O . GLY A 1 361 ? -7.541 21.000 25.590 1.00 89.62 361 GLY A O 1
ATOM 2883 N N . LYS A 1 362 ? -6.948 20.629 27.735 1.00 89.19 362 LYS A N 1
ATOM 2884 C CA . LYS A 1 362 ? -5.939 21.697 27.800 1.00 89.19 362 LYS A CA 1
ATOM 2885 C C . LYS A 1 362 ? -4.658 21.298 27.071 1.00 89.19 362 LYS A C 1
ATOM 2887 O O . LYS A 1 362 ? -4.162 22.117 26.304 1.00 89.19 362 LYS A O 1
ATOM 2892 N N . ALA A 1 363 ? -4.188 20.063 27.246 1.00 90.31 363 ALA A N 1
ATOM 2893 C CA . ALA A 1 363 ? -3.023 19.540 26.529 1.00 90.31 363 ALA A CA 1
ATOM 2894 C C . ALA A 1 363 ? -3.214 19.621 25.005 1.00 90.31 363 ALA A C 1
ATOM 2896 O O . ALA A 1 363 ? -2.395 20.218 24.317 1.00 90.31 363 ALA A O 1
ATOM 2897 N N . LEU A 1 364 ? -4.358 19.154 24.489 1.00 91.75 364 LEU A N 1
ATOM 2898 C CA . LEU A 1 364 ? -4.699 19.229 23.063 1.00 91.75 364 LEU A CA 1
ATOM 2899 C C . LEU A 1 364 ? -4.732 20.669 22.528 1.00 91.75 364 LEU A C 1
ATOM 2901 O O . LEU A 1 364 ? -4.300 20.915 21.410 1.00 91.75 364 LEU A O 1
ATOM 2905 N N . ARG A 1 365 ? -5.240 21.634 23.309 1.00 91.19 365 ARG A N 1
ATOM 2906 C CA . ARG A 1 365 ? -5.248 23.055 22.908 1.00 91.19 365 ARG A CA 1
ATOM 2907 C C . ARG A 1 365 ? -3.841 23.640 22.852 1.00 91.19 365 ARG A C 1
ATOM 2909 O O . ARG A 1 365 ? -3.544 24.396 21.934 1.00 91.19 365 ARG A O 1
ATOM 2916 N N . VAL A 1 366 ? -3.000 23.317 23.836 1.00 90.25 366 VAL A N 1
ATOM 2917 C CA . VAL A 1 366 ? -1.596 23.748 23.858 1.00 90.25 366 VAL A CA 1
ATOM 2918 C C . VAL A 1 366 ? -0.844 23.154 22.672 1.00 90.25 366 VAL A C 1
ATOM 2920 O O . VAL A 1 366 ? -0.184 23.897 21.953 1.00 90.25 366 VAL A O 1
ATOM 2923 N N . LEU A 1 367 ? -1.018 21.855 22.427 1.00 89.38 367 LEU A N 1
ATOM 2924 C CA . LEU A 1 367 ? -0.444 21.147 21.289 1.00 89.38 367 LEU A CA 1
ATOM 2925 C C . LEU A 1 367 ? -0.855 21.784 19.958 1.00 89.38 367 LEU A C 1
ATOM 2927 O O . LEU A 1 367 ? 0.001 22.137 19.156 1.00 89.38 367 LEU A O 1
ATOM 2931 N N . GLU A 1 368 ? -2.155 21.996 19.749 1.00 90.19 368 GLU A N 1
ATOM 2932 C CA . GLU A 1 368 ? -2.674 22.615 18.528 1.00 90.19 368 GLU A CA 1
ATOM 2933 C C . GLU A 1 368 ? -2.127 24.039 18.336 1.00 90.19 368 GLU A C 1
ATOM 2935 O O . GLU A 1 368 ? -1.704 24.399 17.240 1.00 90.19 368 GLU A O 1
ATOM 2940 N N . THR A 1 369 ? -2.073 24.838 19.407 1.00 89.50 369 THR A N 1
ATOM 2941 C CA . THR A 1 369 ? -1.515 26.201 19.362 1.00 89.50 369 THR A CA 1
ATOM 2942 C C . THR A 1 369 ? -0.035 26.172 18.984 1.00 89.50 369 THR A C 1
ATOM 2944 O O . THR A 1 369 ? 0.390 26.930 18.117 1.00 89.50 369 THR A O 1
ATOM 2947 N N . TYR A 1 370 ? 0.742 25.272 19.591 1.00 88.69 370 TYR A N 1
ATOM 2948 C CA . TYR A 1 370 ? 2.162 25.107 19.294 1.00 88.69 370 TYR A CA 1
ATOM 2949 C C . TYR A 1 370 ? 2.390 24.703 17.833 1.00 88.69 370 TYR A C 1
ATOM 2951 O O . TYR A 1 370 ? 3.175 25.345 17.135 1.00 88.69 370 TYR A O 1
ATOM 2959 N N . GLN A 1 371 ? 1.658 23.702 17.337 1.00 86.69 371 GLN A N 1
ATOM 2960 C CA . GLN A 1 371 ? 1.779 23.260 15.947 1.00 86.69 371 GLN A CA 1
ATOM 2961 C C . GLN A 1 371 ? 1.403 24.379 14.967 1.00 86.69 371 GLN A C 1
ATOM 2963 O O . GLN A 1 371 ? 2.103 24.583 13.977 1.00 86.69 371 GLN A O 1
ATOM 2968 N N . ARG A 1 372 ? 0.352 25.164 15.257 1.00 89.19 372 ARG A N 1
ATOM 2969 C CA . ARG A 1 372 ? -0.043 26.314 14.423 1.00 89.19 372 ARG A CA 1
ATOM 2970 C C . ARG A 1 372 ? 1.010 27.425 14.425 1.00 89.19 372 ARG A C 1
ATOM 2972 O O . ARG A 1 372 ? 1.234 28.027 13.378 1.00 89.19 372 ARG A O 1
ATOM 2979 N N . GLU A 1 373 ? 1.681 27.683 15.551 1.00 85.81 373 GLU A N 1
ATOM 2980 C CA . GLU A 1 373 ? 2.791 28.648 15.604 1.00 85.81 373 GLU A CA 1
ATOM 2981 C C . GLU A 1 373 ? 4.037 28.176 14.833 1.00 85.81 373 GLU A C 1
ATOM 2983 O O . GLU A 1 373 ? 4.746 29.012 14.272 1.00 85.81 373 GLU A O 1
ATOM 2988 N N . MET A 1 374 ? 4.301 26.865 14.791 1.00 80.31 374 MET A N 1
ATOM 2989 C CA . MET A 1 374 ? 5.504 26.290 14.173 1.00 80.31 374 MET A CA 1
ATOM 2990 C C . MET A 1 374 ? 5.352 25.981 12.678 1.00 80.31 374 MET A C 1
ATOM 2992 O O . MET A 1 374 ? 6.258 26.273 11.899 1.00 80.31 374 MET A O 1
ATOM 2996 N N . LEU A 1 375 ? 4.230 25.379 12.274 1.00 78.56 375 LEU A N 1
ATOM 2997 C CA . LEU A 1 375 ? 3.971 24.918 10.903 1.00 78.56 375 LEU A CA 1
ATOM 2998 C C . LEU A 1 375 ? 3.100 25.894 10.099 1.00 78.56 375 LEU A C 1
ATOM 3000 O O . LEU A 1 375 ? 3.103 25.850 8.871 1.00 78.56 375 LEU A O 1
ATOM 3004 N N . GLY A 1 376 ? 2.379 26.787 10.782 1.00 82.44 376 GLY A N 1
ATOM 3005 C CA . GLY A 1 376 ? 1.393 27.685 10.187 1.00 82.44 376 GLY A CA 1
ATOM 3006 C C . GLY A 1 376 ? -0.037 27.146 10.283 1.00 82.44 376 GLY A C 1
ATOM 3007 O O . GLY A 1 376 ? -0.278 25.941 10.343 1.00 82.44 376 GLY A O 1
ATOM 3008 N N . GLU A 1 377 ? -1.007 28.062 10.301 1.00 86.56 377 GLU A N 1
ATOM 3009 C CA . GLU A 1 377 ? -2.421 27.737 10.518 1.00 86.56 377 GLU A CA 1
ATOM 3010 C C . GLU A 1 377 ? -3.006 26.855 9.406 1.00 86.56 377 GLU A C 1
ATOM 3012 O O . GLU A 1 377 ? -3.647 25.848 9.701 1.00 86.56 377 GLU A O 1
ATOM 3017 N N . GLU A 1 378 ? -2.734 27.201 8.145 1.00 83.81 378 GLU A N 1
ATOM 3018 C CA . GLU A 1 378 ? -3.214 26.466 6.968 1.00 83.81 378 GLU A CA 1
ATOM 3019 C C . GLU A 1 378 ? -2.641 25.044 6.907 1.00 83.81 378 GLU A C 1
ATOM 3021 O O . GLU A 1 378 ? -3.372 24.094 6.639 1.00 83.81 378 GLU A O 1
ATOM 3026 N N . ALA A 1 379 ? -1.351 24.877 7.221 1.00 79.88 379 ALA A N 1
ATOM 3027 C CA . ALA A 1 379 ? -0.686 23.577 7.187 1.00 79.88 379 ALA A CA 1
ATOM 3028 C C . ALA A 1 379 ? -1.257 22.610 8.233 1.00 79.88 379 ALA A C 1
ATOM 3030 O O . ALA A 1 379 ? -1.498 21.444 7.931 1.00 79.88 379 ALA A O 1
ATOM 3031 N N . VAL A 1 380 ? -1.508 23.088 9.457 1.00 84.12 380 VAL A N 1
ATOM 3032 C CA . VAL A 1 380 ? -2.099 22.258 10.520 1.00 84.12 380 VAL A CA 1
ATOM 3033 C C . VAL A 1 380 ? -3.536 21.870 10.187 1.00 84.12 380 VAL A C 1
ATOM 3035 O O . VAL A 1 380 ? -3.902 20.713 10.381 1.00 84.12 380 VAL A O 1
ATOM 3038 N N . SER A 1 381 ? -4.340 22.803 9.669 1.00 88.19 381 SER A N 1
ATOM 3039 C CA . SER A 1 381 ? -5.706 22.488 9.237 1.00 88.19 381 SER A CA 1
ATOM 3040 C C . SER A 1 381 ? -5.703 21.436 8.123 1.00 88.19 381 SER A C 1
ATOM 3042 O O . SER A 1 381 ? -6.389 20.427 8.257 1.00 88.19 381 SER A O 1
ATOM 3044 N N . ALA A 1 382 ? -4.847 21.587 7.105 1.00 83.75 382 ALA A N 1
ATOM 3045 C CA . ALA A 1 382 ? -4.712 20.607 6.027 1.00 83.75 382 ALA A CA 1
ATOM 3046 C C . ALA A 1 382 ? -4.251 19.221 6.525 1.00 83.75 382 ALA A C 1
ATOM 3048 O O . ALA A 1 382 ? -4.740 18.199 6.050 1.00 83.75 382 ALA A O 1
ATOM 3049 N N . LEU A 1 383 ? -3.337 19.160 7.505 1.00 85.25 383 LEU A N 1
ATOM 3050 C CA . LEU A 1 383 ? -2.896 17.896 8.112 1.00 85.25 383 LEU A CA 1
ATOM 3051 C C . LEU A 1 383 ? -4.030 17.176 8.852 1.00 85.25 383 LEU A C 1
ATOM 3053 O O . LEU A 1 383 ? -4.148 15.956 8.750 1.00 85.25 383 LEU A O 1
ATOM 3057 N N . LEU A 1 384 ? -4.848 17.920 9.601 1.00 87.50 384 LEU A N 1
ATOM 3058 C CA . LEU A 1 384 ? -5.981 17.360 10.336 1.00 87.50 384 LEU A CA 1
ATOM 3059 C C . LEU A 1 384 ? -7.101 16.906 9.391 1.00 87.50 384 LEU A C 1
ATOM 3061 O O . LEU A 1 384 ? -7.601 15.799 9.559 1.00 87.50 384 LEU A O 1
ATOM 3065 N N . GLU A 1 385 ? -7.438 17.710 8.379 1.00 89.75 385 GLU A N 1
ATOM 3066 C CA . GLU A 1 385 ? -8.421 17.354 7.342 1.00 89.75 385 GLU A CA 1
ATOM 3067 C C . GLU A 1 385 ? -7.989 16.109 6.563 1.00 89.75 385 GLU A C 1
ATOM 3069 O O . GLU A 1 385 ? -8.787 15.204 6.318 1.00 89.75 385 GLU A O 1
ATOM 3074 N N . ARG A 1 386 ? -6.698 16.011 6.226 1.00 87.38 386 ARG A N 1
ATOM 3075 C CA . ARG A 1 386 ? -6.137 14.813 5.598 1.00 87.38 386 ARG A CA 1
ATOM 3076 C C . ARG A 1 386 ? -6.248 13.594 6.508 1.00 87.38 386 ARG A C 1
ATOM 3078 O O . ARG A 1 386 ? -6.682 12.544 6.047 1.00 87.38 386 ARG A O 1
ATOM 3085 N N . ALA A 1 387 ? -5.875 13.719 7.782 1.00 88.56 387 ALA A N 1
ATOM 3086 C CA . ALA A 1 387 ? -5.971 12.623 8.745 1.00 88.56 387 ALA A CA 1
ATOM 3087 C C . ALA A 1 387 ? -7.420 12.133 8.926 1.00 88.56 387 ALA A C 1
ATOM 3089 O O . ALA A 1 387 ? -7.661 10.928 9.007 1.00 88.56 387 ALA A O 1
ATOM 3090 N N . GLU A 1 388 ? -8.381 13.057 8.962 1.00 92.38 388 GLU A N 1
ATOM 3091 C CA . GLU A 1 388 ? -9.815 12.761 8.970 1.00 92.38 388 GLU A CA 1
ATOM 3092 C C . GLU A 1 388 ? -10.241 12.009 7.702 1.00 92.38 388 GLU A C 1
ATOM 3094 O O . GLU A 1 388 ? -10.817 10.925 7.800 1.00 92.38 388 GLU A O 1
ATOM 3099 N N . SER A 1 389 ? -9.892 12.525 6.520 1.00 90.38 389 SER A N 1
ATOM 3100 C CA . SER A 1 389 ? -10.232 11.896 5.239 1.00 90.38 389 SER A CA 1
ATOM 3101 C C . SER A 1 389 ? -9.606 10.507 5.078 1.00 90.38 389 SER A C 1
ATOM 3103 O O . SER A 1 389 ? -10.257 9.605 4.553 1.00 90.38 389 SER A O 1
ATOM 3105 N N . GLU A 1 390 ? -8.361 10.313 5.519 1.00 88.19 390 GLU A N 1
ATOM 3106 C CA . GLU A 1 390 ? -7.674 9.016 5.490 1.00 88.19 390 GLU A CA 1
ATOM 3107 C C . GLU A 1 390 ? -8.358 8.008 6.419 1.00 88.19 390 GLU A C 1
ATOM 3109 O O . GLU A 1 390 ? -8.603 6.868 6.018 1.00 88.19 390 GLU A O 1
ATOM 3114 N N . ARG A 1 391 ? -8.727 8.425 7.640 1.00 90.31 391 ARG A N 1
ATOM 3115 C CA . ARG A 1 391 ? -9.434 7.546 8.578 1.00 90.31 391 ARG A CA 1
ATOM 3116 C C . ARG A 1 391 ? -10.822 7.177 8.071 1.00 90.31 391 ARG A C 1
ATOM 3118 O O . ARG A 1 391 ? -11.215 6.017 8.184 1.00 90.31 391 ARG A O 1
ATOM 3125 N N . LEU A 1 392 ? -11.556 8.140 7.521 1.00 92.38 392 LEU A N 1
ATOM 3126 C CA . LEU A 1 392 ? -12.873 7.908 6.940 1.00 92.38 392 LEU A CA 1
ATOM 3127 C C . LEU A 1 392 ? -12.781 6.905 5.784 1.00 92.38 392 LEU A C 1
ATOM 3129 O O . LEU A 1 392 ? -13.523 5.927 5.778 1.00 92.38 392 LEU A O 1
ATOM 3133 N N . ALA A 1 393 ? -11.813 7.079 4.880 1.00 90.94 393 ALA A N 1
ATOM 3134 C CA . ALA A 1 393 ? -11.551 6.150 3.783 1.00 90.94 393 ALA A CA 1
ATOM 3135 C C . ALA A 1 393 ? -11.243 4.719 4.270 1.00 90.94 393 ALA A C 1
ATOM 3137 O O . ALA A 1 393 ? -11.725 3.753 3.681 1.00 90.94 393 ALA A O 1
ATOM 3138 N N . ASP A 1 394 ? -10.467 4.559 5.347 1.00 91.31 394 ASP A N 1
ATOM 3139 C CA . ASP A 1 394 ? -10.195 3.244 5.949 1.00 91.31 394 ASP A CA 1
ATOM 3140 C C . ASP A 1 394 ? -11.463 2.587 6.509 1.00 91.31 394 ASP A C 1
ATOM 3142 O O . ASP A 1 394 ? -11.707 1.399 6.282 1.00 91.31 394 ASP A O 1
ATOM 3146 N N . LEU A 1 395 ? -12.298 3.363 7.207 1.00 92.00 395 LEU A N 1
ATOM 3147 C CA . LEU A 1 395 ? -13.568 2.875 7.745 1.00 92.00 395 LEU A CA 1
ATOM 3148 C C . LEU A 1 395 ? -14.547 2.500 6.629 1.00 92.00 395 LEU A C 1
ATOM 3150 O O . LEU A 1 395 ? -15.216 1.478 6.743 1.00 92.00 395 LEU A O 1
ATOM 3154 N N . GLU A 1 396 ? -14.608 3.271 5.542 1.00 91.75 396 GLU A N 1
ATOM 3155 C CA . GLU A 1 396 ? -15.425 2.939 4.371 1.00 91.75 396 GLU A CA 1
ATOM 3156 C C . GLU A 1 396 ? -15.001 1.615 3.734 1.00 91.75 396 GLU A C 1
ATOM 3158 O O . GLU A 1 396 ? -15.862 0.792 3.422 1.00 91.75 396 GLU A O 1
ATOM 3163 N N . VAL A 1 397 ? -13.692 1.378 3.577 1.00 91.25 397 VAL A N 1
ATOM 3164 C CA . VAL A 1 397 ? -13.171 0.104 3.057 1.00 91.25 397 VAL A CA 1
ATOM 3165 C C . VAL A 1 397 ? -13.563 -1.048 3.980 1.00 91.25 397 VAL A C 1
ATOM 3167 O O . VAL A 1 397 ? -14.083 -2.058 3.507 1.00 91.25 397 VAL A O 1
ATOM 3170 N N . TYR A 1 398 ? -13.367 -0.890 5.290 1.00 90.94 398 TYR A N 1
ATOM 3171 C CA . TYR A 1 398 ? -13.765 -1.889 6.280 1.00 90.94 398 TYR A CA 1
ATOM 3172 C C . TYR A 1 398 ? -15.273 -2.201 6.211 1.00 90.94 398 TYR A C 1
ATOM 3174 O O . TYR A 1 398 ? -15.656 -3.363 6.075 1.00 90.94 398 TYR A O 1
ATOM 3182 N N . LEU A 1 399 ? -16.130 -1.175 6.234 1.00 90.81 399 LEU A N 1
ATOM 3183 C CA . LEU A 1 399 ? -17.593 -1.312 6.210 1.00 90.81 399 LEU A CA 1
ATOM 3184 C C . LEU A 1 399 ? -18.106 -1.911 4.894 1.00 90.81 399 LEU A C 1
ATOM 3186 O O . LEU A 1 399 ? -19.079 -2.668 4.899 1.00 90.81 399 LEU A O 1
ATOM 3190 N N . ALA A 1 400 ? -17.457 -1.582 3.774 1.00 90.75 400 ALA A N 1
ATOM 3191 C CA . ALA A 1 400 ? -17.724 -2.184 2.475 1.00 90.75 400 ALA A CA 1
ATOM 3192 C C . ALA A 1 400 ? -17.401 -3.683 2.499 1.00 90.75 400 ALA A C 1
ATOM 3194 O O . ALA A 1 400 ? -18.240 -4.509 2.151 1.00 90.75 400 ALA A O 1
ATOM 3195 N N . LEU A 1 401 ? -16.208 -4.062 2.958 1.00 85.81 401 LEU A N 1
ATOM 3196 C CA . LEU A 1 401 ? -15.774 -5.459 2.935 1.00 85.81 401 LEU A CA 1
ATOM 3197 C C . LEU A 1 401 ? -16.519 -6.340 3.938 1.00 85.81 401 LEU A C 1
ATOM 3199 O O . LEU A 1 401 ? -16.732 -7.518 3.656 1.00 85.81 401 LEU A O 1
ATOM 3203 N N . GLN A 1 402 ? -17.010 -5.760 5.036 1.00 84.12 402 GLN A N 1
ATOM 3204 C CA . GLN A 1 402 ? -17.877 -6.449 5.991 1.00 84.12 402 GLN A CA 1
ATOM 3205 C C . GLN A 1 402 ? -19.134 -7.045 5.322 1.00 84.12 402 GLN A C 1
ATOM 3207 O O . GLN A 1 402 ? -19.649 -8.054 5.791 1.00 84.12 402 GLN A O 1
ATOM 3212 N N . GLN A 1 403 ? -19.609 -6.484 4.200 1.00 81.19 403 GLN A N 1
ATOM 3213 C CA . GLN A 1 403 ? -20.788 -7.001 3.485 1.00 81.19 403 GLN A CA 1
ATOM 3214 C C . GLN A 1 403 ? -20.538 -8.330 2.755 1.00 81.19 403 GLN A C 1
ATOM 3216 O O . GLN A 1 403 ? -21.492 -9.038 2.437 1.00 81.19 403 GLN A O 1
ATOM 3221 N N . PHE A 1 404 ? -19.280 -8.671 2.452 1.00 75.31 404 PHE A N 1
ATOM 3222 C CA . PHE A 1 404 ? -18.934 -9.957 1.835 1.00 75.31 404 PHE A CA 1
ATOM 3223 C C . PHE A 1 404 ? -18.826 -11.089 2.855 1.00 75.31 404 PHE A C 1
ATOM 3225 O O . PHE A 1 404 ? -18.862 -12.266 2.492 1.00 75.31 404 PHE A O 1
ATOM 3232 N N . GLU A 1 405 ? -18.654 -10.749 4.128 1.00 70.81 405 GLU A N 1
ATOM 3233 C CA . GLU A 1 405 ? -18.462 -11.734 5.173 1.00 70.81 405 GLU A CA 1
ATOM 3234 C C . GLU A 1 405 ? -19.816 -12.323 5.578 1.00 70.81 405 GLU A C 1
ATOM 3236 O O . GLU A 1 405 ? -20.738 -11.611 5.967 1.00 70.81 405 GLU A O 1
ATOM 3241 N N . CYS A 1 406 ? -19.942 -13.651 5.547 1.00 59.50 406 CYS A N 1
ATOM 3242 C CA . CYS A 1 406 ? -21.144 -14.354 6.011 1.00 59.50 406 CYS A CA 1
ATOM 3243 C C . CYS A 1 406 ? -21.219 -14.425 7.552 1.00 59.50 406 CYS A C 1
ATOM 3245 O O . CYS A 1 406 ? -21.680 -15.418 8.116 1.00 59.50 406 CYS A O 1
ATOM 3247 N N . ARG A 1 407 ? -20.728 -13.395 8.254 1.00 66.75 407 ARG A N 1
ATOM 3248 C CA . ARG A 1 407 ? -20.627 -13.385 9.716 1.00 66.75 407 ARG A CA 1
ATOM 3249 C C . ARG A 1 407 ? -21.956 -13.047 10.367 1.00 66.75 407 ARG A C 1
ATOM 3251 O O . ARG A 1 407 ? -22.783 -12.302 9.839 1.00 66.75 407 ARG A O 1
ATOM 3258 N N . ARG A 1 408 ? -22.137 -13.563 11.582 1.00 65.38 408 ARG A N 1
ATOM 3259 C CA . ARG A 1 408 ? -23.227 -13.124 12.455 1.00 65.38 408 ARG A CA 1
ATOM 3260 C C . ARG A 1 408 ? -22.996 -11.643 12.800 1.00 65.38 408 ARG A C 1
ATOM 3262 O O . ARG A 1 408 ? -21.871 -11.291 13.153 1.00 65.38 408 ARG A O 1
ATOM 3269 N N . PRO A 1 409 ? -24.029 -10.783 12.742 1.00 70.81 409 PRO A N 1
ATOM 3270 C CA . PRO A 1 409 ? -23.895 -9.392 13.156 1.00 70.81 409 PRO A CA 1
ATOM 3271 C C . PRO A 1 409 ? -23.348 -9.295 14.583 1.00 70.81 409 PRO A C 1
ATOM 3273 O O . PRO A 1 409 ? -23.802 -10.020 15.478 1.00 70.81 409 PRO A O 1
ATOM 3276 N N . TYR A 1 410 ? -22.390 -8.396 14.806 1.00 76.56 410 TYR A N 1
ATOM 3277 C CA . TYR A 1 410 ? -21.833 -8.183 16.137 1.00 76.56 410 TYR A CA 1
ATOM 3278 C C . TYR A 1 410 ? -22.919 -7.702 17.108 1.00 76.56 410 TYR A C 1
ATOM 3280 O O . TYR A 1 410 ? -23.714 -6.815 16.796 1.00 76.56 410 TYR A O 1
ATOM 3288 N N . LYS A 1 411 ? -22.947 -8.283 18.316 1.00 76.56 411 LYS A N 1
ATOM 3289 C CA . LYS A 1 411 ? -23.872 -7.862 19.386 1.00 76.56 411 LYS A CA 1
ATOM 3290 C C . LYS A 1 411 ? -23.492 -6.500 19.971 1.00 76.56 411 LYS A C 1
ATOM 3292 O O . LYS A 1 411 ? -24.363 -5.763 20.421 1.00 76.56 411 LYS A O 1
ATOM 3297 N N . HIS A 1 412 ? -22.196 -6.206 19.998 1.00 84.62 412 HIS A N 1
ATOM 3298 C CA . HIS A 1 412 ? -21.619 -4.933 20.406 1.00 84.62 412 HIS A CA 1
ATOM 3299 C C . HIS A 1 412 ? -20.442 -4.615 19.487 1.00 84.62 412 HIS A C 1
ATOM 3301 O O . HIS A 1 412 ? -19.754 -5.522 19.019 1.00 84.62 412 HIS A O 1
ATOM 3307 N N . LEU A 1 413 ? -20.244 -3.328 19.228 1.00 86.25 413 LEU A N 1
ATOM 3308 C CA . LEU A 1 413 ? -19.064 -2.845 18.528 1.00 86.25 413 LEU A CA 1
ATOM 3309 C C . LEU A 1 413 ? -17.957 -2.576 19.540 1.00 86.25 413 LEU A C 1
ATOM 3311 O O . LEU A 1 413 ? -18.243 -2.120 20.652 1.00 86.25 413 LEU A O 1
ATOM 3315 N N . GLU A 1 414 ? -16.714 -2.799 19.129 1.00 90.19 414 GLU A N 1
ATOM 3316 C CA . GLU A 1 414 ? -15.560 -2.401 19.928 1.00 90.19 414 GLU A CA 1
ATOM 3317 C C . GLU A 1 414 ? -15.620 -0.887 20.225 1.00 90.19 414 GLU A C 1
ATOM 3319 O O . GLU A 1 414 ? -16.049 -0.076 19.398 1.00 90.19 414 GLU A O 1
ATOM 3324 N N . ALA A 1 415 ? -15.243 -0.490 21.442 1.00 87.69 415 ALA A N 1
ATOM 3325 C CA . ALA A 1 415 ? -15.494 0.860 21.946 1.00 87.69 415 ALA A CA 1
ATOM 3326 C C . ALA A 1 415 ? -14.787 1.966 21.138 1.00 87.69 415 ALA A C 1
ATOM 3328 O O . ALA A 1 415 ? -15.311 3.077 21.011 1.00 87.69 415 ALA A O 1
ATOM 3329 N N . GLY A 1 416 ? -13.578 1.718 20.629 1.00 87.88 416 GLY A N 1
ATOM 3330 C CA . GLY A 1 416 ? -12.868 2.579 19.681 1.00 87.88 416 GLY A CA 1
ATOM 3331 C C . GLY A 1 416 ? -13.633 2.740 18.370 1.00 87.88 416 GLY A C 1
ATOM 3332 O O . GLY A 1 416 ? -13.979 3.864 18.004 1.00 87.88 416 GLY A O 1
ATOM 3333 N N . LEU A 1 417 ? -13.996 1.630 17.729 1.00 88.69 417 LEU A N 1
ATOM 3334 C CA . LEU A 1 417 ? -14.769 1.614 16.488 1.00 88.69 417 LEU A CA 1
ATOM 3335 C C . LEU A 1 417 ? -16.124 2.324 16.638 1.00 88.69 417 LEU A C 1
ATOM 3337 O O . LEU A 1 417 ? -16.501 3.124 15.784 1.00 88.69 417 LEU A O 1
ATOM 3341 N N . GLN A 1 418 ? -16.837 2.113 17.748 1.00 91.00 418 GLN A N 1
ATOM 3342 C CA . GLN A 1 418 ? -18.098 2.807 18.025 1.00 91.00 418 GLN A CA 1
ATOM 3343 C C . GLN A 1 418 ? -17.912 4.333 18.077 1.00 91.00 418 GLN A C 1
ATOM 3345 O O . GLN A 1 418 ? -18.744 5.087 17.571 1.00 91.00 418 GLN A O 1
ATOM 3350 N N . ARG A 1 419 ? -16.824 4.810 18.695 1.00 91.12 419 ARG A N 1
ATOM 3351 C CA . ARG A 1 419 ? -16.505 6.245 18.762 1.00 91.12 419 ARG A CA 1
ATOM 3352 C C . ARG A 1 419 ? -16.166 6.808 17.391 1.00 91.12 419 ARG A C 1
ATOM 3354 O O . ARG A 1 419 ? -16.604 7.915 17.092 1.00 91.12 419 ARG A O 1
ATOM 3361 N N . ASP A 1 420 ? -15.423 6.059 16.589 1.00 92.00 420 ASP A N 1
ATOM 3362 C CA . ASP A 1 420 ? -15.060 6.452 15.231 1.00 92.00 420 ASP A CA 1
ATOM 3363 C C . ASP A 1 420 ? -16.310 6.555 14.349 1.00 92.00 420 ASP A C 1
ATOM 3365 O O . ASP A 1 420 ? -16.546 7.594 13.739 1.00 92.00 420 ASP A O 1
ATOM 3369 N N . ILE A 1 421 ? -17.186 5.547 14.380 1.00 92.12 421 ILE A N 1
ATOM 3370 C CA . ILE A 1 421 ? -18.462 5.565 13.651 1.00 92.12 421 ILE A CA 1
ATOM 3371 C C . ILE A 1 421 ? -19.314 6.768 14.057 1.00 92.12 421 ILE A C 1
ATOM 3373 O O . ILE A 1 421 ? -19.797 7.503 13.199 1.00 92.12 421 ILE A O 1
ATOM 3377 N N . ASN A 1 422 ? -19.459 7.012 15.360 1.00 92.25 422 ASN A N 1
ATOM 3378 C CA . ASN A 1 422 ? -20.234 8.150 15.849 1.00 92.25 422 ASN A CA 1
ATOM 3379 C C . ASN A 1 422 ? -19.617 9.499 15.447 1.00 92.25 422 ASN A C 1
ATOM 3381 O O . ASN A 1 422 ? -20.346 10.472 15.279 1.00 92.25 422 ASN A O 1
ATOM 3385 N N . ALA A 1 423 ? -18.289 9.582 15.336 1.00 92.50 423 ALA A N 1
ATOM 3386 C CA . ALA A 1 423 ? -17.598 10.810 14.959 1.00 92.50 423 ALA A CA 1
ATOM 3387 C C . ALA A 1 423 ? -17.734 11.122 13.462 1.00 92.50 423 ALA A C 1
ATOM 3389 O O . ALA A 1 423 ? -17.975 12.277 13.127 1.00 92.50 423 ALA A O 1
ATOM 3390 N N . PHE A 1 424 ? -17.604 10.116 12.590 1.00 93.81 424 PHE A N 1
ATOM 3391 C CA . PHE A 1 424 ? -17.558 10.317 11.135 1.00 93.81 424 PHE A CA 1
ATOM 3392 C C . PHE A 1 424 ? -18.908 10.109 10.434 1.00 93.81 424 PHE A C 1
ATOM 3394 O O . PHE A 1 424 ? -19.234 10.838 9.503 1.00 93.81 424 PHE A O 1
ATOM 3401 N N . PHE A 1 425 ? -19.717 9.147 10.885 1.00 93.44 425 PHE A N 1
ATOM 3402 C CA . PHE A 1 425 ? -20.988 8.774 10.243 1.00 93.44 425 PHE A CA 1
ATOM 3403 C C . PHE A 1 425 ? -22.220 9.119 11.091 1.00 93.44 425 PHE A C 1
ATOM 3405 O O . PHE A 1 425 ? -23.347 9.073 10.602 1.00 93.44 425 PHE A O 1
ATOM 3412 N N . GLY A 1 426 ? -22.025 9.462 12.367 1.00 92.19 426 GLY A N 1
ATOM 3413 C CA . GLY A 1 426 ? -23.091 9.772 13.321 1.00 92.19 426 GLY A CA 1
ATOM 3414 C C . GLY A 1 426 ? -23.722 8.527 13.944 1.00 92.19 426 GLY A C 1
ATOM 3415 O O . GLY A 1 426 ? -23.783 8.434 15.168 1.00 92.19 426 GLY A O 1
ATOM 3416 N N . ASP A 1 427 ? -24.147 7.562 13.126 1.00 91.31 427 ASP A N 1
ATOM 3417 C CA . ASP A 1 427 ? -24.675 6.277 13.587 1.00 91.31 427 ASP A CA 1
ATOM 3418 C C . ASP A 1 427 ? -24.203 5.087 12.727 1.00 91.31 427 ASP A C 1
ATOM 3420 O O . ASP A 1 427 ? -23.641 5.237 11.639 1.00 91.31 427 ASP A O 1
ATOM 3424 N N . TYR A 1 428 ? -24.415 3.870 13.240 1.00 89.62 428 TYR A N 1
ATOM 3425 C CA . TYR A 1 428 ? -23.973 2.644 12.571 1.00 89.62 428 TYR A CA 1
ATOM 3426 C C . TYR A 1 428 ? -24.754 2.328 11.287 1.00 89.62 428 TYR A C 1
ATOM 3428 O O . TYR A 1 428 ? -24.202 1.721 10.370 1.00 89.62 428 TYR A O 1
ATOM 3436 N N . ALA A 1 429 ? -26.019 2.744 11.183 1.00 89.38 429 ALA A N 1
ATOM 3437 C CA . ALA A 1 429 ? -26.832 2.488 9.996 1.00 89.38 429 ALA A CA 1
ATOM 3438 C C . ALA A 1 429 ? -26.373 3.355 8.813 1.00 89.38 429 ALA A C 1
ATOM 3440 O O . ALA A 1 429 ? -26.272 2.866 7.684 1.00 89.38 429 ALA A O 1
ATOM 3441 N N . ALA A 1 430 ? -26.034 4.616 9.080 1.00 91.88 430 ALA A N 1
ATOM 3442 C CA . ALA A 1 430 ? -25.410 5.525 8.131 1.00 91.88 430 ALA A CA 1
ATOM 3443 C C . ALA A 1 430 ? -24.043 4.994 7.678 1.00 91.88 430 ALA A C 1
ATOM 3445 O O . ALA A 1 430 ? -23.779 4.951 6.478 1.00 91.88 430 ALA A O 1
ATOM 3446 N N . ALA A 1 431 ? -23.225 4.494 8.611 1.00 91.12 431 ALA A N 1
ATOM 3447 C CA . ALA A 1 431 ? -21.937 3.873 8.301 1.00 91.12 431 ALA A CA 1
ATOM 3448 C C . ALA A 1 431 ? -22.085 2.658 7.364 1.00 91.12 431 ALA A C 1
ATOM 3450 O O . ALA A 1 431 ? -21.433 2.584 6.322 1.00 91.12 431 ALA A O 1
ATOM 3451 N N . CYS A 1 432 ? -23.003 1.736 7.672 1.00 88.62 432 CYS A N 1
ATOM 3452 C CA . CYS A 1 432 ? -23.282 0.583 6.810 1.00 88.62 432 CYS A CA 1
ATOM 3453 C C . CYS A 1 432 ? -23.781 1.007 5.420 1.00 88.62 432 CYS A C 1
ATOM 3455 O O . CYS A 1 432 ? -23.385 0.425 4.412 1.00 88.62 432 CYS A O 1
ATOM 3457 N N . SER A 1 433 ? -24.627 2.040 5.360 1.00 90.94 433 SER A N 1
ATOM 3458 C CA . SER A 1 433 ? -25.146 2.574 4.096 1.00 90.94 433 SER A CA 1
ATOM 3459 C C . SER A 1 433 ? -24.035 3.180 3.236 1.00 90.94 433 SER A C 1
ATOM 3461 O O . SER A 1 433 ? -24.028 2.969 2.025 1.00 90.94 433 SER A O 1
ATOM 3463 N N . ALA A 1 434 ? -23.077 3.883 3.851 1.00 90.56 434 ALA A N 1
ATOM 3464 C CA . ALA A 1 434 ? -21.904 4.421 3.166 1.00 90.56 434 ALA A CA 1
ATOM 3465 C C . ALA A 1 434 ? -21.011 3.300 2.609 1.00 90.56 434 ALA A C 1
ATOM 3467 O O . ALA A 1 434 ? -20.697 3.305 1.420 1.00 90.56 434 ALA A O 1
ATOM 3468 N N . GLY A 1 435 ? -20.695 2.281 3.418 1.00 90.19 435 GLY A N 1
ATOM 3469 C CA . GLY A 1 435 ? -19.925 1.116 2.963 1.00 90.19 435 GLY A CA 1
ATOM 3470 C C . GLY A 1 435 ? -20.595 0.377 1.797 1.00 90.19 435 GLY A C 1
ATOM 3471 O O . GLY A 1 435 ? -19.947 0.049 0.802 1.00 90.19 435 GLY A O 1
ATOM 3472 N N . PHE A 1 436 ? -21.915 0.177 1.867 1.00 89.94 436 PHE A N 1
ATOM 3473 C CA . PHE A 1 436 ? -22.681 -0.430 0.776 1.00 89.94 436 PHE A CA 1
ATOM 3474 C C . PHE A 1 436 ? -22.691 0.440 -0.491 1.00 89.94 436 PHE A C 1
ATOM 3476 O O . PHE A 1 436 ? -22.552 -0.080 -1.598 1.00 89.94 436 PHE A O 1
ATOM 3483 N N . ALA A 1 437 ? -22.804 1.763 -0.353 1.00 91.19 437 ALA A N 1
ATOM 3484 C CA . ALA A 1 437 ? -22.712 2.678 -1.487 1.00 91.19 437 ALA A CA 1
ATOM 3485 C C . ALA A 1 437 ? -21.340 2.588 -2.180 1.00 91.19 437 ALA A C 1
ATOM 3487 O O . ALA A 1 437 ? -21.291 2.517 -3.409 1.00 91.19 437 ALA A O 1
ATOM 3488 N N . SER A 1 438 ? -20.245 2.506 -1.418 1.00 89.25 438 SER A N 1
ATOM 3489 C CA . SER A 1 438 ? -18.893 2.318 -1.961 1.00 89.25 438 SER A CA 1
ATOM 3490 C C . SER A 1 438 ? -18.741 0.995 -2.717 1.00 89.25 438 SER A C 1
ATOM 3492 O O . SER A 1 438 ? -18.107 0.961 -3.771 1.00 89.25 438 SER A O 1
ATOM 3494 N N . LEU A 1 439 ? -19.381 -0.088 -2.256 1.00 88.25 439 LEU A N 1
ATOM 3495 C CA . LEU A 1 439 ? -19.430 -1.341 -3.016 1.00 88.25 439 LEU A CA 1
ATOM 3496 C C . LEU A 1 439 ? -20.166 -1.201 -4.345 1.00 88.25 439 LEU A C 1
ATOM 3498 O O . LEU A 1 439 ? -19.718 -1.756 -5.341 1.00 88.25 439 LEU A O 1
ATOM 3502 N N . LEU A 1 440 ? -21.277 -0.466 -4.398 1.00 89.38 440 LEU A N 1
ATOM 3503 C CA . LEU A 1 440 ? -21.991 -0.255 -5.661 1.00 89.38 440 LEU A CA 1
ATOM 3504 C C . LEU A 1 440 ? -21.147 0.545 -6.664 1.00 89.38 440 LEU A C 1
ATOM 3506 O O . LEU A 1 440 ? -21.220 0.288 -7.867 1.00 89.38 440 LEU A O 1
ATOM 3510 N N . GLN A 1 441 ? -20.306 1.463 -6.180 1.00 91.25 441 GLN A N 1
ATOM 3511 C CA . GLN A 1 441 ? -19.424 2.264 -7.028 1.00 91.25 441 GLN A CA 1
ATOM 3512 C C . GLN A 1 441 ? -18.332 1.442 -7.723 1.00 91.25 441 GLN A C 1
ATOM 3514 O O . GLN A 1 441 ? -17.886 1.840 -8.795 1.00 91.25 441 GLN A O 1
ATOM 3519 N N . ILE A 1 442 ? -17.921 0.273 -7.207 1.00 90.44 442 ILE A N 1
ATOM 3520 C CA . ILE A 1 442 ? -16.895 -0.539 -7.894 1.00 90.44 442 ILE A CA 1
ATOM 3521 C C . ILE A 1 442 ? -17.380 -1.083 -9.249 1.00 90.44 442 ILE A C 1
ATOM 3523 O O . ILE A 1 442 ? -16.573 -1.497 -10.082 1.00 90.44 442 ILE A O 1
ATOM 3527 N N . ALA A 1 443 ? -18.699 -1.104 -9.472 1.00 88.44 443 ALA A N 1
ATOM 3528 C CA . ALA A 1 443 ? -19.304 -1.476 -10.746 1.00 88.44 443 ALA A CA 1
ATOM 3529 C C . ALA A 1 443 ? -19.351 -0.313 -11.756 1.00 88.44 443 ALA A C 1
ATOM 3531 O O . ALA A 1 443 ? -19.596 -0.569 -12.944 1.00 88.44 443 ALA A O 1
ATOM 3532 N N . ASP A 1 444 ? -19.119 0.923 -11.302 1.00 91.50 444 ASP A N 1
ATOM 3533 C CA . ASP A 1 444 ? -19.077 2.132 -12.119 1.00 91.50 444 ASP A CA 1
ATOM 3534 C C . ASP A 1 444 ? -17.694 2.302 -12.765 1.00 91.50 444 ASP A C 1
ATOM 3536 O O . ASP A 1 444 ? -16.675 2.554 -12.122 1.00 91.50 444 ASP A O 1
ATOM 3540 N N . VAL A 1 445 ? -17.675 2.164 -14.088 1.00 91.44 445 VAL A N 1
ATOM 3541 C CA . VAL A 1 445 ? -16.463 2.241 -14.905 1.00 91.44 445 VAL A CA 1
ATOM 3542 C C . VAL A 1 445 ? -15.870 3.653 -14.917 1.00 91.44 445 VAL A C 1
ATOM 3544 O O . VAL A 1 445 ? -14.649 3.795 -14.978 1.00 91.44 445 VAL A O 1
ATOM 3547 N N . GLU A 1 446 ? -16.694 4.700 -14.852 1.00 91.94 446 GLU A N 1
ATOM 3548 C CA . GLU A 1 446 ? -16.214 6.085 -14.847 1.00 91.94 446 GLU A CA 1
ATOM 3549 C C . GLU A 1 446 ? -15.590 6.445 -13.499 1.00 91.94 446 GLU A C 1
ATOM 3551 O O . GLU A 1 446 ? -14.507 7.035 -13.471 1.00 91.94 446 GLU A O 1
ATOM 3556 N N . ALA A 1 447 ? -16.207 6.011 -12.396 1.00 93.00 447 ALA A N 1
ATOM 3557 C CA . ALA A 1 447 ? -15.659 6.191 -11.053 1.00 93.00 447 ALA A CA 1
ATOM 3558 C C . ALA A 1 447 ? -14.307 5.474 -10.891 1.00 93.00 447 ALA A C 1
ATOM 3560 O O . ALA A 1 447 ? -13.337 6.070 -10.419 1.00 93.00 447 ALA A O 1
ATOM 3561 N N . ILE A 1 448 ? -14.201 4.224 -11.363 1.00 94.44 448 ILE A N 1
ATOM 3562 C CA . ILE A 1 448 ? -12.932 3.480 -11.365 1.00 94.44 448 ILE A CA 1
ATOM 3563 C C . ILE A 1 448 ? -11.886 4.170 -12.248 1.00 94.44 448 ILE A C 1
ATOM 3565 O O . ILE A 1 448 ? -10.730 4.285 -11.846 1.00 94.44 448 ILE A O 1
ATOM 3569 N N . ALA A 1 449 ? -12.268 4.670 -13.427 1.00 93.31 449 ALA A N 1
ATOM 3570 C CA . ALA A 1 449 ? -11.348 5.402 -14.295 1.00 93.31 449 ALA A CA 1
ATOM 3571 C C . ALA A 1 449 ? -10.803 6.667 -13.622 1.00 93.31 449 ALA A C 1
ATOM 3573 O O . ALA A 1 449 ? -9.599 6.914 -13.682 1.00 93.31 449 ALA A O 1
ATOM 3574 N N . ALA A 1 450 ? -11.674 7.448 -12.977 1.00 92.62 450 ALA A N 1
ATOM 3575 C CA . ALA A 1 450 ? -11.297 8.659 -12.257 1.00 92.62 450 ALA A CA 1
ATOM 3576 C C . ALA A 1 450 ? -10.347 8.346 -11.094 1.00 92.62 450 ALA A C 1
ATOM 3578 O O . ALA A 1 450 ? -9.283 8.955 -11.006 1.00 92.62 450 ALA A O 1
ATOM 3579 N N . ALA A 1 451 ? -10.665 7.334 -10.282 1.00 94.44 451 ALA A N 1
ATOM 3580 C CA . ALA A 1 451 ? -9.807 6.908 -9.180 1.00 94.44 451 ALA A CA 1
ATOM 3581 C C . ALA A 1 451 ? -8.448 6.369 -9.672 1.00 94.44 451 ALA A C 1
ATOM 3583 O O . ALA A 1 451 ? -7.418 6.595 -9.040 1.00 94.44 451 ALA A O 1
ATOM 3584 N N . CYS A 1 452 ? -8.406 5.687 -10.824 1.00 94.81 452 CYS A N 1
ATOM 3585 C CA . CYS A 1 452 ? -7.146 5.269 -11.445 1.00 94.81 452 CYS A CA 1
ATOM 3586 C C . CYS A 1 452 ? -6.309 6.453 -11.958 1.00 94.81 452 CYS A C 1
ATOM 3588 O O . CYS A 1 452 ? -5.082 6.399 -11.879 1.00 94.81 452 CYS A O 1
ATOM 3590 N N . CYS A 1 453 ? -6.945 7.502 -12.486 1.00 93.00 453 CYS A N 1
ATOM 3591 C CA . CYS A 1 453 ? -6.265 8.745 -12.858 1.00 93.00 453 CYS A CA 1
ATOM 3592 C C . CYS A 1 453 ? -5.672 9.437 -11.630 1.00 93.00 453 CYS A C 1
ATOM 3594 O O . CYS A 1 453 ? -4.482 9.730 -11.634 1.00 93.00 453 CYS A O 1
ATOM 3596 N N . GLU A 1 454 ? -6.468 9.624 -10.577 1.00 92.19 454 GLU A N 1
ATOM 3597 C CA . GLU A 1 454 ? -6.027 10.232 -9.318 1.00 92.19 454 GLU A CA 1
ATOM 3598 C C . GLU A 1 454 ? -4.823 9.488 -8.725 1.00 92.19 454 GLU A C 1
ATOM 3600 O O . GLU A 1 454 ? -3.798 10.101 -8.423 1.00 92.19 454 GLU A O 1
ATOM 3605 N N . ALA A 1 455 ? -4.905 8.155 -8.644 1.00 92.31 455 ALA A N 1
ATOM 3606 C CA . ALA A 1 455 ? -3.813 7.313 -8.168 1.00 92.31 455 ALA A CA 1
ATOM 3607 C C . ALA A 1 455 ? -2.525 7.530 -8.981 1.00 92.31 455 ALA A C 1
ATOM 3609 O O . ALA A 1 455 ? -1.462 7.769 -8.410 1.00 92.31 455 ALA A O 1
ATOM 3610 N N . ALA A 1 456 ? -2.612 7.512 -10.314 1.00 92.06 456 ALA A N 1
ATOM 3611 C CA . ALA A 1 456 ? -1.453 7.731 -11.176 1.00 92.06 456 ALA A CA 1
ATOM 3612 C C . ALA A 1 456 ? -0.875 9.154 -11.054 1.00 92.06 456 ALA A C 1
ATOM 3614 O O . ALA A 1 456 ? 0.345 9.327 -11.084 1.00 92.06 456 ALA A O 1
ATOM 3615 N N . GLU A 1 457 ? -1.721 10.172 -10.872 1.00 91.69 457 GLU A N 1
ATOM 3616 C CA . GLU A 1 457 ? -1.289 11.553 -10.622 1.00 91.69 457 GLU A CA 1
ATOM 3617 C C . GLU A 1 457 ? -0.511 11.684 -9.305 1.00 91.69 457 GLU A C 1
ATOM 3619 O O . GLU A 1 457 ? 0.416 12.491 -9.222 1.00 91.69 457 GLU A O 1
ATOM 3624 N N . HIS A 1 458 ? -0.821 10.854 -8.308 1.00 88.00 458 HIS A N 1
ATOM 3625 C CA . HIS A 1 458 ? -0.107 10.784 -7.027 1.00 88.00 458 HIS A CA 1
ATOM 3626 C C . HIS A 1 458 ? 1.087 9.812 -7.068 1.00 88.00 458 HIS A C 1
ATOM 3628 O O . HIS A 1 458 ? 1.700 9.529 -6.043 1.00 88.00 458 HIS A O 1
ATOM 3634 N N . GLY A 1 459 ? 1.444 9.293 -8.249 1.00 88.44 459 GLY A N 1
ATOM 3635 C CA . GLY A 1 459 ? 2.565 8.367 -8.422 1.00 88.44 459 GLY A CA 1
ATOM 3636 C C . GLY A 1 459 ? 2.279 6.929 -7.977 1.00 88.44 459 GLY A C 1
ATOM 3637 O O . GLY A 1 459 ? 3.209 6.130 -7.885 1.00 88.44 459 GLY A O 1
ATOM 3638 N N . LEU A 1 460 ? 1.016 6.571 -7.733 1.00 90.12 460 LEU A N 1
ATOM 3639 C CA . LEU A 1 460 ? 0.589 5.236 -7.304 1.00 90.12 460 LEU A CA 1
ATOM 3640 C C . LEU A 1 460 ? 0.344 4.314 -8.511 1.00 90.12 460 LEU A C 1
ATOM 3642 O O . LEU A 1 460 ? -0.765 3.831 -8.752 1.00 90.12 460 LEU A O 1
ATOM 3646 N N . GLY A 1 461 ? 1.407 4.080 -9.283 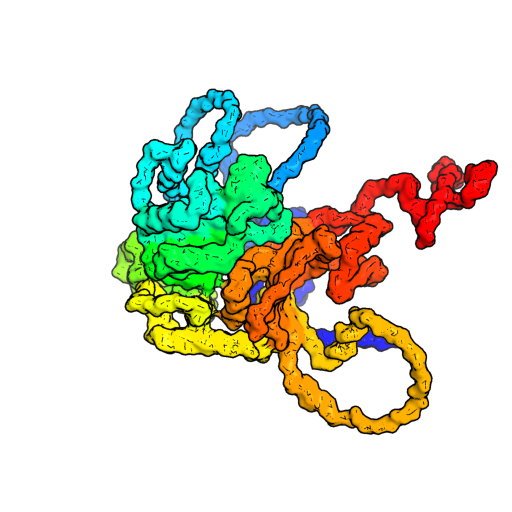1.00 91.00 461 GLY A N 1
ATOM 3647 C CA . GLY A 1 461 ? 1.427 3.177 -10.435 1.00 91.00 461 GLY A CA 1
ATOM 3648 C C . GLY A 1 461 ? 1.288 3.853 -11.802 1.00 91.00 461 GLY A C 1
ATOM 3649 O O . GLY A 1 461 ? 1.213 5.073 -11.941 1.00 91.00 461 GLY A O 1
ATOM 3650 N N . TRP A 1 462 ? 1.266 3.022 -12.844 1.00 93.12 462 TRP A N 1
ATOM 3651 C CA . TRP A 1 462 ? 1.236 3.435 -14.243 1.00 93.12 462 TRP A CA 1
ATOM 3652 C C . TRP A 1 462 ? -0.144 3.259 -14.864 1.00 93.12 462 TRP A C 1
ATOM 3654 O O . TRP A 1 462 ? -0.647 2.136 -14.989 1.00 93.12 462 TRP A O 1
ATOM 3664 N N . LEU A 1 463 ? -0.728 4.372 -15.308 1.00 93.69 463 LEU A N 1
ATOM 3665 C CA . LEU A 1 463 ? -1.996 4.384 -16.023 1.00 93.69 463 LEU A CA 1
ATOM 3666 C C . LEU A 1 463 ? -1.784 4.301 -17.535 1.00 93.69 463 LEU A C 1
ATOM 3668 O O . LEU A 1 463 ? -1.157 5.157 -18.159 1.00 93.69 463 LEU A O 1
ATOM 3672 N N . GLU A 1 464 ? -2.408 3.300 -18.140 1.00 90.62 464 GLU A N 1
ATOM 3673 C CA . GLU A 1 464 ? -2.438 3.107 -19.581 1.00 90.62 464 GLU A CA 1
ATOM 3674 C C . GLU A 1 464 ? -3.881 3.235 -20.075 1.00 90.62 464 GLU A C 1
ATOM 3676 O O . GLU A 1 464 ? -4.696 2.340 -19.865 1.00 90.62 464 GLU A O 1
ATOM 3681 N N . LEU A 1 465 ? -4.217 4.367 -20.701 1.00 87.12 465 LEU A N 1
ATOM 3682 C CA . LEU A 1 465 ? -5.543 4.606 -21.278 1.00 87.12 465 LEU A CA 1
ATOM 3683 C C . LEU A 1 465 ? -5.566 4.233 -22.761 1.00 87.12 465 LEU A C 1
ATOM 3685 O O . LEU A 1 465 ? -4.719 4.673 -23.547 1.00 87.12 465 LEU A O 1
ATOM 3689 N N . GLU A 1 466 ? -6.577 3.466 -23.160 1.00 81.31 466 GLU A N 1
ATOM 3690 C CA . GLU A 1 466 ? -6.848 3.203 -24.568 1.00 81.31 466 GLU A CA 1
ATOM 3691 C C . GLU A 1 466 ? -7.389 4.472 -25.231 1.00 81.31 466 GLU A C 1
ATOM 3693 O O . GLU A 1 466 ? -8.190 5.217 -24.664 1.00 81.31 466 GLU A O 1
ATOM 3698 N N . ARG A 1 467 ? -6.963 4.735 -26.469 1.00 62.38 467 ARG A N 1
ATOM 3699 C CA . ARG A 1 467 ? -7.540 5.841 -27.236 1.00 62.38 467 ARG A CA 1
ATOM 3700 C C . ARG A 1 467 ? -8.946 5.454 -27.707 1.00 62.38 467 ARG A C 1
ATOM 3702 O O . ARG A 1 467 ? -9.089 4.349 -28.243 1.00 62.38 467 ARG A O 1
ATOM 3709 N N . PRO A 1 468 ? -9.935 6.364 -27.625 1.00 47.03 468 PRO A N 1
ATOM 3710 C CA . PRO A 1 468 ? -11.172 6.223 -28.390 1.00 47.03 468 PRO A CA 1
ATOM 3711 C C . PRO A 1 468 ? -10.797 5.978 -29.863 1.00 47.03 468 PRO A C 1
ATOM 3713 O O . PRO A 1 468 ? -9.955 6.695 -30.413 1.00 47.03 468 PRO A O 1
ATOM 3716 N N . GLY A 1 469 ? -11.273 4.868 -30.435 1.00 43.97 469 GLY A N 1
ATOM 3717 C CA . GLY A 1 469 ? -10.983 4.449 -31.814 1.00 43.97 469 GLY A CA 1
ATOM 3718 C C . GLY A 1 469 ? -9.839 3.440 -32.054 1.00 43.97 469 GLY A C 1
ATOM 3719 O O . GLY A 1 469 ? -9.683 2.989 -33.185 1.00 43.97 469 GLY A O 1
ATOM 3720 N N . ALA A 1 470 ? -9.049 3.021 -31.053 1.00 41.06 470 ALA A N 1
ATOM 3721 C CA . ALA A 1 470 ? -7.923 2.084 -31.275 1.00 41.06 470 ALA A CA 1
ATOM 3722 C C . ALA A 1 470 ? -8.299 0.583 -31.285 1.00 41.06 470 ALA A C 1
ATOM 3724 O O . ALA A 1 470 ? -7.471 -0.260 -31.626 1.00 41.06 470 ALA A O 1
ATOM 3725 N N . ALA A 1 471 ? -9.544 0.233 -30.951 1.00 37.22 471 ALA A N 1
ATOM 3726 C CA . ALA A 1 471 ? -9.985 -1.152 -30.744 1.00 37.22 471 ALA A CA 1
ATOM 3727 C C . ALA A 1 471 ? -10.039 -2.038 -32.013 1.00 37.22 471 ALA A C 1
ATOM 3729 O O . ALA A 1 471 ? -10.461 -3.187 -31.922 1.00 37.22 471 ALA A O 1
ATOM 3730 N N . MET A 1 472 ? -9.625 -1.548 -33.186 1.00 33.66 472 MET A N 1
ATOM 3731 C CA . MET A 1 472 ? -9.703 -2.303 -34.445 1.00 33.66 472 MET A CA 1
ATOM 3732 C C . MET A 1 472 ? -8.435 -3.079 -34.842 1.00 33.66 472 MET A C 1
ATOM 3734 O O . MET A 1 472 ? -8.492 -3.777 -35.845 1.00 33.66 472 MET A O 1
ATOM 3738 N N . SER A 1 473 ? -7.312 -3.017 -34.109 1.00 32.31 473 SER A N 1
ATOM 3739 C CA . SER A 1 473 ? -6.076 -3.706 -34.556 1.00 32.31 473 SER A CA 1
ATOM 3740 C C . SER A 1 473 ? -5.548 -4.832 -33.661 1.00 32.31 473 SER A C 1
ATOM 3742 O O . SER A 1 473 ? -4.513 -5.399 -33.992 1.00 32.31 473 SER A O 1
ATOM 3744 N N . ALA A 1 474 ? -6.199 -5.155 -32.539 1.00 29.50 474 ALA A N 1
ATOM 3745 C CA . ALA A 1 474 ? -5.683 -6.148 -31.581 1.00 29.50 474 ALA A CA 1
ATOM 3746 C C . ALA A 1 474 ? -6.484 -7.465 -31.525 1.00 29.50 474 ALA A C 1
ATOM 3748 O O . ALA A 1 474 ? -6.087 -8.383 -30.815 1.00 29.50 474 ALA A O 1
ATOM 3749 N N . ALA A 1 475 ? -7.595 -7.577 -32.265 1.00 27.23 475 ALA A N 1
ATOM 3750 C CA . ALA A 1 475 ? -8.443 -8.776 -32.284 1.00 27.23 475 ALA A CA 1
ATOM 3751 C C . ALA A 1 475 ? -8.161 -9.738 -33.460 1.00 27.23 475 ALA A C 1
ATOM 3753 O O . ALA A 1 475 ? -8.749 -10.813 -33.512 1.00 27.23 475 ALA A O 1
ATOM 3754 N N . GLU A 1 476 ? -7.241 -9.406 -34.371 1.00 29.14 476 GLU A N 1
ATOM 3755 C CA . GLU A 1 476 ? -6.872 -10.260 -35.513 1.00 29.14 476 GLU A CA 1
ATOM 3756 C C . GLU A 1 476 ? -5.371 -10.578 -35.512 1.00 29.14 476 GLU A C 1
ATOM 3758 O O . GLU A 1 476 ? -4.618 -10.209 -36.408 1.00 29.14 476 GLU A O 1
ATOM 3763 N N . SER A 1 477 ? -4.909 -11.282 -34.483 1.00 30.86 477 SER A N 1
ATOM 3764 C CA . SER A 1 477 ? -3.640 -12.019 -34.545 1.00 30.86 477 SER A CA 1
ATOM 3765 C C . SER A 1 477 ? -3.711 -13.306 -33.718 1.00 30.86 477 SER A C 1
ATOM 3767 O O . SER A 1 477 ? -2.876 -13.591 -32.868 1.00 30.86 477 SER A O 1
ATOM 3769 N N . GLY A 1 478 ? -4.739 -14.111 -33.999 1.00 26.38 478 GLY A N 1
ATOM 3770 C CA . GLY A 1 478 ? -4.830 -15.530 -33.650 1.00 26.38 478 GLY A CA 1
ATOM 3771 C C . GLY A 1 478 ? -5.146 -16.328 -34.920 1.00 26.38 478 GLY A C 1
ATOM 3772 O O . GLY A 1 478 ? -6.076 -15.995 -35.645 1.00 26.38 478 GLY A O 1
ATOM 3773 N N . ALA A 1 479 ? -4.316 -17.315 -35.242 1.00 27.50 479 ALA A N 1
ATOM 3774 C CA . ALA A 1 479 ? -4.193 -17.959 -36.552 1.00 27.50 479 ALA A CA 1
ATOM 3775 C C . ALA A 1 479 ? -5.448 -18.691 -37.094 1.00 27.50 479 ALA A C 1
ATOM 3777 O O . ALA A 1 479 ? -6.074 -19.451 -36.362 1.00 27.50 479 ALA A O 1
ATOM 3778 N N . ALA A 1 480 ? -5.716 -18.578 -38.412 1.00 25.64 480 ALA A N 1
ATOM 3779 C CA . ALA A 1 480 ? -5.636 -19.668 -39.415 1.00 25.64 480 ALA A CA 1
ATOM 3780 C C . ALA A 1 480 ? -6.580 -19.508 -40.644 1.00 25.64 480 ALA A C 1
ATOM 3782 O O . ALA A 1 480 ? -7.768 -19.245 -40.499 1.00 25.64 480 ALA A O 1
ATOM 3783 N N . ARG A 1 481 ? -6.029 -19.878 -41.822 1.00 25.67 481 ARG A N 1
ATOM 3784 C CA . ARG A 1 481 ? -6.644 -20.360 -43.093 1.00 25.67 481 ARG A CA 1
ATOM 3785 C C . ARG A 1 481 ? -6.831 -19.399 -44.286 1.00 25.67 481 ARG A C 1
ATOM 3787 O O . ARG A 1 481 ? -7.750 -18.599 -44.366 1.00 25.67 481 ARG A O 1
ATOM 3794 N N . THR A 1 482 ? -5.955 -19.622 -45.271 1.00 26.27 482 THR A N 1
ATOM 3795 C CA . THR A 1 482 ? -6.210 -19.863 -46.708 1.00 26.27 482 THR A CA 1
ATOM 3796 C C . THR A 1 482 ? -7.646 -19.669 -47.227 1.00 26.27 482 THR A C 1
ATOM 3798 O O . THR A 1 482 ? -8.530 -20.435 -46.864 1.00 26.27 482 THR A O 1
ATOM 3801 N N . HIS A 1 483 ? -7.845 -18.753 -48.185 1.00 27.23 483 HIS A N 1
ATOM 3802 C CA . HIS A 1 483 ? -8.179 -19.033 -49.598 1.00 27.23 483 HIS A CA 1
ATOM 3803 C C . HIS A 1 483 ? -8.380 -17.724 -50.391 1.00 27.23 483 HIS A C 1
ATOM 3805 O O . HIS A 1 483 ? -8.886 -16.732 -49.877 1.00 27.23 483 HIS A O 1
ATOM 3811 N N . LEU A 1 484 ? -7.963 -17.746 -51.662 1.00 28.19 484 LEU A N 1
ATOM 3812 C CA . LEU A 1 484 ? -8.171 -16.699 -52.664 1.00 28.19 484 LEU A CA 1
ATOM 3813 C C . LEU A 1 484 ? -9.660 -16.352 -52.853 1.00 28.19 484 LEU A C 1
ATOM 3815 O O . LEU A 1 484 ? -10.466 -17.263 -53.028 1.00 28.19 484 LEU A O 1
ATOM 3819 N N . ASN A 1 485 ? -9.982 -15.063 -53.026 1.00 25.00 485 ASN A N 1
ATOM 3820 C CA . ASN A 1 485 ? -10.582 -14.589 -54.281 1.00 25.00 485 ASN A CA 1
ATOM 3821 C C . ASN A 1 485 ? -10.595 -13.059 -54.420 1.00 25.00 485 ASN A C 1
ATOM 3823 O O . ASN A 1 485 ? -10.715 -12.314 -53.452 1.00 25.00 485 ASN A O 1
ATOM 3827 N N . ALA A 1 486 ? -10.455 -12.623 -55.669 1.00 26.98 486 ALA A N 1
ATOM 3828 C CA . ALA A 1 486 ? -10.391 -11.241 -56.117 1.00 26.98 486 ALA A CA 1
ATOM 3829 C C . ALA A 1 486 ? -11.781 -10.600 -56.279 1.00 26.98 486 ALA A C 1
ATOM 3831 O O . ALA A 1 486 ? -12.679 -11.248 -56.809 1.00 26.98 486 ALA A O 1
ATOM 3832 N N . ALA A 1 487 ? -11.910 -9.318 -55.909 1.00 25.03 487 ALA A N 1
ATOM 3833 C CA . ALA A 1 487 ? -12.597 -8.253 -56.664 1.00 25.03 487 ALA A CA 1
ATOM 3834 C C . ALA A 1 487 ? -12.640 -6.939 -55.845 1.00 25.03 487 ALA A C 1
ATOM 3836 O O . ALA A 1 487 ? -13.116 -6.908 -54.715 1.00 25.03 487 ALA A O 1
ATOM 3837 N N . GLN A 1 488 ? -12.166 -5.843 -56.439 1.00 25.02 488 GLN A N 1
ATOM 3838 C CA . GLN A 1 488 ? -12.449 -4.446 -56.060 1.00 25.02 488 GLN A CA 1
ATOM 3839 C C . GLN A 1 488 ? -13.516 -3.875 -57.036 1.00 25.02 488 GLN A C 1
ATOM 3841 O O . GLN A 1 488 ? -13.770 -4.513 -58.057 1.00 25.02 488 GLN A O 1
ATOM 3846 N N . PRO A 1 489 ? -13.967 -2.605 -56.927 1.00 42.28 489 PRO A N 1
ATOM 3847 C CA . PRO A 1 489 ? -14.516 -1.881 -55.771 1.00 42.28 489 PRO A CA 1
ATOM 3848 C C . PRO A 1 489 ? -15.798 -1.088 -56.153 1.00 42.28 489 PRO A C 1
ATOM 3850 O O . PRO A 1 489 ? -15.973 -0.710 -57.308 1.00 42.28 489 PRO A O 1
ATOM 3853 N N . THR A 1 490 ? -16.632 -0.676 -55.193 1.00 25.95 490 THR A N 1
ATOM 3854 C CA . THR A 1 490 ? -17.505 0.506 -55.380 1.00 25.95 490 THR A CA 1
ATOM 3855 C C . THR A 1 490 ? -17.646 1.298 -54.090 1.00 25.95 490 THR A C 1
ATOM 3857 O O . THR A 1 490 ? -17.755 0.743 -53.003 1.00 25.95 490 THR A O 1
ATOM 3860 N N . ALA A 1 491 ? -17.594 2.615 -54.243 1.00 28.33 491 ALA A N 1
ATOM 3861 C CA . ALA A 1 491 ? -17.312 3.586 -53.208 1.00 28.33 491 ALA A CA 1
ATOM 3862 C C . ALA A 1 491 ? -18.555 4.352 -52.715 1.00 28.33 491 ALA A C 1
ATOM 3864 O O . ALA A 1 491 ? -19.534 4.483 -53.446 1.00 28.33 491 ALA A O 1
ATOM 3865 N N . ARG A 1 492 ? -18.345 5.017 -51.567 1.00 26.86 492 ARG A N 1
ATOM 3866 C CA . ARG A 1 492 ? -18.882 6.317 -51.103 1.00 26.86 492 ARG A CA 1
ATOM 3867 C C . ARG A 1 492 ? -20.061 6.339 -50.115 1.00 26.86 492 ARG A C 1
ATOM 3869 O O . ARG A 1 492 ? -21.077 5.688 -50.301 1.00 26.86 492 ARG A O 1
ATOM 3876 N N . PHE A 1 493 ? -19.884 7.287 -49.183 1.00 29.48 493 PHE A N 1
ATOM 3877 C CA . PHE A 1 493 ? -20.823 7.946 -48.265 1.00 29.48 493 PHE A CA 1
ATOM 3878 C C . PHE A 1 493 ? -21.119 7.267 -46.922 1.00 29.48 493 PHE A C 1
ATOM 3880 O O . PHE A 1 493 ? -22.135 6.608 -46.767 1.00 29.48 493 PHE A O 1
ATOM 3887 N N . ALA A 1 494 ? -20.263 7.549 -45.933 1.00 28.95 494 ALA A N 1
ATOM 3888 C CA . ALA A 1 494 ? -20.649 7.788 -44.536 1.00 28.95 494 ALA A CA 1
ATOM 3889 C C . ALA A 1 494 ? -19.428 8.346 -43.777 1.00 28.95 494 ALA A C 1
ATOM 3891 O O . ALA A 1 494 ? -18.708 7.622 -43.104 1.00 28.95 494 ALA A O 1
ATOM 3892 N N . ALA A 1 495 ? -19.140 9.632 -43.953 1.00 31.83 495 ALA A N 1
ATOM 3893 C CA . ALA A 1 495 ? -18.294 10.389 -43.037 1.00 31.83 495 ALA A CA 1
ATOM 3894 C C . ALA A 1 495 ? -19.198 11.495 -42.495 1.00 31.83 495 ALA A C 1
ATOM 3896 O O . ALA A 1 495 ? -19.850 12.145 -43.307 1.00 31.83 495 ALA A O 1
ATOM 3897 N N . ASP A 1 496 ? -19.288 11.591 -41.166 1.00 28.31 496 ASP A N 1
ATOM 3898 C CA . ASP A 1 496 ? -19.935 12.639 -40.343 1.00 28.31 496 ASP A CA 1
ATOM 3899 C C . ASP A 1 496 ? -20.925 12.127 -39.272 1.00 28.31 496 ASP A C 1
ATOM 3901 O O . ASP A 1 496 ? -21.490 12.936 -38.545 1.00 28.31 496 ASP A O 1
ATOM 3905 N N . ALA A 1 497 ? -21.076 10.808 -39.070 1.00 30.66 497 ALA A N 1
ATOM 3906 C CA . ALA A 1 497 ? -21.881 10.257 -37.959 1.00 30.66 497 ALA A CA 1
ATOM 3907 C C . ALA A 1 497 ? -21.069 9.665 -36.779 1.00 30.66 497 ALA A C 1
ATOM 3909 O O . ALA A 1 497 ? -21.617 9.500 -35.693 1.00 30.66 497 ALA A O 1
ATOM 3910 N N . ASP A 1 498 ? -19.770 9.382 -36.945 1.00 33.72 498 ASP A N 1
ATOM 3911 C CA . ASP A 1 498 ? -18.979 8.652 -35.930 1.00 33.72 498 ASP A CA 1
ATOM 3912 C C . ASP A 1 498 ? -18.333 9.532 -34.844 1.00 33.72 498 ASP A C 1
ATOM 3914 O O . ASP A 1 498 ? -17.878 9.016 -33.824 1.00 33.72 498 ASP A O 1
ATOM 3918 N N . ALA A 1 499 ? -18.308 10.859 -35.006 1.00 34.84 499 ALA A N 1
ATOM 3919 C CA . ALA A 1 499 ? -17.672 11.745 -34.023 1.00 34.84 499 ALA A CA 1
ATOM 3920 C C . ALA A 1 499 ? -18.470 11.871 -32.709 1.00 34.84 499 ALA A C 1
ATOM 3922 O O . ALA A 1 499 ? -17.881 12.135 -31.664 1.00 34.84 499 ALA A O 1
ATOM 3923 N N . ASP A 1 500 ? -19.788 11.650 -32.754 1.00 32.25 500 ASP A N 1
ATOM 3924 C CA . ASP A 1 500 ? -20.685 11.778 -31.594 1.00 32.25 500 ASP A CA 1
ATOM 3925 C C . ASP A 1 500 ? -20.937 10.423 -30.890 1.00 32.25 500 ASP A C 1
ATOM 3927 O O . ASP A 1 500 ? -21.347 10.364 -29.731 1.00 32.25 500 ASP A O 1
ATOM 3931 N N . ALA A 1 501 ? -20.631 9.305 -31.565 1.00 37.88 501 ALA A N 1
ATOM 3932 C CA . ALA A 1 501 ? -20.729 7.955 -31.005 1.00 37.88 501 ALA A CA 1
ATOM 3933 C C . ALA A 1 501 ? -19.491 7.560 -30.172 1.00 37.88 501 ALA A C 1
ATOM 3935 O O . ALA A 1 501 ? -19.618 6.817 -29.196 1.00 37.88 501 ALA A O 1
ATOM 3936 N N . ASP A 1 502 ? -18.307 8.091 -30.502 1.00 40.03 502 ASP A N 1
ATOM 3937 C CA . ASP A 1 502 ? -17.060 7.822 -29.765 1.00 40.03 502 ASP A CA 1
ATOM 3938 C C . ASP A 1 502 ? -17.015 8.548 -28.399 1.00 40.03 502 ASP A C 1
ATOM 3940 O O . ASP A 1 502 ? -16.281 8.146 -27.497 1.00 40.03 502 ASP A O 1
ATOM 3944 N N . ALA A 1 503 ? -17.863 9.568 -28.201 1.00 41.53 503 ALA A N 1
ATOM 3945 C CA . ALA A 1 503 ? -18.005 10.312 -26.944 1.00 41.53 503 ALA A CA 1
ATOM 3946 C C . ALA A 1 503 ? -18.794 9.562 -25.849 1.00 41.53 503 ALA A C 1
ATOM 3948 O O . ALA A 1 503 ? -18.747 9.958 -24.688 1.00 41.53 503 ALA A O 1
ATOM 3949 N N . LYS A 1 504 ? -19.502 8.473 -26.191 1.00 47.34 504 LYS A N 1
ATOM 3950 C CA . LYS A 1 504 ? -20.287 7.646 -25.247 1.00 47.34 504 LYS A CA 1
ATOM 3951 C C . LYS A 1 504 ? -19.621 6.325 -24.869 1.00 47.34 504 LYS A C 1
ATOM 3953 O O . LYS A 1 504 ? -20.241 5.481 -24.218 1.00 47.34 504 LYS A O 1
ATOM 3958 N N . ARG A 1 505 ? -18.385 6.085 -25.306 1.00 62.38 505 ARG A N 1
ATOM 3959 C CA . ARG A 1 505 ? -17.702 4.828 -25.009 1.00 62.38 505 ARG A CA 1
ATOM 3960 C C . ARG A 1 505 ? -17.073 4.915 -23.623 1.00 62.38 505 ARG A C 1
ATOM 3962 O O . ARG A 1 505 ? -16.225 5.770 -23.390 1.00 62.38 505 ARG A O 1
ATOM 3969 N N . ALA A 1 506 ? -17.492 4.018 -22.729 1.00 71.81 506 ALA A N 1
ATOM 3970 C CA . ALA A 1 506 ? -16.945 3.928 -21.379 1.00 71.81 506 ALA A CA 1
ATOM 3971 C C . ALA A 1 506 ? -15.403 3.881 -21.418 1.00 71.81 506 ALA A C 1
ATOM 3973 O O . ALA A 1 506 ? -14.847 3.218 -22.309 1.00 71.81 506 ALA A O 1
ATOM 3974 N N . PRO A 1 507 ? -14.714 4.573 -20.493 1.00 82.69 507 PRO A N 1
ATOM 3975 C CA . PRO A 1 507 ? -13.261 4.639 -20.480 1.00 82.69 507 PRO A CA 1
ATOM 3976 C C . PRO A 1 507 ? -12.651 3.235 -20.411 1.00 82.69 507 PRO A C 1
ATOM 3978 O O . PRO A 1 507 ? -13.131 2.345 -19.710 1.00 82.69 507 PRO A O 1
ATOM 3981 N N . ARG A 1 508 ? -11.582 3.027 -21.183 1.00 86.81 508 ARG A N 1
ATOM 3982 C CA . ARG A 1 508 ? -10.845 1.763 -21.240 1.00 86.81 508 ARG A CA 1
ATOM 3983 C C . ARG A 1 508 ? -9.373 2.001 -20.984 1.00 86.81 508 ARG A C 1
ATOM 3985 O O . ARG A 1 508 ? -8.816 3.032 -21.357 1.00 86.81 508 ARG A O 1
ATOM 3992 N N . GLY A 1 509 ? -8.753 1.017 -20.359 1.00 91.38 509 GLY A N 1
ATOM 3993 C CA . GLY A 1 509 ? -7.370 1.090 -19.944 1.00 91.38 509 GLY A CA 1
ATOM 3994 C C . GLY A 1 509 ? -7.121 0.256 -18.704 1.00 91.38 509 GLY A C 1
ATOM 3995 O O . GLY A 1 509 ? -7.957 -0.555 -18.287 1.00 91.38 509 GLY A O 1
ATOM 3996 N N . SER A 1 510 ? -5.962 0.482 -18.108 1.00 95.00 510 SER A N 1
ATOM 3997 C CA . SER A 1 510 ? -5.567 -0.196 -16.887 1.00 95.00 510 SER A CA 1
ATOM 3998 C C . SER A 1 510 ? -4.586 0.616 -16.064 1.00 95.00 510 SER A C 1
ATOM 4000 O O . SER A 1 510 ? -3.690 1.238 -16.630 1.00 95.00 510 SER A O 1
ATOM 4002 N N . LEU A 1 511 ? -4.710 0.519 -14.745 1.00 96.12 511 LEU A N 1
ATOM 4003 C CA . LEU A 1 511 ? -3.686 0.944 -13.797 1.00 96.12 511 LEU A CA 1
ATOM 4004 C C . LEU A 1 511 ? -2.880 -0.287 -13.378 1.00 96.12 511 LEU A C 1
ATOM 4006 O O . LEU A 1 511 ? -3.472 -1.297 -12.997 1.00 96.12 511 LEU A O 1
ATOM 4010 N N . THR A 1 512 ? -1.554 -0.226 -13.473 1.00 96.44 512 THR A N 1
ATOM 4011 C CA . THR A 1 512 ? -0.658 -1.279 -12.965 1.00 96.44 512 THR A CA 1
ATOM 4012 C C . THR A 1 512 ? 0.266 -0.693 -11.912 1.00 96.44 512 THR A C 1
ATOM 4014 O O . THR A 1 512 ? 0.889 0.334 -12.164 1.00 96.44 512 THR A O 1
ATOM 4017 N N . LEU A 1 513 ? 0.359 -1.338 -10.757 1.00 94.69 513 LEU A N 1
ATOM 4018 C CA . LEU A 1 513 ? 1.092 -0.839 -9.599 1.00 94.69 513 LEU A CA 1
ATOM 4019 C C . LEU A 1 513 ? 1.736 -1.982 -8.814 1.00 94.69 513 LEU A C 1
ATOM 4021 O O . LEU A 1 513 ? 1.283 -3.124 -8.896 1.00 94.69 513 LEU A O 1
ATOM 4025 N N . ASP A 1 514 ? 2.756 -1.642 -8.039 1.00 93.31 514 ASP A N 1
ATOM 4026 C CA . ASP A 1 514 ? 3.306 -2.486 -6.980 1.00 93.31 514 ASP A CA 1
ATOM 4027 C C . ASP A 1 514 ? 2.261 -2.755 -5.882 1.00 93.31 514 ASP A C 1
ATOM 4029 O O . ASP A 1 514 ? 1.521 -1.850 -5.478 1.00 93.31 514 ASP A O 1
ATOM 4033 N N . SER A 1 515 ? 2.179 -3.996 -5.402 1.00 90.12 515 SER A N 1
ATOM 4034 C CA . SER A 1 515 ? 1.208 -4.407 -4.381 1.00 90.12 515 SER A CA 1
ATOM 4035 C C . SER A 1 515 ? 1.376 -3.666 -3.050 1.00 90.12 515 SER A C 1
ATOM 4037 O O . SER A 1 515 ? 0.384 -3.420 -2.361 1.00 90.12 515 SER A O 1
ATOM 4039 N N . ARG A 1 516 ? 2.589 -3.200 -2.720 1.00 86.88 516 ARG A N 1
ATOM 4040 C CA . ARG A 1 516 ? 2.876 -2.402 -1.513 1.00 86.88 516 ARG A CA 1
ATOM 4041 C C . ARG A 1 516 ? 2.184 -1.037 -1.522 1.00 86.88 516 ARG A C 1
ATOM 4043 O O . ARG A 1 516 ? 2.015 -0.426 -0.471 1.00 86.88 516 ARG A O 1
ATOM 4050 N N . LEU A 1 517 ? 1.758 -0.554 -2.692 1.00 88.81 517 LEU A N 1
ATOM 4051 C CA . LEU A 1 517 ? 1.081 0.738 -2.845 1.00 88.81 517 LEU A CA 1
ATOM 4052 C C . LEU A 1 517 ? -0.444 0.647 -2.678 1.00 88.81 517 LEU A C 1
ATOM 4054 O O . LEU A 1 517 ? -1.113 1.680 -2.653 1.00 88.81 517 LEU A O 1
ATOM 4058 N N . VAL A 1 518 ? -1.014 -0.558 -2.533 1.00 89.38 518 VAL A N 1
ATOM 4059 C CA . VAL A 1 518 ? -2.473 -0.760 -2.441 1.00 89.38 518 VAL A CA 1
ATOM 4060 C C . VAL A 1 518 ? -3.089 0.026 -1.292 1.00 89.38 518 VAL A C 1
ATOM 4062 O O . VAL A 1 518 ? -4.139 0.637 -1.469 1.00 89.38 518 VAL A O 1
ATOM 4065 N N . GLU A 1 519 ? -2.444 0.054 -0.127 1.00 86.38 519 GLU A N 1
ATOM 4066 C CA . GLU A 1 519 ? -2.963 0.777 1.037 1.00 86.38 519 GLU A CA 1
ATOM 4067 C C . GLU A 1 519 ? -3.059 2.291 0.789 1.00 86.38 519 GLU A C 1
ATOM 4069 O O . GLU A 1 519 ? -3.946 2.943 1.332 1.00 86.38 519 GLU A O 1
ATOM 4074 N N . GLN A 1 520 ? -2.213 2.849 -0.081 1.00 87.25 520 GLN A N 1
ATOM 4075 C CA . GLN A 1 520 ? -2.198 4.279 -0.402 1.00 87.25 520 GLN A CA 1
ATOM 4076 C C . GLN A 1 520 ? -3.253 4.669 -1.451 1.00 87.25 520 GLN A C 1
ATOM 4078 O O . GLN A 1 520 ? -3.574 5.849 -1.590 1.00 87.25 520 GLN A O 1
ATOM 4083 N N . LEU A 1 521 ? -3.828 3.699 -2.172 1.00 91.88 521 LEU A N 1
ATOM 4084 C CA . LEU A 1 521 ? -4.821 3.960 -3.216 1.00 91.88 521 LEU A CA 1
ATOM 4085 C C . LEU A 1 521 ? -6.114 4.588 -2.665 1.00 91.88 521 LEU A C 1
ATOM 4087 O O . LEU A 1 521 ? -6.472 4.352 -1.505 1.00 91.88 521 LEU A O 1
ATOM 4091 N N . PRO A 1 522 ? -6.877 5.326 -3.495 1.00 93.31 522 PRO A N 1
ATOM 4092 C CA . PRO A 1 522 ? -8.226 5.769 -3.148 1.00 93.31 522 PRO A CA 1
ATOM 4093 C C . PRO A 1 522 ? -9.099 4.623 -2.614 1.00 93.31 522 PRO A C 1
ATOM 4095 O O . PRO A 1 522 ? -8.984 3.480 -3.073 1.00 93.31 522 PRO A O 1
ATOM 4098 N N . ALA A 1 523 ? -9.994 4.931 -1.665 1.00 93.19 523 ALA A N 1
ATOM 4099 C CA . ALA A 1 523 ? -10.855 3.944 -1.000 1.00 93.19 523 ALA A CA 1
ATOM 4100 C C . ALA A 1 523 ? -11.577 3.035 -2.006 1.00 93.19 523 ALA A C 1
ATOM 4102 O O . ALA A 1 523 ? -11.560 1.815 -1.863 1.00 93.19 523 ALA A O 1
ATOM 4103 N N . LEU A 1 524 ? -12.105 3.616 -3.087 1.00 94.94 524 LEU A N 1
ATOM 4104 C CA . LEU A 1 524 ? -12.805 2.884 -4.139 1.00 94.94 524 LEU A CA 1
ATOM 4105 C C . LEU A 1 524 ? -11.953 1.771 -4.777 1.00 94.94 524 LEU A C 1
ATOM 4107 O O . LEU A 1 524 ? -12.423 0.645 -4.940 1.00 94.94 524 LEU A O 1
ATOM 4111 N N . LEU A 1 525 ? -10.687 2.053 -5.109 1.00 95.12 525 LEU A N 1
ATOM 4112 C CA . LEU A 1 525 ? -9.790 1.048 -5.692 1.00 95.12 525 LEU A CA 1
ATOM 4113 C C . LEU A 1 525 ? -9.382 -0.008 -4.662 1.00 95.12 525 LEU A C 1
ATOM 4115 O O . LEU A 1 525 ? -9.246 -1.178 -5.011 1.00 95.12 525 LEU A O 1
ATOM 4119 N N . ARG A 1 526 ? -9.236 0.376 -3.390 1.00 93.69 526 ARG A N 1
ATOM 4120 C CA . ARG A 1 526 ? -8.978 -0.570 -2.293 1.00 93.69 526 ARG A CA 1
ATOM 4121 C C . ARG A 1 526 ? -10.147 -1.524 -2.099 1.00 93.69 526 ARG A C 1
ATOM 4123 O O . ARG A 1 526 ? -9.912 -2.724 -1.976 1.00 93.69 526 ARG A O 1
ATOM 4130 N N . VAL A 1 527 ? -11.386 -1.031 -2.139 1.00 92.69 527 VAL A N 1
ATOM 4131 C CA . VAL A 1 527 ? -12.591 -1.875 -2.119 1.00 92.69 527 VAL A CA 1
ATOM 4132 C C . VAL A 1 527 ? -12.612 -2.800 -3.337 1.00 92.69 527 VAL A C 1
ATOM 4134 O O . VAL A 1 527 ? -12.806 -4.000 -3.172 1.00 92.69 527 VAL A O 1
ATOM 4137 N N . TYR A 1 528 ? -12.341 -2.286 -4.542 1.00 93.25 528 TYR A N 1
ATOM 4138 C CA . TYR A 1 528 ? -12.292 -3.090 -5.772 1.00 93.25 528 TYR A CA 1
ATOM 4139 C C . TYR A 1 528 ? -11.270 -4.238 -5.681 1.00 93.25 528 TYR A C 1
ATOM 4141 O O . TYR A 1 528 ? -11.574 -5.383 -6.018 1.00 93.25 528 TYR A O 1
ATOM 4149 N N . ILE A 1 529 ? -10.056 -3.941 -5.211 1.00 92.31 529 ILE A N 1
ATOM 4150 C CA . ILE A 1 529 ? -8.981 -4.926 -5.051 1.00 92.31 529 ILE A CA 1
ATOM 4151 C C . ILE A 1 529 ? -9.357 -5.962 -3.988 1.00 92.31 529 ILE A C 1
ATOM 4153 O O . ILE A 1 529 ? -9.271 -7.161 -4.245 1.00 92.31 529 ILE A O 1
ATOM 4157 N N . ASN A 1 530 ? -9.825 -5.529 -2.818 1.00 88.19 530 ASN A N 1
ATOM 4158 C CA . ASN A 1 530 ? -10.173 -6.448 -1.737 1.00 88.19 530 ASN A CA 1
ATOM 4159 C C . ASN A 1 530 ? -11.423 -7.287 -2.045 1.00 88.19 530 ASN A C 1
ATOM 4161 O O . ASN A 1 530 ? -11.482 -8.444 -1.645 1.00 88.19 530 ASN A O 1
ATOM 4165 N N . ALA A 1 531 ? -12.374 -6.784 -2.837 1.00 87.38 531 ALA A N 1
ATOM 4166 C CA . ALA A 1 531 ? -13.469 -7.602 -3.360 1.00 87.38 531 ALA A CA 1
ATOM 4167 C C . ALA A 1 531 ? -12.945 -8.770 -4.221 1.00 87.38 531 ALA A C 1
ATOM 4169 O O . ALA A 1 531 ? -13.491 -9.870 -4.181 1.00 87.38 531 ALA A O 1
ATOM 4170 N N . ALA A 1 532 ? -11.848 -8.570 -4.960 1.00 85.94 532 ALA A N 1
ATOM 4171 C CA . ALA A 1 532 ? -11.189 -9.653 -5.690 1.00 85.94 532 ALA A CA 1
ATOM 4172 C C . ALA A 1 532 ? -10.429 -10.604 -4.750 1.00 85.94 532 ALA A C 1
ATOM 4174 O O . ALA A 1 532 ? -10.401 -11.809 -5.005 1.00 85.94 532 ALA A O 1
ATOM 4175 N N . ALA A 1 533 ? -9.864 -10.085 -3.652 1.00 79.94 533 ALA A N 1
ATOM 4176 C CA . ALA A 1 533 ? -9.262 -10.900 -2.592 1.00 79.94 533 ALA A CA 1
ATOM 4177 C C . ALA A 1 533 ? -10.271 -11.873 -1.982 1.00 79.94 533 ALA A C 1
ATOM 4179 O O . ALA A 1 533 ? -9.922 -13.011 -1.712 1.00 79.94 533 ALA A O 1
ATOM 4180 N N . VAL A 1 534 ? -11.532 -11.466 -1.812 1.00 77.38 534 VAL A N 1
ATOM 4181 C CA . VAL A 1 534 ? -12.582 -12.361 -1.298 1.00 77.38 534 VAL A CA 1
ATOM 4182 C C . VAL A 1 534 ? -12.780 -13.581 -2.211 1.00 77.38 534 VAL A C 1
ATOM 4184 O O . VAL A 1 534 ? -13.008 -14.679 -1.711 1.00 77.38 534 VAL A O 1
ATOM 4187 N N . LEU A 1 535 ? -12.656 -13.417 -3.534 1.00 72.69 535 LEU A N 1
ATOM 4188 C CA . LEU A 1 535 ? -12.806 -14.514 -4.500 1.00 72.69 535 LEU A CA 1
ATOM 4189 C C . LEU A 1 535 ? -11.565 -15.415 -4.582 1.00 72.69 535 LEU A C 1
ATOM 4191 O O . LEU A 1 535 ? -11.694 -16.634 -4.667 1.00 72.69 535 LEU A O 1
ATOM 4195 N N . TYR A 1 536 ? -10.369 -14.821 -4.594 1.00 73.38 536 TYR A N 1
ATOM 4196 C CA . TYR A 1 536 ? -9.111 -15.547 -4.808 1.00 73.38 536 TYR A CA 1
ATOM 4197 C C . TYR A 1 536 ? -8.424 -16.003 -3.507 1.00 73.38 536 TYR A C 1
ATOM 4199 O O . TYR A 1 536 ? -7.654 -16.961 -3.504 1.00 73.38 536 TYR A O 1
ATOM 4207 N N . GLY A 1 537 ? -8.719 -15.347 -2.389 1.00 66.56 537 GLY A N 1
ATOM 4208 C CA . GLY A 1 537 ? -8.108 -15.557 -1.080 1.00 66.56 537 GLY A CA 1
ATOM 4209 C C . GLY A 1 537 ? -6.982 -14.565 -0.802 1.00 66.56 537 GLY A C 1
ATOM 4210 O O . GLY A 1 537 ? -7.147 -13.658 0.011 1.00 66.56 537 GLY A O 1
ATOM 4211 N N . ASP A 1 538 ? -5.834 -14.735 -1.462 1.00 65.19 538 ASP A N 1
ATOM 4212 C CA . ASP A 1 538 ? -4.615 -14.010 -1.094 1.00 65.19 538 ASP A CA 1
ATOM 4213 C C . ASP A 1 538 ? -4.053 -13.128 -2.215 1.00 65.19 538 ASP A C 1
ATOM 4215 O O . ASP A 1 538 ? -3.713 -13.594 -3.301 1.00 65.19 538 ASP A O 1
ATOM 4219 N N . LEU A 1 539 ? -3.926 -11.835 -1.920 1.00 68.62 539 LEU A N 1
ATOM 4220 C CA . LEU A 1 539 ? -3.317 -10.839 -2.797 1.00 68.62 539 LEU A CA 1
ATOM 4221 C C . LEU A 1 539 ? -1.847 -10.552 -2.466 1.00 68.62 539 LEU A C 1
ATOM 4223 O O . LEU A 1 539 ? -1.166 -9.960 -3.300 1.00 68.62 539 LEU A O 1
ATOM 4227 N N . HIS A 1 540 ? -1.359 -10.938 -1.281 1.00 63.19 540 HIS A N 1
ATOM 4228 C CA . HIS A 1 540 ? -0.030 -10.547 -0.794 1.00 63.19 540 HIS A CA 1
ATOM 4229 C C . HIS A 1 540 ? 1.115 -11.214 -1.559 1.00 63.19 540 HIS A C 1
ATOM 4231 O O . HIS A 1 540 ? 2.203 -10.656 -1.612 1.00 63.19 540 HIS A O 1
ATOM 4237 N N . ASN A 1 541 ? 0.879 -12.355 -2.213 1.00 71.38 541 ASN A N 1
ATOM 4238 C CA . ASN A 1 541 ? 1.910 -13.018 -3.024 1.00 71.38 541 ASN A CA 1
ATOM 4239 C C . ASN A 1 541 ? 2.137 -12.361 -4.393 1.00 71.38 541 ASN A C 1
ATOM 4241 O O . ASN A 1 541 ? 2.946 -12.851 -5.179 1.00 71.38 541 ASN A O 1
ATOM 4245 N N . ALA A 1 542 ? 1.372 -11.324 -4.736 1.00 86.75 542 ALA A N 1
ATOM 4246 C CA . ALA A 1 542 ? 1.556 -10.595 -5.978 1.00 86.75 542 ALA A CA 1
ATOM 4247 C C . ALA A 1 542 ? 2.566 -9.466 -5.771 1.00 86.75 542 ALA A C 1
ATOM 4249 O O . ALA A 1 542 ? 2.407 -8.668 -4.851 1.00 86.75 542 ALA A O 1
ATOM 4250 N N . ASP A 1 543 ? 3.537 -9.330 -6.670 1.00 92.19 543 ASP A N 1
ATOM 4251 C CA . ASP A 1 543 ? 4.407 -8.149 -6.696 1.00 92.19 543 ASP A CA 1
ATOM 4252 C C . ASP A 1 543 ? 3.710 -6.994 -7.417 1.00 92.19 543 ASP A C 1
ATOM 4254 O O . ASP A 1 543 ? 3.774 -5.843 -6.994 1.00 92.19 543 ASP A O 1
ATOM 4258 N N . LEU A 1 544 ? 2.995 -7.307 -8.505 1.00 95.19 544 LEU A N 1
ATOM 4259 C CA . LEU A 1 544 ? 2.249 -6.329 -9.288 1.00 95.19 544 LEU A CA 1
ATOM 4260 C C . LEU A 1 544 ? 0.761 -6.662 -9.356 1.00 95.19 544 LEU A C 1
ATOM 4262 O O . LEU A 1 544 ? 0.349 -7.799 -9.606 1.00 95.19 544 LEU A O 1
ATOM 4266 N N . ILE A 1 545 ? -0.046 -5.611 -9.259 1.00 95.56 545 ILE A N 1
ATOM 4267 C CA . ILE A 1 545 ? -1.495 -5.645 -9.408 1.00 95.56 545 ILE A CA 1
ATOM 4268 C C . ILE A 1 545 ? -1.887 -4.779 -10.600 1.00 95.56 545 ILE A C 1
ATOM 4270 O O . ILE A 1 545 ? -1.434 -3.647 -10.753 1.00 95.56 545 ILE A O 1
ATOM 4274 N N . LYS A 1 546 ? -2.756 -5.311 -11.461 1.00 96.12 546 LYS A N 1
ATOM 4275 C CA . LYS A 1 546 ? -3.294 -4.615 -12.632 1.00 96.12 546 LYS A CA 1
ATOM 4276 C C . LYS A 1 546 ? -4.818 -4.547 -12.581 1.00 96.12 546 LYS A C 1
ATOM 4278 O O . LYS A 1 546 ? -5.498 -5.566 -12.727 1.00 96.12 546 LYS A O 1
ATOM 4283 N N . ILE A 1 547 ? -5.342 -3.334 -12.433 1.00 96.19 547 ILE A N 1
ATOM 4284 C CA . ILE A 1 547 ? -6.772 -3.002 -12.430 1.00 96.19 547 ILE A CA 1
ATOM 4285 C C . ILE A 1 547 ? -7.201 -2.692 -13.864 1.00 96.19 547 ILE A C 1
ATOM 4287 O O . ILE A 1 547 ? -6.633 -1.804 -14.497 1.00 96.19 547 ILE A O 1
ATOM 4291 N N . HIS A 1 548 ? -8.196 -3.406 -14.393 1.00 94.81 548 HIS A N 1
ATOM 4292 C CA . HIS A 1 548 ? -8.736 -3.156 -15.735 1.00 94.81 548 HIS A CA 1
ATOM 4293 C C . HIS A 1 548 ? -10.012 -2.312 -15.640 1.00 94.81 548 HIS A C 1
ATOM 4295 O O . HIS A 1 548 ? -11.036 -2.799 -15.167 1.00 94.81 548 HIS A O 1
ATOM 4301 N N . ILE A 1 549 ? -9.964 -1.074 -16.142 1.00 90.81 549 ILE A N 1
ATOM 4302 C CA . ILE A 1 549 ? -11.006 -0.048 -15.938 1.00 90.81 549 ILE A CA 1
ATOM 4303 C C . ILE A 1 549 ? -12.340 -0.437 -16.603 1.00 90.81 549 ILE A C 1
ATOM 4305 O O . ILE A 1 549 ? -13.401 -0.205 -16.041 1.00 90.81 549 ILE A O 1
ATOM 4309 N N . GLY A 1 550 ? -12.309 -1.096 -17.769 1.00 86.12 550 GLY A N 1
ATOM 4310 C CA . GLY A 1 550 ? -13.528 -1.402 -18.536 1.00 86.12 550 GLY A CA 1
ATOM 4311 C C . GLY A 1 550 ? -14.075 -2.829 -18.407 1.00 86.12 550 GLY A C 1
ATOM 4312 O O . GLY A 1 550 ? -15.258 -3.049 -18.647 1.00 86.12 550 GLY A O 1
ATOM 4313 N N . SER A 1 551 ? -13.235 -3.816 -18.084 1.00 86.88 551 SER A N 1
ATOM 4314 C CA . SER A 1 551 ? -13.627 -5.237 -18.104 1.00 86.88 551 SER A CA 1
ATOM 4315 C C . SER A 1 551 ? -14.016 -5.797 -16.736 1.00 86.88 551 SER A C 1
ATOM 4317 O O . SER A 1 551 ? -14.468 -6.936 -16.668 1.00 86.88 551 SER A O 1
ATOM 4319 N N . GLY A 1 552 ? -13.860 -5.032 -15.648 1.00 86.50 552 GLY A N 1
ATOM 4320 C CA . GLY A 1 552 ? -14.147 -5.526 -14.295 1.00 86.50 552 GLY A CA 1
ATOM 4321 C C . GLY A 1 552 ? -13.227 -6.679 -13.882 1.00 86.50 552 GLY A C 1
ATOM 4322 O O . GLY A 1 552 ? -13.635 -7.591 -13.163 1.00 86.50 552 GLY A O 1
ATOM 4323 N N . LYS A 1 553 ? -11.997 -6.675 -14.402 1.00 92.88 553 LYS A N 1
ATOM 4324 C CA . LYS A 1 553 ? -10.985 -7.693 -14.141 1.00 92.88 553 LYS A CA 1
ATOM 4325 C C . LYS A 1 553 ? -9.877 -7.125 -13.260 1.00 92.88 553 LYS A C 1
ATOM 4327 O O . LYS A 1 553 ? -9.469 -5.974 -13.430 1.00 92.88 553 LYS A O 1
ATOM 4332 N N . LEU A 1 554 ? -9.355 -7.951 -12.363 1.00 95.00 554 LEU A N 1
ATOM 4333 C CA . LEU A 1 554 ? -8.098 -7.726 -11.657 1.00 95.00 554 LEU A CA 1
ATOM 4334 C C . LEU A 1 554 ? -7.070 -8.748 -12.149 1.00 95.00 554 LEU A C 1
ATOM 4336 O O . LEU A 1 554 ? -7.413 -9.873 -12.516 1.00 95.00 554 LEU A O 1
ATOM 4340 N N . THR A 1 555 ? -5.804 -8.367 -12.252 1.00 94.69 555 THR A N 1
ATOM 4341 C CA . THR A 1 555 ? -4.724 -9.308 -12.563 1.00 94.69 555 THR A CA 1
ATOM 4342 C C . THR A 1 555 ? -3.618 -9.180 -11.540 1.00 94.69 555 THR A C 1
ATOM 4344 O O . THR A 1 555 ? -3.134 -8.078 -11.313 1.00 94.69 555 THR A O 1
ATOM 4347 N N . LEU A 1 556 ? -3.229 -10.308 -10.966 1.00 93.38 556 LEU A N 1
ATOM 4348 C CA . LEU A 1 556 ? -2.120 -10.437 -10.032 1.00 93.38 556 LEU A CA 1
ATOM 4349 C C . LEU A 1 556 ? -0.948 -11.065 -10.773 1.00 93.38 556 LEU A C 1
ATOM 4351 O O . LEU A 1 556 ? -1.157 -11.963 -11.594 1.00 93.38 556 LEU A O 1
ATOM 4355 N N . MET A 1 557 ? 0.259 -10.569 -10.535 1.00 93.62 557 MET A N 1
ATOM 4356 C CA . MET A 1 557 ? 1.478 -11.059 -11.172 1.00 93.62 557 MET A CA 1
ATOM 4357 C C . MET A 1 557 ? 2.557 -11.246 -10.115 1.00 93.62 557 MET A C 1
ATOM 4359 O O . MET A 1 557 ? 2.824 -10.325 -9.344 1.00 93.62 557 MET A O 1
ATOM 4363 N N . ARG A 1 558 ? 3.167 -12.430 -10.118 1.00 92.31 558 ARG A N 1
ATOM 4364 C CA . ARG A 1 558 ? 4.280 -12.800 -9.246 1.00 92.31 558 ARG A CA 1
ATOM 4365 C C . ARG A 1 558 ? 5.520 -13.068 -10.082 1.00 92.31 558 ARG A C 1
ATOM 4367 O O . ARG A 1 558 ? 5.438 -13.716 -11.133 1.00 92.31 558 ARG A O 1
ATOM 4374 N N . PHE A 1 559 ? 6.652 -12.590 -9.602 1.00 92.12 559 PHE A N 1
ATOM 4375 C CA . PHE A 1 559 ? 7.952 -12.702 -10.233 1.00 92.12 559 PHE A CA 1
ATOM 4376 C C . PHE A 1 559 ? 8.931 -13.473 -9.336 1.00 92.12 559 PHE A C 1
ATOM 4378 O O . PHE A 1 559 ? 8.590 -13.887 -8.230 1.00 92.12 559 PHE A O 1
ATOM 4385 N N . ASP A 1 560 ? 10.118 -13.761 -9.861 1.00 88.88 560 ASP A N 1
ATOM 4386 C CA . ASP A 1 560 ? 11.162 -14.532 -9.184 1.00 88.88 560 ASP A CA 1
ATOM 4387 C C . ASP A 1 560 ? 11.920 -13.732 -8.115 1.00 88.88 560 ASP A C 1
ATOM 4389 O O . ASP A 1 560 ? 11.938 -14.127 -6.955 1.00 88.88 560 ASP A O 1
ATOM 4393 N N . ASP A 1 561 ? 12.531 -12.615 -8.497 1.00 89.50 561 ASP A N 1
ATOM 4394 C CA . ASP A 1 561 ? 13.242 -11.699 -7.603 1.00 89.50 561 ASP A CA 1
ATOM 4395 C C . ASP A 1 561 ? 12.894 -10.269 -8.013 1.00 89.50 561 ASP A C 1
ATOM 4397 O O . ASP A 1 561 ? 13.633 -9.596 -8.742 1.00 89.50 561 ASP A O 1
ATOM 4401 N N . PHE A 1 562 ? 11.691 -9.848 -7.610 1.00 91.56 562 PHE A N 1
ATOM 4402 C CA . PHE A 1 562 ? 11.132 -8.572 -8.028 1.00 91.56 562 PHE A CA 1
ATOM 4403 C C . PHE A 1 562 ? 12.015 -7.409 -7.595 1.00 91.56 562 PHE A C 1
ATOM 4405 O O . PHE A 1 562 ? 12.256 -6.541 -8.420 1.00 91.56 562 PHE A O 1
ATOM 4412 N N . ASP A 1 563 ? 12.531 -7.381 -6.365 1.00 88.50 563 ASP A N 1
ATOM 4413 C CA . ASP A 1 563 ? 13.303 -6.245 -5.852 1.00 88.50 563 ASP A CA 1
ATOM 4414 C C . ASP A 1 563 ? 14.764 -6.246 -6.349 1.00 88.50 563 ASP A C 1
ATOM 4416 O O . ASP A 1 563 ? 15.274 -5.181 -6.717 1.00 88.50 563 ASP A O 1
ATOM 4420 N N . GLY A 1 564 ? 15.424 -7.410 -6.410 1.00 86.75 564 GLY A N 1
ATOM 4421 C CA . GLY A 1 564 ? 16.853 -7.536 -6.719 1.00 86.75 564 GLY A CA 1
ATOM 4422 C C . GLY A 1 564 ? 17.206 -7.502 -8.209 1.00 86.75 564 GLY A C 1
ATOM 4423 O O . GLY A 1 564 ? 18.309 -7.076 -8.569 1.00 86.75 564 GLY A O 1
ATOM 4424 N N . ARG A 1 565 ? 16.281 -7.890 -9.100 1.00 91.31 565 ARG A N 1
ATOM 4425 C CA . ARG A 1 565 ? 16.520 -7.921 -10.555 1.00 91.31 565 ARG A CA 1
ATOM 4426 C C . ARG A 1 565 ? 15.946 -6.703 -11.270 1.00 91.31 565 ARG A C 1
ATOM 4428 O O . ARG A 1 565 ? 14.833 -6.250 -10.996 1.00 91.31 565 ARG A O 1
ATOM 4435 N N . ALA A 1 566 ? 16.688 -6.223 -12.270 1.00 91.69 566 ALA A N 1
ATOM 4436 C CA . ALA A 1 566 ? 16.222 -5.154 -13.153 1.00 91.69 566 ALA A CA 1
ATOM 4437 C C . ALA A 1 566 ? 15.110 -5.621 -14.105 1.00 91.69 566 ALA A C 1
ATOM 4439 O O . ALA A 1 566 ? 14.204 -4.856 -14.435 1.00 91.69 566 ALA A O 1
ATOM 4440 N N . LEU A 1 567 ? 15.212 -6.881 -14.543 1.00 93.19 567 LEU A N 1
ATOM 4441 C CA . LEU A 1 567 ? 14.267 -7.586 -15.407 1.00 93.19 567 LEU A CA 1
ATOM 4442 C C . LEU A 1 567 ? 13.846 -8.894 -14.720 1.00 93.19 567 LEU A C 1
ATOM 4444 O O . LEU A 1 567 ? 14.364 -9.961 -15.054 1.00 93.19 567 LEU A O 1
ATOM 4448 N N . PRO A 1 568 ? 12.954 -8.835 -13.720 1.00 94.12 568 PRO A N 1
ATOM 4449 C CA . PRO A 1 568 ? 12.466 -10.039 -13.066 1.00 94.12 568 PRO A CA 1
ATOM 4450 C C . PRO A 1 568 ? 11.586 -10.853 -14.028 1.00 94.12 568 PRO A C 1
ATOM 4452 O O . PRO A 1 568 ? 10.954 -10.305 -14.941 1.00 94.12 568 PRO A O 1
ATOM 4455 N N . ARG A 1 569 ? 11.561 -12.176 -13.853 1.00 92.44 569 ARG A N 1
ATOM 4456 C CA . ARG A 1 569 ? 10.830 -13.118 -14.714 1.00 92.44 569 ARG A CA 1
ATOM 4457 C C . ARG A 1 569 ? 9.487 -13.470 -14.094 1.00 92.44 569 ARG A C 1
ATOM 4459 O O . ARG A 1 569 ? 9.414 -13.803 -12.915 1.00 92.44 569 ARG A O 1
ATOM 4466 N N . MET A 1 570 ? 8.415 -13.394 -14.880 1.00 93.31 570 MET A N 1
ATOM 4467 C CA . MET A 1 570 ? 7.068 -13.691 -14.390 1.00 93.31 570 MET A CA 1
ATOM 4468 C C . MET A 1 570 ? 6.922 -15.191 -14.148 1.00 93.31 570 MET A C 1
ATOM 4470 O O . MET A 1 570 ? 7.041 -15.975 -15.084 1.00 93.31 570 MET A O 1
ATOM 4474 N N . LEU A 1 571 ? 6.633 -15.570 -12.906 1.00 90.62 571 LEU A N 1
ATOM 4475 C CA . LEU A 1 571 ? 6.399 -16.954 -12.498 1.00 90.62 571 LEU A CA 1
ATOM 4476 C C . LEU A 1 571 ? 4.919 -17.313 -12.572 1.00 90.62 571 LEU A C 1
ATOM 4478 O O . LEU A 1 571 ? 4.555 -18.422 -12.956 1.00 90.62 571 LEU A O 1
ATOM 4482 N N . GLU A 1 572 ? 4.053 -16.366 -12.223 1.00 88.75 572 GLU A N 1
ATOM 4483 C CA . GLU A 1 572 ? 2.626 -16.621 -12.121 1.00 88.75 572 GLU A CA 1
ATOM 4484 C C . GLU A 1 572 ? 1.813 -15.387 -12.488 1.00 88.75 572 GLU A C 1
ATOM 4486 O O . GLU A 1 572 ? 2.184 -14.246 -12.199 1.00 88.75 572 GLU A O 1
ATOM 4491 N N . ARG A 1 573 ? 0.669 -15.625 -13.125 1.00 90.19 573 ARG A N 1
ATOM 4492 C CA . ARG A 1 573 ? -0.333 -14.602 -13.387 1.00 90.19 573 ARG A CA 1
ATOM 4493 C C . ARG A 1 573 ? -1.721 -15.144 -13.109 1.00 90.19 573 ARG A C 1
ATOM 4495 O O . ARG A 1 573 ? -2.136 -16.112 -13.738 1.00 90.19 573 ARG A O 1
ATOM 4502 N N . VAL A 1 574 ? -2.479 -14.434 -12.288 1.00 89.38 574 VAL A N 1
ATOM 4503 C CA . VAL A 1 574 ? -3.864 -14.777 -11.950 1.00 89.38 574 VAL A CA 1
ATOM 4504 C C . VAL A 1 574 ? -4.786 -13.694 -12.479 1.00 89.38 574 VAL A C 1
ATOM 4506 O O . VAL A 1 574 ? -4.540 -12.508 -12.273 1.00 89.38 574 VAL A O 1
ATOM 4509 N N . LYS A 1 575 ? -5.841 -14.074 -13.197 1.00 91.75 575 LYS A N 1
ATOM 4510 C CA . LYS A 1 575 ? -6.863 -13.155 -13.708 1.00 91.75 575 LYS A CA 1
ATOM 4511 C C . LYS A 1 575 ? -8.166 -13.415 -12.968 1.00 91.75 575 LYS A C 1
ATOM 4513 O O . LYS A 1 575 ? -8.768 -14.461 -13.159 1.00 91.75 575 LYS A O 1
ATOM 4518 N N . ILE A 1 576 ? -8.612 -12.440 -12.189 1.00 90.12 576 ILE A N 1
ATOM 4519 C CA . ILE A 1 576 ? -9.851 -12.513 -11.416 1.00 90.12 576 ILE A CA 1
ATOM 4520 C C . ILE A 1 576 ? -10.908 -11.690 -12.149 1.00 90.12 576 ILE A C 1
ATOM 4522 O O . ILE A 1 576 ? -10.748 -10.477 -12.321 1.00 90.12 576 ILE A O 1
ATOM 4526 N N . LYS A 1 577 ? -11.971 -12.341 -12.617 1.00 89.75 577 LYS A N 1
ATOM 4527 C CA . LYS A 1 577 ? -13.101 -11.708 -13.304 1.00 89.75 577 LYS A CA 1
ATOM 4528 C C . LYS A 1 577 ? -14.218 -11.493 -12.286 1.00 89.75 577 LYS A C 1
ATOM 4530 O O . LYS A 1 577 ? -15.032 -12.381 -12.060 1.00 89.75 577 LYS A O 1
ATOM 4535 N N . LEU A 1 578 ? -14.275 -10.305 -11.682 1.00 85.81 578 LEU A N 1
ATOM 4536 C CA . LEU A 1 578 ? -15.196 -10.012 -10.571 1.00 85.81 578 LEU A CA 1
ATOM 4537 C C . LEU A 1 578 ? -16.668 -10.247 -10.935 1.00 85.81 578 LEU A C 1
ATOM 4539 O O . LEU A 1 578 ? -17.419 -10.803 -10.142 1.00 85.81 578 LEU A O 1
ATOM 4543 N N . ARG A 1 579 ? -17.077 -9.849 -12.148 1.00 84.00 579 ARG A N 1
ATOM 4544 C CA . ARG A 1 579 ? -18.470 -9.981 -12.617 1.00 84.00 579 ARG A CA 1
ATOM 4545 C C . ARG A 1 579 ? -18.879 -11.428 -12.890 1.00 84.00 579 ARG A C 1
ATOM 4547 O O . ARG A 1 579 ? -20.034 -11.774 -12.685 1.00 84.00 579 ARG A O 1
ATOM 4554 N N . GLU A 1 580 ? -17.943 -12.235 -13.382 1.00 86.69 580 GLU A N 1
ATOM 4555 C CA . GLU A 1 580 ? -18.164 -13.650 -13.710 1.00 86.69 580 GLU A CA 1
ATOM 4556 C C . GLU A 1 580 ? -17.907 -14.564 -12.502 1.00 86.69 580 GLU A C 1
ATOM 4558 O O . GLU A 1 580 ? -18.260 -15.736 -12.555 1.00 86.69 580 GLU A O 1
ATOM 4563 N N . GLN A 1 581 ? -17.317 -14.027 -11.424 1.00 84.31 581 GLN A N 1
ATOM 4564 C CA . GLN A 1 581 ? -16.838 -14.776 -10.256 1.00 84.31 581 GLN A CA 1
ATOM 4565 C C . GLN A 1 581 ? -15.910 -15.939 -10.640 1.00 84.31 581 GLN A C 1
ATOM 4567 O O . GLN A 1 581 ? -15.933 -17.005 -10.033 1.00 84.31 581 GLN A O 1
ATOM 4572 N N . ASP A 1 582 ? -15.083 -15.706 -11.659 1.00 83.00 582 ASP A N 1
ATOM 4573 C CA . ASP A 1 582 ? -14.200 -16.701 -12.262 1.00 83.00 582 ASP A CA 1
ATOM 4574 C C . ASP A 1 582 ? -12.726 -16.291 -12.125 1.00 83.00 582 ASP A C 1
ATOM 4576 O O . ASP A 1 582 ? -12.389 -15.098 -12.099 1.00 83.00 582 ASP A O 1
ATOM 4580 N N . VAL A 1 583 ? -11.840 -17.285 -12.038 1.00 83.62 583 VAL A N 1
ATOM 4581 C CA . VAL A 1 583 ? -10.404 -17.099 -11.811 1.00 83.62 583 VAL A CA 1
ATOM 4582 C C . VAL A 1 583 ? -9.602 -17.965 -12.779 1.00 83.62 583 VAL A C 1
ATOM 4584 O O . VAL A 1 583 ? -9.615 -19.189 -12.694 1.00 83.62 583 VAL A O 1
ATOM 4587 N N . ASP A 1 584 ? -8.818 -17.321 -13.647 1.00 83.31 584 ASP A N 1
ATOM 4588 C CA . ASP A 1 584 ? -7.868 -18.007 -14.525 1.00 83.31 584 ASP A CA 1
ATOM 4589 C C . ASP A 1 584 ? -6.443 -17.918 -13.948 1.00 83.31 584 ASP A C 1
ATOM 4591 O O . ASP A 1 584 ? -5.910 -16.813 -13.782 1.00 83.31 584 ASP A O 1
ATOM 4595 N N . LEU A 1 585 ? -5.788 -19.059 -13.722 1.00 84.19 585 LEU A N 1
ATOM 4596 C CA . LEU A 1 585 ? -4.402 -19.138 -13.244 1.00 84.19 585 LEU A CA 1
ATOM 4597 C C . LEU A 1 585 ? -3.448 -19.550 -14.375 1.00 84.19 585 LEU A C 1
ATOM 4599 O O . LEU A 1 585 ? -3.712 -20.493 -15.118 1.00 84.19 585 LEU A O 1
ATOM 4603 N N . PHE A 1 586 ? -2.328 -18.839 -14.504 1.00 82.81 586 PHE A N 1
ATOM 4604 C CA . PHE A 1 586 ? -1.277 -19.108 -15.486 1.00 82.81 586 PHE A CA 1
ATOM 4605 C C . PHE A 1 586 ? 0.071 -19.229 -14.770 1.00 82.81 586 PHE A C 1
ATOM 4607 O O . PHE A 1 586 ? 0.593 -18.222 -14.293 1.00 82.81 586 PHE A O 1
ATOM 4614 N N . GLY A 1 587 ? 0.636 -20.436 -14.729 1.00 82.56 587 GLY A N 1
ATOM 4615 C CA . GLY A 1 587 ? 2.011 -20.680 -14.287 1.00 82.56 587 GLY A CA 1
ATOM 4616 C C . GLY A 1 587 ? 2.993 -20.662 -15.461 1.00 82.56 587 GLY A C 1
ATOM 4617 O O . GLY A 1 587 ? 2.685 -21.174 -16.541 1.00 82.56 587 GLY A O 1
ATOM 4618 N N . TYR A 1 588 ? 4.169 -20.078 -15.250 1.00 80.56 588 TYR A N 1
ATOM 4619 C CA . TYR A 1 588 ? 5.264 -20.021 -16.219 1.00 80.56 588 TYR A CA 1
ATOM 4620 C C . TYR A 1 588 ? 6.487 -20.758 -15.661 1.00 80.56 588 TYR A C 1
ATOM 4622 O O . TYR A 1 588 ? 6.775 -20.677 -14.470 1.00 80.56 588 TYR A O 1
ATOM 4630 N N . GLY A 1 589 ? 7.198 -21.491 -16.520 1.00 70.75 589 GLY A N 1
ATOM 4631 C CA . GLY A 1 589 ? 8.338 -22.334 -16.135 1.00 70.75 589 GLY A CA 1
ATOM 4632 C C . GLY A 1 589 ? 8.282 -23.755 -16.701 1.00 70.75 589 GLY A C 1
ATOM 4633 O O . GLY A 1 589 ? 9.323 -24.299 -17.048 1.00 70.75 589 GLY A O 1
ATOM 4634 N N . GLU A 1 590 ? 7.086 -24.331 -16.864 1.00 66.81 590 GLU A N 1
ATOM 4635 C CA . GLU A 1 590 ? 6.922 -25.668 -17.464 1.00 66.81 590 GLU A CA 1
ATOM 4636 C C . GLU A 1 590 ? 6.548 -25.594 -18.947 1.00 66.81 590 GLU A C 1
ATOM 4638 O O . GLU A 1 590 ? 7.291 -26.046 -19.815 1.00 66.81 590 GLU A O 1
ATOM 4643 N N . VAL A 1 591 ? 5.383 -25.012 -19.245 1.00 71.62 591 VAL A N 1
ATOM 4644 C CA . VAL A 1 591 ? 4.795 -25.003 -20.597 1.00 71.62 591 VAL A CA 1
ATOM 4645 C C . VAL A 1 591 ? 5.171 -23.746 -21.379 1.00 71.62 591 VAL A C 1
ATOM 4647 O O . VAL A 1 591 ? 5.312 -23.781 -22.600 1.00 71.62 591 VAL A O 1
ATOM 4650 N N . PHE A 1 592 ? 5.327 -22.627 -20.675 1.00 76.81 592 PHE A N 1
ATOM 4651 C CA . PHE A 1 592 ? 5.615 -21.324 -21.260 1.00 76.81 592 PHE A CA 1
ATOM 4652 C C . PHE A 1 592 ? 6.875 -20.740 -20.628 1.00 76.81 592 PHE A C 1
ATOM 4654 O O . PHE A 1 592 ? 7.030 -20.775 -19.404 1.00 76.81 592 PHE A O 1
ATOM 4661 N N . GLU A 1 593 ? 7.750 -20.187 -21.470 1.00 82.81 593 GLU A N 1
ATOM 4662 C CA . GLU A 1 593 ? 8.927 -19.441 -21.025 1.00 82.81 593 GLU A CA 1
ATOM 4663 C C . GLU A 1 593 ? 8.474 -18.240 -20.176 1.00 82.81 593 GLU A C 1
ATOM 4665 O O . GLU A 1 593 ? 7.560 -17.517 -20.592 1.00 82.81 593 GLU A O 1
ATOM 4670 N N . PRO A 1 594 ? 9.065 -18.024 -18.988 1.00 88.31 594 PRO A N 1
ATOM 4671 C CA . PRO A 1 594 ? 8.688 -16.918 -18.122 1.00 88.31 594 PRO A CA 1
ATOM 4672 C C . PRO A 1 594 ? 9.165 -15.581 -18.724 1.00 88.31 594 PRO A C 1
ATOM 4674 O O . PRO A 1 594 ? 10.373 -15.367 -18.859 1.00 88.31 594 PRO A O 1
ATOM 4677 N N . PRO A 1 595 ? 8.249 -14.670 -19.107 1.00 91.38 595 PRO A N 1
ATOM 4678 C CA . PRO A 1 595 ? 8.615 -13.410 -19.749 1.00 91.38 595 PRO A CA 1
ATOM 4679 C C . PRO A 1 595 ? 9.275 -12.439 -18.762 1.00 91.38 595 PRO A C 1
ATOM 4681 O O . PRO A 1 595 ? 8.949 -12.438 -17.571 1.00 91.38 595 PRO A O 1
ATOM 4684 N N . TYR A 1 596 ? 10.150 -11.565 -19.266 1.00 93.50 596 TYR A N 1
ATOM 4685 C CA . TYR A 1 596 ? 10.706 -10.464 -18.478 1.00 93.50 596 TYR A CA 1
ATOM 4686 C C . TYR A 1 596 ? 9.677 -9.358 -18.220 1.00 93.50 596 TYR A C 1
ATOM 4688 O O . TYR A 1 596 ? 8.838 -9.038 -19.066 1.00 93.50 596 TYR A O 1
ATOM 4696 N N . LEU A 1 597 ? 9.790 -8.717 -17.057 1.00 94.06 597 LEU A N 1
ATOM 4697 C CA . LEU A 1 597 ? 9.134 -7.448 -16.770 1.00 94.06 597 LEU A CA 1
ATOM 4698 C C . LEU A 1 597 ? 9.981 -6.282 -17.282 1.00 94.06 597 LEU A C 1
ATOM 4700 O O . LEU A 1 597 ? 10.960 -5.884 -16.657 1.00 94.06 597 LEU A O 1
ATOM 4704 N N . TYR A 1 598 ? 9.566 -5.691 -18.397 1.00 93.19 598 TYR A N 1
ATOM 4705 C CA . TYR A 1 598 ? 10.178 -4.470 -18.916 1.00 93.19 598 TYR A CA 1
ATOM 4706 C C . TYR A 1 598 ? 9.621 -3.215 -18.243 1.00 93.19 598 TYR A C 1
ATOM 4708 O O . TYR A 1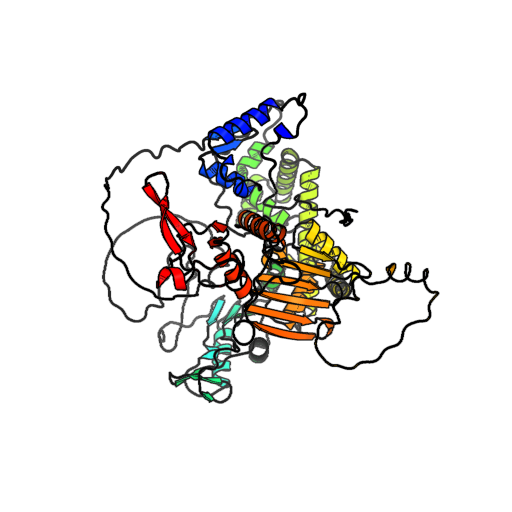 598 ? 8.444 -3.166 -17.879 1.00 93.19 598 TYR A O 1
ATOM 4716 N N . ARG A 1 599 ? 10.445 -2.157 -18.180 1.00 92.31 599 ARG A N 1
ATOM 4717 C CA . ARG A 1 599 ? 10.053 -0.820 -17.697 1.00 92.31 599 ARG A CA 1
ATOM 4718 C C . ARG A 1 599 ? 9.484 -0.853 -16.278 1.00 92.31 599 ARG A C 1
ATOM 4720 O O . ARG A 1 599 ? 8.484 -0.193 -15.985 1.00 92.31 599 ARG A O 1
ATOM 4727 N N . LYS A 1 600 ? 10.112 -1.647 -15.407 1.00 93.94 600 LYS A N 1
ATOM 4728 C CA . LYS A 1 600 ? 9.672 -1.864 -14.025 1.00 93.94 600 LYS A CA 1
ATOM 4729 C C . LYS A 1 600 ? 9.546 -0.546 -13.254 1.00 93.94 600 LYS A C 1
ATOM 4731 O O . LYS A 1 600 ? 8.612 -0.422 -12.467 1.00 93.94 600 LYS A O 1
ATOM 4736 N N . SER A 1 601 ? 10.373 0.467 -13.552 1.00 92.25 601 SER A N 1
ATOM 4737 C CA . SER A 1 601 ? 10.285 1.810 -12.946 1.00 92.25 601 SER A CA 1
ATOM 4738 C C . SER A 1 601 ? 8.931 2.504 -13.130 1.00 92.25 601 SER A C 1
ATOM 4740 O O . SER A 1 601 ? 8.629 3.439 -12.399 1.00 92.25 601 SER A O 1
ATOM 4742 N N . ARG A 1 602 ? 8.086 2.062 -14.072 1.00 91.56 602 ARG A N 1
ATOM 4743 C CA . ARG A 1 602 ? 6.721 2.586 -14.234 1.00 91.56 602 ARG A CA 1
ATOM 4744 C C . ARG A 1 602 ? 5.769 2.118 -13.134 1.00 91.56 602 ARG A C 1
ATOM 4746 O O . ARG A 1 602 ? 4.804 2.815 -12.844 1.00 91.56 602 ARG A O 1
ATOM 4753 N N . PHE A 1 603 ? 5.995 0.931 -12.576 1.00 92.88 603 PHE A N 1
ATOM 4754 C CA . PHE A 1 603 ? 5.059 0.282 -11.651 1.00 92.88 603 PHE A CA 1
ATOM 4755 C C . PHE A 1 603 ? 5.416 0.502 -10.179 1.00 92.88 603 PHE A C 1
ATOM 4757 O O . PHE A 1 603 ? 4.543 0.387 -9.321 1.00 92.88 603 PHE A O 1
ATOM 4764 N N . ILE A 1 604 ? 6.678 0.840 -9.910 1.00 91.12 604 ILE A N 1
ATOM 4765 C CA . ILE A 1 604 ? 7.179 1.275 -8.604 1.00 91.12 604 ILE A CA 1
ATOM 4766 C C . ILE A 1 604 ? 7.229 2.809 -8.538 1.00 91.12 604 ILE A C 1
ATOM 4768 O O . ILE A 1 604 ? 7.238 3.476 -9.572 1.00 91.12 604 ILE A O 1
ATOM 4772 N N . ASN A 1 605 ? 7.267 3.378 -7.334 1.00 88.44 605 ASN A N 1
ATOM 4773 C CA . ASN A 1 605 ? 7.407 4.820 -7.120 1.00 88.44 605 ASN A CA 1
ATOM 4774 C C . ASN A 1 605 ? 8.755 5.158 -6.461 1.00 88.44 605 ASN A C 1
ATOM 4776 O O . ASN A 1 605 ? 9.554 4.282 -6.132 1.00 88.44 605 ASN A O 1
ATOM 4780 N N . GLU A 1 606 ? 8.999 6.445 -6.245 1.00 85.69 606 GLU A N 1
ATOM 4781 C CA . GLU A 1 606 ? 10.223 6.971 -5.648 1.00 85.69 606 GLU A CA 1
ATOM 4782 C C . GLU A 1 606 ? 10.503 6.475 -4.221 1.00 85.69 606 GLU A C 1
ATOM 4784 O O . GLU A 1 606 ? 11.638 6.573 -3.756 1.00 85.69 606 GLU A O 1
ATOM 4789 N N . GLU A 1 607 ? 9.513 5.925 -3.518 1.00 84.25 607 GLU A N 1
ATOM 4790 C CA . GLU A 1 607 ? 9.694 5.360 -2.176 1.00 84.25 607 GLU A CA 1
ATOM 4791 C C . GLU A 1 607 ? 10.381 3.988 -2.211 1.00 84.25 607 GLU A C 1
ATOM 4793 O O . GLU A 1 607 ? 10.959 3.557 -1.208 1.00 84.25 607 GLU A O 1
ATOM 4798 N N . HIS A 1 608 ? 10.380 3.324 -3.371 1.00 85.44 608 HIS A N 1
ATOM 4799 C CA . HIS A 1 608 ? 11.058 2.052 -3.567 1.00 85.44 608 HIS A CA 1
ATOM 4800 C C . HIS A 1 608 ? 12.591 2.218 -3.452 1.00 85.44 608 HIS A C 1
ATOM 4802 O O . HIS A 1 608 ? 13.168 3.066 -4.141 1.00 85.44 608 HIS A O 1
ATOM 4808 N N . PRO A 1 609 ? 13.297 1.392 -2.647 1.00 82.44 609 PRO A N 1
ATOM 4809 C CA . PRO A 1 609 ? 14.728 1.566 -2.374 1.00 82.44 609 PRO A CA 1
ATOM 4810 C C . PRO A 1 609 ? 15.610 1.662 -3.627 1.00 82.44 609 PRO A C 1
ATOM 4812 O O . PRO A 1 609 ? 16.434 2.567 -3.718 1.00 82.44 609 PRO A O 1
ATOM 4815 N N . GLY A 1 610 ? 15.394 0.773 -4.603 1.00 84.38 610 GLY A N 1
ATOM 4816 C CA . GLY A 1 610 ? 16.124 0.737 -5.879 1.00 84.38 610 GLY A CA 1
ATOM 4817 C C . GLY A 1 610 ? 15.480 1.523 -7.026 1.00 84.38 610 GLY A C 1
ATOM 4818 O O . GLY A 1 610 ? 15.754 1.229 -8.189 1.00 84.38 610 GLY A O 1
ATOM 4819 N N . TYR A 1 611 ? 14.560 2.456 -6.742 1.00 88.19 611 TYR A N 1
ATOM 4820 C CA . TYR A 1 611 ? 13.865 3.212 -7.792 1.00 88.19 611 TYR A CA 1
ATOM 4821 C C . TYR A 1 611 ? 14.821 3.970 -8.733 1.00 88.19 611 TYR A C 1
ATOM 4823 O O . TYR A 1 611 ? 14.669 3.832 -9.949 1.00 88.19 611 TYR A O 1
ATOM 4831 N N . PRO A 1 612 ? 15.824 4.729 -8.243 1.00 86.75 612 PRO A N 1
ATOM 4832 C CA . PRO A 1 612 ? 16.714 5.483 -9.128 1.00 86.75 612 PRO A CA 1
ATOM 4833 C C . PRO A 1 612 ? 17.566 4.581 -10.033 1.00 86.75 612 PRO A C 1
ATOM 4835 O O . PRO A 1 612 ? 17.745 4.878 -11.214 1.00 86.75 612 PRO A O 1
ATOM 4838 N N . GLU A 1 613 ? 18.059 3.459 -9.506 1.00 88.94 613 GLU A N 1
ATOM 4839 C CA . GLU A 1 613 ? 18.792 2.453 -10.274 1.00 88.94 613 GLU A CA 1
ATOM 4840 C C . GLU A 1 613 ? 17.916 1.827 -11.356 1.00 88.94 613 GLU A C 1
ATOM 4842 O O . GLU A 1 613 ? 18.354 1.710 -12.500 1.00 88.94 613 GLU A O 1
ATOM 4847 N N . GLN A 1 614 ? 16.669 1.485 -11.023 1.00 92.50 614 GLN A N 1
ATOM 4848 C CA . GLN A 1 614 ? 15.730 0.934 -11.996 1.00 92.50 614 GLN A CA 1
ATOM 4849 C C . GLN A 1 614 ? 15.408 1.937 -13.110 1.00 92.50 614 GLN A C 1
ATOM 4851 O O . GLN A 1 614 ? 15.360 1.548 -14.274 1.00 92.50 614 GLN A O 1
ATOM 4856 N N . VAL A 1 615 ? 15.214 3.221 -12.781 1.00 90.56 615 VAL A N 1
ATOM 4857 C CA . VAL A 1 615 ? 15.009 4.279 -13.787 1.00 90.56 615 VAL A CA 1
ATOM 4858 C C . VAL A 1 615 ? 16.209 4.353 -14.730 1.00 90.56 615 VAL A C 1
ATOM 4860 O O . VAL A 1 615 ? 16.032 4.322 -15.946 1.00 90.56 615 VAL A O 1
ATOM 4863 N N . ALA A 1 616 ? 17.430 4.379 -14.190 1.00 89.88 616 ALA A N 1
ATOM 4864 C CA . ALA A 1 616 ? 18.645 4.424 -15.000 1.00 89.88 616 ALA A CA 1
ATOM 4865 C C . ALA A 1 616 ? 18.805 3.179 -15.892 1.00 89.88 616 ALA A C 1
ATOM 4867 O O . ALA A 1 616 ? 19.238 3.288 -17.043 1.00 89.88 616 ALA A O 1
ATOM 4868 N N . PHE A 1 617 ? 18.442 1.997 -15.386 1.00 93.25 617 PHE A N 1
ATOM 4869 C CA . PHE A 1 617 ? 18.436 0.761 -16.164 1.00 93.25 617 PHE A CA 1
ATOM 4870 C C . PHE A 1 617 ? 17.424 0.813 -17.314 1.00 93.25 617 PHE A C 1
ATOM 4872 O O . PHE A 1 617 ? 17.772 0.516 -18.459 1.00 93.25 617 PHE A O 1
ATOM 4879 N N . ASP A 1 618 ? 16.188 1.223 -17.026 1.00 92.94 618 ASP A N 1
ATOM 4880 C CA . ASP A 1 618 ? 15.124 1.316 -18.023 1.00 92.94 618 ASP A CA 1
ATOM 4881 C C . ASP A 1 618 ? 15.480 2.344 -19.112 1.00 92.94 618 ASP A C 1
ATOM 4883 O O . ASP A 1 618 ? 15.309 2.063 -20.298 1.00 92.94 618 ASP A O 1
ATOM 4887 N N . GLU A 1 619 ? 16.068 3.488 -18.744 1.00 91.31 619 GLU A N 1
ATOM 4888 C CA . GLU A 1 619 ? 16.596 4.474 -19.696 1.00 91.31 619 GLU A CA 1
ATOM 4889 C C . GLU A 1 619 ? 17.718 3.896 -20.571 1.00 91.31 619 GLU A C 1
ATOM 4891 O O . GLU A 1 619 ? 17.759 4.148 -21.779 1.00 91.31 619 GLU A O 1
ATOM 4896 N N . ALA A 1 620 ? 18.630 3.106 -19.997 1.00 90.31 620 ALA A N 1
ATOM 4897 C CA . ALA A 1 620 ? 19.684 2.439 -20.758 1.00 90.31 620 ALA A CA 1
ATOM 4898 C C . ALA A 1 620 ? 19.104 1.434 -21.768 1.00 90.31 620 ALA A C 1
ATOM 4900 O O . ALA A 1 620 ? 19.582 1.352 -22.904 1.00 90.31 620 ALA A O 1
ATOM 4901 N N . LEU A 1 621 ? 18.046 0.713 -21.392 1.00 91.38 621 LEU A N 1
ATOM 4902 C CA . LEU A 1 621 ? 17.343 -0.212 -22.276 1.00 91.38 621 LEU A CA 1
ATOM 4903 C C . LEU A 1 621 ? 16.586 0.537 -23.390 1.00 91.38 621 LEU A C 1
ATOM 4905 O O . LEU A 1 621 ? 16.683 0.168 -24.560 1.00 91.38 621 LEU A O 1
ATOM 4909 N N . GLU A 1 622 ? 15.921 1.651 -23.076 1.00 90.31 622 GLU A N 1
ATOM 4910 C CA . GLU A 1 622 ? 15.265 2.517 -24.068 1.00 90.31 622 GLU A CA 1
ATOM 4911 C C . GLU A 1 622 ? 16.269 3.153 -25.047 1.00 90.31 622 GLU A C 1
ATOM 4913 O O . GLU A 1 622 ? 15.961 3.346 -26.224 1.00 90.31 622 GLU A O 1
ATOM 4918 N N . GLN A 1 623 ? 17.510 3.416 -24.625 1.00 89.12 623 GLN A N 1
ATOM 4919 C CA . GLN A 1 623 ? 18.577 3.830 -25.544 1.00 89.12 623 GLN A CA 1
ATOM 4920 C C . GLN A 1 623 ? 18.970 2.722 -26.531 1.00 89.12 623 GLN A C 1
ATOM 4922 O O . GLN A 1 623 ? 19.355 3.030 -27.664 1.00 89.12 623 GLN A O 1
ATOM 4927 N N . LEU A 1 624 ? 18.888 1.444 -26.142 1.00 88.56 624 LEU A N 1
ATOM 4928 C CA . LEU A 1 624 ? 19.077 0.326 -27.073 1.00 88.56 624 LEU A 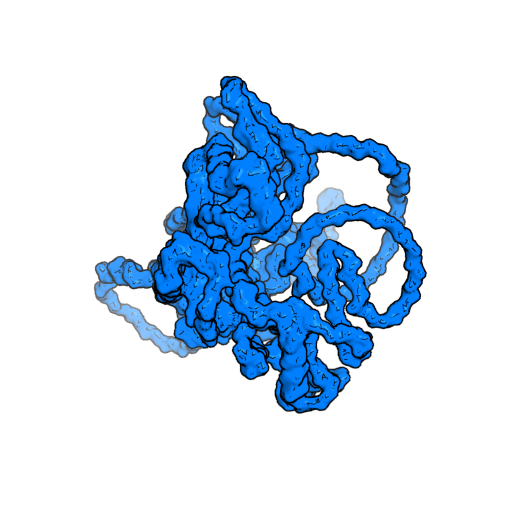CA 1
ATOM 4929 C C . LEU A 1 624 ? 17.904 0.219 -28.058 1.00 88.56 624 LEU A C 1
ATOM 4931 O O . LEU A 1 624 ? 18.143 0.021 -29.252 1.00 88.56 624 LEU A O 1
ATOM 4935 N N . GLU A 1 625 ? 16.669 0.429 -27.592 1.00 89.69 625 GLU A N 1
ATOM 4936 C CA . GLU A 1 625 ? 15.470 0.511 -28.444 1.00 89.69 625 GLU A CA 1
ATOM 4937 C C . GLU A 1 625 ? 15.596 1.656 -29.462 1.00 89.69 625 GLU A C 1
ATOM 4939 O O . GLU A 1 625 ? 15.418 1.458 -30.663 1.00 89.69 625 GLU A O 1
ATOM 4944 N N . ALA A 1 626 ? 16.017 2.846 -29.020 1.00 87.25 626 ALA A N 1
ATOM 4945 C CA . ALA A 1 626 ? 16.214 4.012 -29.884 1.00 87.25 626 ALA A CA 1
ATOM 4946 C C . ALA A 1 626 ? 17.308 3.805 -30.950 1.00 87.25 626 ALA A C 1
ATOM 4948 O O . ALA A 1 626 ? 17.288 4.451 -32.000 1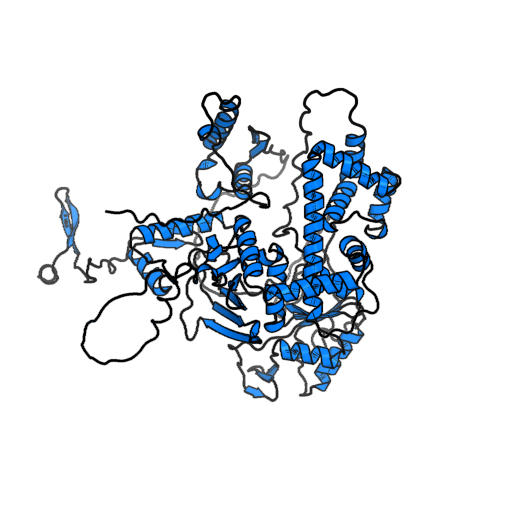.00 87.25 626 ALA A O 1
ATOM 4949 N N . ARG A 1 627 ? 18.260 2.897 -30.699 1.00 87.06 627 ARG A N 1
ATOM 4950 C CA . ARG A 1 627 ? 19.285 2.469 -31.667 1.00 87.06 627 ARG A CA 1
ATOM 4951 C C . ARG A 1 627 ? 18.797 1.364 -32.611 1.00 87.06 627 ARG A C 1
ATOM 4953 O O . ARG A 1 627 ? 19.558 0.959 -33.486 1.00 87.06 627 ARG A O 1
ATOM 4960 N N . GLY A 1 628 ? 17.565 0.884 -32.442 1.00 85.94 628 GLY A N 1
ATOM 4961 C CA . GLY A 1 628 ? 16.974 -0.195 -33.232 1.00 85.94 628 GLY A CA 1
ATOM 4962 C C . GLY A 1 628 ? 17.552 -1.575 -32.920 1.00 85.94 628 GLY A C 1
ATOM 4963 O O . GLY A 1 628 ? 17.510 -2.450 -33.779 1.00 85.94 628 GLY A O 1
ATOM 4964 N N . LEU A 1 629 ? 18.143 -1.762 -31.734 1.00 84.62 629 LEU A N 1
ATOM 4965 C CA . LEU A 1 629 ? 18.741 -3.041 -31.333 1.00 84.62 629 LEU A CA 1
ATOM 4966 C C . LEU A 1 629 ? 17.720 -4.003 -30.717 1.00 84.62 629 LEU A C 1
ATOM 4968 O O . LEU A 1 629 ? 17.916 -5.210 -30.794 1.00 84.62 629 LEU A O 1
ATOM 4972 N N . ILE A 1 630 ? 16.664 -3.465 -30.108 1.00 88.62 630 ILE A N 1
ATOM 4973 C CA . ILE A 1 630 ? 15.567 -4.200 -29.469 1.00 88.62 630 ILE A CA 1
ATOM 4974 C C . ILE A 1 630 ? 14.244 -3.476 -29.750 1.00 88.62 630 ILE A C 1
ATOM 4976 O O . ILE A 1 630 ? 14.253 -2.278 -30.032 1.00 88.62 630 ILE A O 1
ATOM 4980 N N . ASP A 1 631 ? 13.121 -4.184 -29.644 1.00 87.38 631 ASP A N 1
ATOM 4981 C CA . ASP A 1 631 ? 11.772 -3.614 -29.738 1.00 87.38 631 ASP A CA 1
ATOM 4982 C C . ASP A 1 631 ? 11.037 -3.824 -28.409 1.00 87.38 631 ASP A C 1
ATOM 4984 O O . ASP A 1 631 ? 10.682 -4.948 -28.069 1.00 87.38 631 ASP A O 1
ATOM 4988 N N . LEU A 1 632 ? 10.820 -2.751 -27.640 1.00 86.75 632 LEU A N 1
ATOM 4989 C CA . LEU A 1 632 ? 10.103 -2.802 -26.357 1.00 86.75 632 LEU A CA 1
ATOM 4990 C C . LEU A 1 632 ? 8.616 -2.451 -26.520 1.00 86.75 632 LEU A C 1
ATOM 4992 O O . LEU A 1 632 ? 7.951 -2.040 -25.557 1.00 86.75 632 LEU A O 1
ATOM 4996 N N . SER A 1 633 ? 8.082 -2.533 -27.740 1.00 82.44 633 SER A N 1
ATOM 4997 C CA . SER A 1 633 ? 6.653 -2.391 -27.982 1.00 82.44 633 SER A CA 1
ATOM 4998 C C . SER A 1 633 ? 5.880 -3.633 -27.521 1.00 82.44 633 SER A C 1
ATOM 5000 O O . SER A 1 633 ? 6.397 -4.749 -27.460 1.00 82.44 633 SER A O 1
ATOM 5002 N N . GLY A 1 634 ? 4.616 -3.437 -27.135 1.00 82.00 634 GLY A N 1
ATOM 5003 C CA . GLY A 1 634 ? 3.784 -4.518 -26.606 1.00 82.00 634 GLY A CA 1
ATOM 5004 C C . GLY A 1 634 ? 4.383 -5.135 -25.339 1.00 82.00 634 GLY A C 1
ATOM 5005 O O . GLY A 1 634 ? 4.498 -4.457 -24.321 1.00 82.00 634 GLY A O 1
ATOM 5006 N N . TYR A 1 635 ? 4.735 -6.420 -25.415 1.00 79.00 635 TYR A N 1
ATOM 5007 C CA . TYR A 1 635 ? 5.319 -7.186 -24.308 1.00 79.00 635 TYR A CA 1
ATOM 5008 C C . TYR A 1 635 ? 6.854 -7.239 -24.335 1.00 79.00 635 TYR A C 1
ATOM 5010 O O . TYR A 1 635 ? 7.438 -7.803 -23.415 1.00 79.00 635 TYR A O 1
ATOM 5018 N N . GLY A 1 636 ? 7.497 -6.636 -25.340 1.00 86.25 636 GLY A N 1
ATOM 5019 C CA . GLY A 1 636 ? 8.937 -6.764 -25.562 1.00 86.25 636 GLY A CA 1
ATOM 5020 C C . GLY A 1 636 ? 9.345 -8.133 -26.131 1.00 86.25 636 GLY A C 1
ATOM 5021 O O . GLY A 1 636 ? 8.480 -8.977 -26.391 1.00 86.25 636 GLY A O 1
ATOM 5022 N N . PRO A 1 637 ? 10.653 -8.347 -26.363 1.00 89.88 637 PRO A N 1
ATOM 5023 C CA . PRO A 1 637 ? 11.180 -9.620 -26.846 1.00 89.88 637 PRO A CA 1
ATOM 5024 C C . PRO A 1 637 ? 11.077 -10.714 -25.773 1.00 89.88 637 PRO A C 1
ATOM 5026 O O . PRO A 1 637 ? 10.901 -10.435 -24.586 1.00 89.88 637 PRO A O 1
ATOM 5029 N N . ALA A 1 638 ? 11.204 -11.977 -26.182 1.00 89.06 638 ALA A N 1
ATOM 5030 C CA . ALA A 1 638 ? 11.322 -13.078 -25.224 1.00 89.06 638 ALA A CA 1
ATOM 5031 C C . ALA A 1 638 ? 12.614 -12.944 -24.396 1.00 89.06 638 ALA A C 1
ATOM 5033 O O . ALA A 1 638 ? 13.583 -12.319 -24.838 1.00 89.06 638 ALA A O 1
ATOM 5034 N N . ALA A 1 639 ? 12.653 -13.549 -23.204 1.00 88.12 639 ALA A N 1
ATOM 5035 C CA . ALA A 1 639 ? 13.810 -13.442 -22.317 1.00 88.12 639 ALA A CA 1
ATOM 5036 C C . ALA A 1 639 ? 15.078 -13.989 -22.987 1.00 88.12 639 ALA A C 1
ATOM 5038 O O . ALA A 1 639 ? 16.094 -13.298 -23.059 1.00 88.12 639 ALA A O 1
ATOM 5039 N N . THR A 1 640 ? 14.974 -15.174 -23.588 1.00 89.00 640 THR A N 1
ATOM 5040 C CA . THR A 1 640 ? 16.043 -15.787 -24.388 1.00 89.00 640 THR A CA 1
ATOM 5041 C C . THR A 1 640 ? 16.505 -14.926 -25.568 1.00 89.00 640 THR A C 1
ATOM 5043 O O . THR A 1 640 ? 17.702 -14.859 -25.855 1.00 89.00 640 THR A O 1
ATOM 5046 N N . GLU A 1 641 ? 15.581 -14.250 -26.255 1.00 89.62 641 GLU A N 1
ATOM 5047 C CA . GLU A 1 641 ? 15.896 -13.372 -27.386 1.00 89.62 641 GLU A CA 1
ATOM 5048 C C . GLU A 1 641 ? 16.669 -12.131 -26.927 1.00 89.62 641 GLU A C 1
ATOM 5050 O O . GLU A 1 641 ? 17.696 -11.787 -27.519 1.00 89.62 641 GLU A O 1
ATOM 5055 N N . LEU A 1 642 ? 16.219 -11.483 -25.848 1.00 90.19 642 LEU A N 1
ATOM 5056 C CA . LEU A 1 642 ? 16.915 -10.334 -25.280 1.00 90.19 642 LEU A CA 1
ATOM 5057 C C . LEU A 1 642 ? 18.326 -10.708 -24.826 1.00 90.19 642 LEU A C 1
ATOM 5059 O O . LEU A 1 642 ? 19.278 -10.013 -25.182 1.00 90.19 642 LEU A O 1
ATOM 5063 N N . ASP A 1 643 ? 18.460 -11.801 -24.073 1.00 89.31 643 ASP A N 1
ATOM 5064 C CA . ASP A 1 643 ? 19.745 -12.260 -23.544 1.00 89.31 643 ASP A CA 1
ATOM 5065 C C . ASP A 1 643 ? 20.739 -12.511 -24.697 1.00 89.31 643 ASP A C 1
ATOM 5067 O O . ASP A 1 643 ? 21.894 -12.077 -24.642 1.00 89.31 643 ASP A O 1
ATOM 5071 N N . ALA A 1 644 ? 20.275 -13.103 -25.805 1.00 86.06 644 ALA A N 1
ATOM 5072 C CA . ALA A 1 644 ? 21.081 -13.301 -27.010 1.00 86.06 644 ALA A CA 1
ATOM 5073 C C . ALA A 1 644 ? 21.489 -11.978 -27.689 1.00 86.06 644 ALA A C 1
ATOM 5075 O O . ALA A 1 644 ? 22.630 -11.838 -28.147 1.00 86.06 644 ALA A O 1
ATOM 5076 N N . ILE A 1 645 ? 20.587 -10.991 -27.758 1.00 86.88 645 ILE A N 1
ATOM 5077 C CA . ILE A 1 645 ? 20.885 -9.666 -28.323 1.00 86.88 645 ILE A CA 1
ATOM 5078 C C . ILE A 1 645 ? 21.922 -8.933 -27.465 1.00 86.88 645 ILE A C 1
ATOM 5080 O O . ILE A 1 645 ? 22.886 -8.385 -28.010 1.00 86.88 645 ILE A O 1
ATOM 5084 N N . LEU A 1 646 ? 21.754 -8.935 -26.140 1.00 88.50 646 LEU A N 1
ATOM 5085 C CA . LEU A 1 646 ? 22.680 -8.293 -25.208 1.00 88.50 646 LEU A CA 1
ATOM 5086 C C . LEU A 1 646 ? 24.068 -8.932 -25.296 1.00 88.50 646 LEU A C 1
ATOM 5088 O O . LEU A 1 646 ? 25.044 -8.210 -25.522 1.00 88.50 646 LEU A O 1
ATOM 5092 N N . ALA A 1 647 ? 24.148 -10.265 -25.262 1.00 85.44 647 ALA A N 1
ATOM 5093 C CA . ALA A 1 647 ? 25.401 -10.999 -25.421 1.00 85.44 647 ALA A CA 1
ATOM 5094 C C . ALA A 1 647 ? 26.102 -10.652 -26.746 1.00 85.44 647 ALA A C 1
ATOM 5096 O O . ALA A 1 647 ? 27.279 -10.279 -26.756 1.00 85.44 647 ALA A O 1
ATOM 5097 N N . ARG A 1 648 ? 25.368 -10.654 -27.871 1.00 82.56 648 ARG A N 1
ATOM 5098 C CA . ARG A 1 648 ? 25.906 -10.291 -29.198 1.00 82.56 648 ARG A CA 1
ATOM 5099 C C . ARG A 1 648 ? 26.429 -8.856 -29.245 1.00 82.56 648 ARG A C 1
ATOM 5101 O O . ARG A 1 648 ? 27.399 -8.562 -29.943 1.00 82.56 648 ARG A O 1
ATOM 5108 N N . GLN A 1 649 ? 25.792 -7.957 -28.504 1.00 83.62 649 GLN A N 1
ATOM 5109 C CA . GLN A 1 649 ? 26.197 -6.561 -28.388 1.00 83.62 649 GLN A CA 1
ATOM 5110 C C . GLN A 1 649 ? 27.205 -6.319 -27.255 1.00 83.62 649 GLN A C 1
ATOM 5112 O O . GLN A 1 649 ? 27.601 -5.169 -27.064 1.00 83.62 649 GLN A O 1
ATOM 5117 N N . ARG A 1 650 ? 27.681 -7.361 -26.555 1.00 85.81 650 ARG A N 1
ATOM 5118 C CA . ARG A 1 650 ? 28.602 -7.290 -25.402 1.00 85.81 650 ARG A CA 1
ATOM 5119 C C . ARG A 1 650 ? 28.073 -6.421 -24.263 1.00 85.81 650 ARG A C 1
ATOM 5121 O O . ARG A 1 650 ? 28.807 -5.604 -23.698 1.00 85.81 650 ARG A O 1
ATOM 5128 N N . TRP A 1 651 ? 26.788 -6.558 -23.986 1.00 88.06 651 TRP A N 1
ATOM 5129 C CA . TRP A 1 651 ? 26.141 -6.041 -22.792 1.00 88.06 651 TRP A CA 1
ATOM 5130 C C . TRP A 1 651 ? 25.809 -7.203 -21.864 1.00 88.06 651 TRP A C 1
ATOM 5132 O O . TRP A 1 651 ? 25.422 -8.272 -22.327 1.00 88.06 651 TRP A O 1
ATOM 5142 N N . GLU A 1 652 ? 25.944 -6.971 -20.568 1.00 89.19 652 GLU A N 1
ATOM 5143 C CA . GLU A 1 652 ? 25.498 -7.872 -19.512 1.00 89.19 652 GLU A CA 1
ATOM 5144 C C . GLU A 1 652 ? 24.642 -7.100 -18.511 1.00 89.19 652 GLU A C 1
ATOM 5146 O O . GLU A 1 652 ? 24.811 -5.889 -18.324 1.00 89.19 652 GLU A O 1
ATOM 5151 N N . ILE A 1 653 ? 23.706 -7.813 -17.895 1.00 89.50 653 ILE A N 1
ATOM 5152 C CA . ILE A 1 653 ? 22.900 -7.304 -16.792 1.00 89.50 653 ILE A CA 1
ATOM 5153 C C . ILE A 1 653 ? 23.607 -7.730 -15.507 1.00 89.50 653 ILE A C 1
ATOM 5155 O O . ILE A 1 653 ? 23.754 -8.921 -15.250 1.00 89.50 653 ILE A O 1
ATOM 5159 N N . ASP A 1 654 ? 24.046 -6.754 -14.722 1.00 83.94 654 ASP A N 1
ATOM 5160 C CA . ASP A 1 654 ? 24.715 -6.942 -13.437 1.00 83.94 654 ASP A CA 1
ATOM 5161 C C . ASP A 1 654 ? 23.864 -6.277 -12.347 1.00 83.94 654 ASP A C 1
ATOM 5163 O O . ASP A 1 654 ? 23.858 -5.049 -12.193 1.00 83.94 654 ASP A O 1
ATOM 5167 N N . GLY A 1 655 ? 23.053 -7.089 -11.662 1.00 83.12 655 GLY A N 1
ATOM 5168 C CA . GLY A 1 655 ? 22.036 -6.628 -10.715 1.00 83.12 655 GLY A CA 1
ATOM 5169 C C . GLY A 1 655 ? 21.041 -5.655 -11.359 1.00 83.12 655 GLY A C 1
ATOM 5170 O O . GLY A 1 655 ? 20.266 -6.028 -12.242 1.00 83.12 655 GLY A O 1
ATOM 5171 N N . LEU A 1 656 ? 21.088 -4.390 -10.923 1.00 82.88 656 LEU A N 1
ATOM 5172 C CA . LEU A 1 656 ? 20.261 -3.287 -11.433 1.00 82.88 656 LEU A CA 1
ATOM 5173 C C . LEU A 1 656 ? 20.956 -2.432 -12.507 1.00 82.88 656 LEU A C 1
ATOM 5175 O O . LEU A 1 656 ? 20.523 -1.316 -12.784 1.00 82.88 656 LEU A O 1
ATOM 5179 N N . GLN A 1 657 ? 22.063 -2.895 -13.094 1.00 85.25 657 GLN A N 1
ATOM 5180 C CA . GLN A 1 657 ? 22.836 -2.116 -14.061 1.00 85.25 657 GLN A CA 1
ATOM 5181 C C . GLN A 1 657 ? 23.068 -2.867 -15.367 1.00 85.25 657 GLN A C 1
ATOM 5183 O O . GLN A 1 657 ? 23.306 -4.070 -15.392 1.00 85.25 657 GLN A O 1
ATOM 5188 N N . LEU A 1 658 ? 23.063 -2.117 -16.468 1.00 87.88 658 LEU A N 1
ATOM 5189 C CA . LEU A 1 658 ? 23.458 -2.614 -17.779 1.00 87.88 658 LEU A CA 1
ATOM 5190 C C . LEU A 1 658 ? 24.913 -2.215 -18.048 1.00 87.88 658 LEU A C 1
ATOM 5192 O O . LEU A 1 658 ? 25.223 -1.033 -18.226 1.00 87.88 658 LEU A O 1
ATOM 5196 N N . ARG A 1 659 ? 25.823 -3.192 -18.065 1.00 88.00 659 ARG A N 1
ATOM 5197 C CA . ARG A 1 659 ? 27.272 -2.965 -18.181 1.00 88.00 659 ARG A CA 1
ATOM 5198 C C . ARG A 1 659 ? 27.830 -3.564 -19.463 1.00 88.00 659 ARG A C 1
ATOM 5200 O O . ARG A 1 659 ? 27.291 -4.503 -20.039 1.00 88.00 659 ARG A O 1
ATOM 5207 N N . ARG A 1 660 ? 28.924 -2.979 -19.952 1.00 84.06 660 ARG A N 1
ATOM 5208 C CA . ARG A 1 660 ? 29.683 -3.547 -21.071 1.00 84.06 660 ARG A CA 1
ATOM 5209 C C . ARG A 1 660 ? 30.573 -4.662 -20.550 1.00 84.06 660 ARG A C 1
ATOM 5211 O O . ARG A 1 660 ? 31.419 -4.393 -19.697 1.00 84.06 660 ARG A O 1
ATOM 5218 N N . VAL A 1 661 ? 30.452 -5.843 -21.148 1.00 83.00 661 VAL A N 1
ATOM 5219 C CA . VAL A 1 661 ? 31.343 -6.973 -20.871 1.00 83.00 661 VAL A CA 1
ATOM 5220 C C . VAL A 1 661 ? 32.773 -6.551 -21.213 1.00 83.00 661 VAL A C 1
ATOM 5222 O O . VAL A 1 661 ? 33.065 -6.166 -22.351 1.00 83.00 661 VAL A O 1
ATOM 5225 N N . ARG A 1 662 ? 33.662 -6.571 -20.212 1.00 72.12 662 ARG A N 1
ATOM 5226 C CA . ARG A 1 662 ? 35.083 -6.202 -20.369 1.00 72.12 662 ARG A CA 1
ATOM 5227 C C . ARG A 1 662 ? 35.962 -7.387 -20.769 1.00 72.12 662 ARG A C 1
ATOM 5229 O O . ARG A 1 662 ? 37.073 -7.175 -21.253 1.00 72.12 662 ARG A O 1
ATOM 5236 N N . THR A 1 663 ? 35.463 -8.608 -20.599 1.00 64.75 663 THR A N 1
ATOM 5237 C CA . THR A 1 663 ? 36.140 -9.837 -21.014 1.00 64.75 663 THR A CA 1
ATOM 5238 C C . THR A 1 663 ? 36.144 -9.931 -22.546 1.00 64.75 663 THR A C 1
ATOM 5240 O O . THR A 1 663 ? 35.086 -9.792 -23.168 1.00 64.75 663 THR A O 1
ATOM 5243 N N . PRO A 1 664 ? 37.307 -10.129 -23.195 1.00 57.25 664 PRO A N 1
ATOM 5244 C CA . PRO A 1 664 ? 37.363 -10.390 -24.630 1.00 57.25 664 PRO A CA 1
ATOM 5245 C C . PRO A 1 664 ? 36.559 -11.652 -24.960 1.00 57.25 664 PRO A C 1
ATOM 5247 O O . PRO A 1 664 ? 36.610 -12.616 -24.199 1.00 57.25 664 PRO A O 1
ATOM 5250 N N . ALA A 1 665 ? 35.838 -11.660 -26.086 1.00 54.66 665 ALA A N 1
ATOM 5251 C CA . ALA A 1 665 ? 35.155 -12.869 -26.546 1.00 54.66 665 ALA A CA 1
ATOM 5252 C C . ALA A 1 665 ? 36.176 -14.010 -26.707 1.00 54.66 665 ALA A C 1
ATOM 5254 O O . ALA A 1 665 ? 37.335 -13.748 -27.058 1.00 54.66 665 ALA A O 1
ATOM 5255 N N . ALA A 1 666 ? 35.758 -15.258 -26.482 1.00 52.47 666 ALA A N 1
ATOM 5256 C CA . ALA A 1 666 ? 36.593 -16.396 -26.843 1.00 52.47 666 ALA A CA 1
ATOM 5257 C C . ALA A 1 666 ? 36.939 -16.295 -28.342 1.00 52.47 666 ALA A C 1
ATOM 5259 O O . ALA A 1 666 ? 36.137 -15.806 -29.141 1.00 52.47 666 ALA A O 1
ATOM 5260 N N . LEU A 1 667 ? 38.143 -16.722 -28.741 1.00 50.59 667 LEU A N 1
ATOM 5261 C CA . LEU A 1 667 ? 38.604 -16.659 -30.142 1.00 50.59 667 LEU A CA 1
ATOM 5262 C C . LEU A 1 667 ? 37.604 -17.303 -31.129 1.00 50.59 667 LEU A C 1
ATOM 5264 O O . LEU A 1 667 ? 37.550 -16.914 -32.297 1.00 50.59 667 LEU A O 1
ATOM 5268 N N . ASP A 1 668 ? 36.769 -18.210 -30.628 1.00 51.00 668 ASP A N 1
ATOM 5269 C CA . ASP A 1 668 ? 35.774 -18.995 -31.351 1.00 51.00 668 ASP A CA 1
ATOM 5270 C C . ASP A 1 668 ? 34.484 -18.204 -31.681 1.00 51.00 668 ASP A C 1
ATOM 5272 O O . ASP A 1 668 ? 33.730 -18.609 -32.570 1.00 51.00 668 ASP A O 1
ATOM 5276 N N . ASP A 1 669 ? 34.262 -17.050 -31.033 1.00 46.09 669 ASP A N 1
ATOM 5277 C CA . ASP A 1 669 ? 33.056 -16.205 -31.146 1.00 46.09 669 ASP A CA 1
ATOM 5278 C C . ASP A 1 669 ? 33.185 -15.073 -32.185 1.00 46.09 669 ASP A C 1
ATOM 5280 O O . ASP A 1 669 ? 32.318 -14.200 -32.308 1.00 46.09 669 ASP A O 1
ATOM 5284 N N . SER A 1 670 ? 34.267 -15.062 -32.970 1.00 47.78 670 SER A N 1
ATOM 5285 C CA . SER A 1 670 ? 34.467 -14.085 -34.048 1.00 47.78 670 SER A CA 1
ATOM 5286 C C . SER A 1 670 ? 33.574 -14.417 -35.246 1.00 47.78 670 SER A C 1
ATOM 5288 O O . SER A 1 670 ? 33.975 -15.092 -36.197 1.00 47.78 670 SER A O 1
ATOM 5290 N N . ILE A 1 671 ? 32.333 -13.945 -35.194 1.00 54.06 671 ILE A N 1
ATOM 5291 C CA . ILE A 1 671 ? 31.327 -14.190 -36.221 1.00 54.06 671 ILE A CA 1
ATOM 5292 C C . ILE A 1 671 ? 31.199 -12.957 -37.129 1.00 54.06 671 ILE A C 1
ATOM 5294 O O . ILE A 1 671 ? 31.042 -11.830 -36.659 1.00 54.06 671 ILE A O 1
ATOM 5298 N N . GLY A 1 672 ? 31.263 -13.167 -38.448 1.00 49.09 672 GLY A N 1
ATOM 5299 C CA . GLY A 1 672 ? 31.072 -12.100 -39.434 1.00 49.09 672 GLY A CA 1
ATOM 5300 C C . GLY A 1 672 ? 29.645 -11.517 -39.448 1.00 49.09 672 GLY A C 1
ATOM 5301 O O . GLY A 1 672 ? 28.736 -12.080 -38.834 1.00 49.09 672 GLY A O 1
ATOM 5302 N N . PRO A 1 673 ? 29.402 -10.419 -40.193 1.00 43.56 673 PRO A N 1
ATOM 5303 C CA . PRO A 1 673 ? 28.099 -9.740 -40.244 1.00 43.56 673 PRO A CA 1
ATOM 5304 C C . PRO A 1 673 ? 26.915 -10.645 -40.648 1.00 43.56 673 PRO A C 1
ATOM 5306 O O . PRO A 1 673 ? 25.786 -10.365 -40.258 1.00 43.56 673 PRO A O 1
ATOM 5309 N N . GLU A 1 674 ? 27.174 -11.763 -41.336 1.00 50.12 674 GLU A N 1
ATOM 5310 C CA . GLU A 1 674 ? 26.172 -12.743 -41.796 1.00 50.12 674 GLU A CA 1
ATOM 5311 C C . GLU A 1 674 ? 26.233 -14.105 -41.077 1.00 50.12 674 GLU A C 1
ATOM 5313 O O . GLU A 1 674 ? 25.834 -15.122 -41.629 1.00 50.12 674 GLU A O 1
ATOM 5318 N N . GLN A 1 675 ? 26.761 -14.172 -39.855 1.00 52.69 675 GLN A N 1
ATOM 5319 C CA . GLN A 1 675 ? 26.828 -15.421 -39.077 1.00 52.69 675 GLN A CA 1
ATOM 5320 C C . GLN A 1 675 ? 27.797 -16.522 -39.572 1.00 52.69 675 GLN A C 1
ATOM 5322 O O . GLN A 1 675 ? 27.809 -17.621 -39.025 1.00 52.69 675 GLN A O 1
ATOM 5327 N N . ASN A 1 676 ? 28.690 -16.236 -40.524 1.00 55.59 676 ASN A N 1
ATOM 5328 C CA . ASN A 1 676 ? 29.727 -17.193 -40.935 1.00 55.59 676 ASN A CA 1
ATOM 5329 C C . ASN A 1 676 ? 31.003 -17.082 -40.082 1.00 55.59 676 ASN A C 1
ATOM 5331 O O . ASN A 1 676 ? 31.520 -15.980 -39.869 1.00 55.59 676 ASN A O 1
ATOM 5335 N N . ARG A 1 677 ? 31.544 -18.236 -39.650 1.00 55.09 677 ARG A N 1
ATOM 5336 C CA . ARG A 1 677 ? 32.895 -18.350 -39.067 1.00 55.09 677 ARG A CA 1
ATOM 5337 C C . ARG A 1 677 ? 33.909 -17.824 -40.082 1.00 55.09 677 ARG A C 1
ATOM 5339 O O . ARG A 1 677 ? 34.010 -18.368 -41.182 1.00 55.09 677 ARG A O 1
ATOM 5346 N N . GLN A 1 678 ? 34.645 -16.776 -39.724 1.00 63.09 678 GLN A N 1
ATOM 5347 C CA . GLN A 1 678 ? 35.679 -16.210 -40.587 1.00 63.09 678 GLN A CA 1
ATOM 5348 C C . GLN A 1 678 ? 37.057 -16.639 -40.109 1.00 63.09 678 GLN A C 1
ATOM 5350 O O . GLN A 1 678 ? 37.336 -16.659 -38.913 1.00 63.09 678 GLN A O 1
ATOM 5355 N N . VAL A 1 679 ? 37.926 -16.989 -41.052 1.00 63.81 679 VAL A N 1
ATOM 5356 C CA . VAL A 1 679 ? 39.306 -17.329 -40.728 1.00 63.81 679 VAL A CA 1
ATOM 5357 C C . VAL A 1 679 ? 40.088 -16.028 -40.605 1.00 63.81 679 VAL A C 1
ATOM 5359 O O . VAL A 1 679 ? 40.096 -15.212 -41.526 1.00 63.81 679 VAL A O 1
ATOM 5362 N N . VAL A 1 680 ? 40.713 -15.803 -39.452 1.00 68.69 680 VAL A N 1
ATOM 5363 C CA . VAL A 1 680 ? 41.507 -14.601 -39.184 1.00 68.69 680 VAL A CA 1
ATOM 5364 C C . VAL A 1 680 ? 42.967 -15.005 -39.048 1.00 68.69 680 VAL A C 1
ATOM 5366 O O . VAL A 1 680 ? 43.313 -15.845 -38.222 1.00 68.69 680 VAL A O 1
ATOM 5369 N N . THR A 1 681 ? 43.836 -14.396 -39.852 1.00 68.94 681 THR A N 1
ATOM 5370 C CA . THR A 1 681 ? 45.287 -14.586 -39.771 1.00 68.94 681 THR A CA 1
ATOM 5371 C C . THR A 1 681 ? 45.951 -13.304 -39.293 1.00 68.94 681 THR A C 1
ATOM 5373 O O . THR A 1 681 ? 45.604 -12.199 -39.715 1.00 68.94 681 THR A O 1
ATOM 5376 N N . MET A 1 682 ? 46.925 -13.454 -38.400 1.00 76.62 682 MET A N 1
ATOM 5377 C CA . MET A 1 682 ? 47.732 -12.353 -37.888 1.00 76.62 682 MET A CA 1
ATOM 5378 C C . MET A 1 682 ? 48.858 -12.049 -38.879 1.00 76.62 682 MET A C 1
ATOM 5380 O O . MET A 1 682 ? 49.774 -12.851 -39.041 1.00 76.62 682 MET A O 1
ATOM 5384 N N . LEU A 1 683 ? 48.791 -10.897 -39.549 1.00 75.50 683 LEU A N 1
ATOM 5385 C CA . LEU A 1 683 ? 49.779 -10.474 -40.546 1.00 75.50 683 LEU A CA 1
ATOM 5386 C C . LEU A 1 683 ? 50.564 -9.249 -40.049 1.00 75.50 683 LEU A C 1
ATOM 5388 O O . LEU A 1 683 ? 49.967 -8.349 -39.457 1.00 75.50 683 LEU A O 1
ATOM 5392 N N . PRO A 1 684 ? 51.889 -9.173 -40.266 1.00 75.25 684 PRO A N 1
ATOM 5393 C CA . PRO A 1 684 ? 52.693 -8.041 -39.814 1.00 75.25 684 PRO A CA 1
ATOM 5394 C C . PRO A 1 684 ? 52.276 -6.747 -40.523 1.00 75.25 684 PRO A C 1
ATOM 5396 O O . PRO A 1 684 ? 52.248 -6.663 -41.751 1.00 75.25 684 PRO A O 1
ATOM 5399 N N . GLY A 1 685 ? 51.929 -5.735 -39.729 1.00 74.75 685 GLY A N 1
ATOM 5400 C CA . GLY A 1 685 ? 51.646 -4.387 -40.201 1.00 74.75 685 GLY A CA 1
ATOM 5401 C C . GLY A 1 685 ? 52.919 -3.572 -40.471 1.00 74.75 685 GLY A C 1
ATOM 5402 O O . GLY A 1 685 ? 54.023 -4.013 -40.152 1.00 74.75 685 GLY A O 1
ATOM 5403 N N . PRO A 1 686 ? 52.785 -2.339 -40.996 1.00 70.38 686 PRO A N 1
ATOM 5404 C CA . PRO A 1 686 ? 53.919 -1.473 -41.353 1.00 70.38 686 PRO A CA 1
ATOM 5405 C C . PRO A 1 686 ? 54.859 -1.138 -40.185 1.00 70.38 686 PRO A C 1
ATOM 5407 O O . PRO A 1 686 ? 56.017 -0.803 -40.396 1.00 70.38 686 PRO A O 1
ATOM 5410 N N . SER A 1 687 ? 54.362 -1.232 -38.950 1.00 77.19 687 SER A N 1
ATOM 5411 C CA . SER A 1 687 ? 55.118 -1.023 -37.712 1.00 77.19 687 SER A CA 1
ATOM 5412 C C . SER A 1 687 ? 55.729 -2.308 -37.133 1.00 77.19 687 SER A C 1
ATOM 5414 O O . SER A 1 687 ? 56.223 -2.293 -36.010 1.00 77.19 687 SER A O 1
ATOM 5416 N N . GLY A 1 688 ? 55.639 -3.440 -37.843 1.00 75.19 688 GLY A N 1
ATOM 5417 C CA . GLY A 1 688 ? 56.061 -4.759 -37.357 1.00 75.19 688 GLY A CA 1
ATOM 5418 C C . GLY A 1 688 ? 55.089 -5.413 -36.366 1.00 75.19 688 GLY A C 1
ATOM 5419 O O . GLY A 1 688 ? 55.276 -6.569 -35.996 1.00 75.19 688 GLY A O 1
ATOM 5420 N N . ARG A 1 689 ? 54.021 -4.717 -35.950 1.00 69.31 689 ARG A N 1
ATOM 5421 C CA . ARG A 1 689 ? 52.986 -5.273 -35.067 1.00 69.31 689 ARG A CA 1
ATOM 5422 C C . ARG A 1 689 ? 52.020 -6.141 -35.873 1.00 69.31 689 ARG A C 1
ATOM 5424 O O . ARG A 1 689 ? 51.541 -5.711 -36.921 1.00 69.31 689 ARG A O 1
ATOM 5431 N N . LEU A 1 690 ? 51.729 -7.347 -35.391 1.00 75.50 690 LEU A N 1
ATOM 5432 C CA . LEU A 1 690 ? 50.766 -8.241 -36.033 1.00 75.50 690 LEU A CA 1
ATOM 5433 C C . LEU A 1 690 ? 49.351 -7.648 -35.957 1.00 75.50 690 LEU A C 1
ATOM 5435 O O . LEU A 1 690 ? 48.888 -7.270 -34.880 1.00 75.50 690 LEU A O 1
ATOM 5439 N N . LEU A 1 691 ? 48.679 -7.568 -37.103 1.00 69.56 691 LEU A N 1
ATOM 5440 C CA . LEU A 1 691 ? 47.312 -7.085 -37.253 1.00 69.56 691 LEU A CA 1
ATOM 5441 C C . LEU A 1 691 ? 46.411 -8.224 -37.754 1.00 69.56 691 LEU A C 1
ATOM 5443 O O . LEU A 1 691 ? 46.804 -8.943 -38.679 1.00 69.56 691 LEU A O 1
ATOM 5447 N N . PRO A 1 692 ? 45.202 -8.385 -37.192 1.00 70.56 692 PRO A N 1
ATOM 5448 C CA . PRO A 1 692 ? 44.256 -9.388 -37.659 1.00 70.56 692 PRO A CA 1
ATOM 5449 C C . PRO A 1 692 ? 43.730 -9.013 -39.050 1.00 70.56 692 PRO A C 1
ATOM 5451 O O . PRO A 1 692 ? 43.254 -7.896 -39.267 1.00 70.56 692 PRO A O 1
ATOM 5454 N N . ARG A 1 693 ? 43.795 -9.948 -40.002 1.00 72.56 693 ARG A N 1
ATOM 5455 C CA . ARG A 1 693 ? 43.145 -9.835 -41.313 1.00 72.56 693 ARG A CA 1
ATOM 5456 C C . ARG A 1 693 ? 42.271 -11.052 -41.579 1.00 72.56 693 ARG A C 1
ATOM 5458 O O . ARG A 1 693 ? 42.692 -12.184 -41.358 1.00 72.56 693 ARG A O 1
ATOM 5465 N N . MET A 1 694 ? 41.063 -10.799 -42.076 1.00 69.06 694 MET A N 1
ATOM 5466 C CA . MET A 1 694 ? 40.143 -11.845 -42.522 1.00 69.06 694 MET A CA 1
ATOM 5467 C C . MET A 1 694 ? 40.675 -12.449 -43.825 1.00 69.06 694 MET A C 1
ATOM 5469 O O . MET A 1 694 ? 41.008 -11.717 -44.759 1.00 69.06 694 MET A O 1
ATOM 5473 N N . VAL A 1 695 ? 40.777 -13.774 -43.871 1.00 72.06 695 VAL A N 1
ATOM 5474 C CA . VAL A 1 695 ? 41.237 -14.553 -45.024 1.00 72.06 695 VAL A CA 1
ATOM 5475 C C . VAL A 1 695 ? 40.204 -15.624 -45.371 1.00 72.06 695 VAL A C 1
ATOM 5477 O O . VAL A 1 695 ? 39.419 -16.055 -44.525 1.00 72.06 695 VAL A O 1
ATOM 5480 N N . SER A 1 696 ? 40.165 -16.052 -46.634 1.00 67.69 696 SER A N 1
ATOM 5481 C CA . SER A 1 696 ? 39.305 -17.168 -47.036 1.00 67.69 696 SER A CA 1
ATOM 5482 C C . SER A 1 696 ? 39.848 -18.491 -46.483 1.00 67.69 696 SER A C 1
ATOM 5484 O O . SER A 1 696 ? 41.049 -18.643 -46.257 1.00 67.69 696 SER A O 1
ATOM 5486 N N . LYS A 1 697 ? 38.969 -19.483 -46.294 1.00 65.56 697 LYS A N 1
ATOM 5487 C CA . LYS A 1 697 ? 39.360 -20.827 -45.832 1.00 65.56 697 LYS A CA 1
ATOM 5488 C C . LYS A 1 697 ? 40.389 -21.487 -46.762 1.00 65.56 697 LYS A C 1
ATOM 5490 O O . LYS A 1 697 ? 41.291 -22.160 -46.283 1.00 65.56 697 LYS A O 1
ATOM 5495 N N . GLU A 1 698 ? 40.277 -21.256 -48.068 1.00 70.31 698 GLU A N 1
ATOM 5496 C CA . GLU A 1 698 ? 41.225 -21.742 -49.081 1.00 70.31 698 GLU A CA 1
ATOM 5497 C C . GLU A 1 698 ? 42.604 -21.088 -48.945 1.00 70.31 698 GLU A C 1
ATOM 5499 O O . GLU A 1 698 ? 43.608 -21.777 -49.045 1.00 70.31 698 GLU A O 1
ATOM 5504 N N . ALA A 1 699 ? 42.664 -19.784 -48.648 1.00 65.56 699 ALA A N 1
ATOM 5505 C CA . ALA A 1 699 ? 43.926 -19.070 -48.448 1.00 65.56 699 ALA A CA 1
ATOM 5506 C C . ALA A 1 699 ? 44.623 -19.421 -47.121 1.00 65.56 699 ALA A C 1
ATOM 5508 O O . ALA A 1 699 ? 45.823 -19.215 -46.993 1.00 65.56 699 ALA A O 1
ATOM 5509 N N . PHE A 1 700 ? 43.879 -19.921 -46.130 1.00 70.62 700 PHE A N 1
ATOM 5510 C CA . PHE A 1 700 ? 44.438 -20.381 -44.855 1.00 70.62 700 PHE A CA 1
ATOM 5511 C C . PHE A 1 700 ? 44.949 -21.825 -44.902 1.00 70.62 700 PHE A C 1
ATOM 5513 O O . PHE A 1 700 ? 45.903 -22.160 -44.208 1.00 70.62 700 PHE A O 1
ATOM 5520 N N . LEU A 1 701 ? 44.291 -22.686 -45.684 1.00 71.12 701 LEU A N 1
ATOM 5521 C CA . LEU A 1 701 ? 44.674 -24.091 -45.861 1.00 71.12 701 LEU A CA 1
ATOM 5522 C C . LEU A 1 701 ? 45.680 -24.306 -47.008 1.00 71.12 701 LEU A C 1
ATOM 5524 O O . LEU A 1 701 ? 46.101 -25.444 -47.212 1.00 71.12 701 LEU A O 1
ATOM 5528 N N . GLY A 1 702 ? 45.980 -23.246 -47.768 1.00 51.97 702 GLY A N 1
ATOM 5529 C CA . GLY A 1 702 ? 46.829 -23.245 -48.962 1.00 51.97 702 GLY A CA 1
ATOM 5530 C C . GLY A 1 702 ? 48.318 -23.321 -48.675 1.00 51.97 702 GLY A C 1
ATOM 5531 O O . GLY A 1 702 ? 48.783 -22.595 -47.768 1.00 51.97 702 GLY A O 1
#

pLDDT: mean 71.71, std 23.44, range [21.31, 96.44]

Secondary structure (DSSP, 8-state):
-------PPPPP---TT-SS-B--S-GGGGS-TT-TTHHHHHHHHHHHHHTTTTSSGGGSSBHHHHHHHHHHTTEEEETTEEEE-------S-------------------------S---S------------------S---S----SS--------BTTTBTTSPP--EEEEEEESHHHH--SS--HHHHHHHHHHHHHHEEEEEEEE--B--TT---SEEETTEEE-TTS-EEPPBPHHHHHHHHHHHHSS--EEEETTEEEEES-HHHHHHHHHHHTS-----SS-------------------TT--HHHHHHHHTHHHHHHHHHHHHHHSS---GGGS-HHHHHHHHHHHSSHHHHHHHHHHHHHHHH-HHHHHHHHHHHHHHHHHHHHHHHHHGGG--PPPPSS--HHHHHHHHHHTSSHHHHHHHHHHHHHHTT-HHHHHHHHHHHHHTTSSEEEEPPTT-TTSSS--S-----------------SSSTTTGGGSPP-EEEEEEGGGGGGS-HHHHHHHHHHHHHHS--TT-SEEEEETTTTEEEEEEESSTTT-SSPBEEEEEEEETTTTEEEEEE-SSSS---B---GGGTS-TTSTTHHHHHHHHHHHHHHHHTTS---STT-S-HHHHHHHHHHTTEEEETTEEEE--SPPPGGG-B-TTSPBPEEEEEE-TTS-EEEEEE-HHHHH-